Protein AF-A0A9W8JRH1-F1 (afdb_monomer_lite)

Secondary structure (DSSP, 8-state):
-HHHHHHHHHHHHHHHHHHHHHHHHHHHHHHHHHHHHHHHHHHHHHHHHHHHHHHHHHHHHHHHHHHHHHHHHHHHHHHHHHHHHHHHHHHHHHHHHHHHHHHHHHHHHHHHHHHHHHHHHHHHHHHHHHHHHHHHHHHHHHHHHHHHHHHHHHHHHHHHHHHHHHTTS------------------PPPP----------------GGGGSGGGSPPSSHHHHHHHHHHHHHHHHHHHHHHHHHHHHHHHHHHHT-HHHHHHHHHHHHHHHHHHHHHHHHHHHHHHHH--S-----TT--SSEEE-TT--HHHHHHHHHHHHHHHS-TT-SSEEEEEEPPSHHHHHHHHHHHHHHHHHTT-GGGEEE--SSS--EEEEE-HHHHHHHHHHHHHHHHHHHHH--

Radius of gyration: 54.76 Å; chains: 1; bounding box: 163×46×184 Å

Structure (mmCIF, N/CA/C/O backbone):
data_AF-A0A9W8JRH1-F1
#
_entry.id   AF-A0A9W8JRH1-F1
#
loop_
_atom_site.group_PDB
_atom_site.id
_atom_site.type_symbol
_atom_site.label_atom_id
_atom_site.label_alt_id
_atom_site.label_comp_id
_atom_site.label_asym_id
_atom_site.label_entity_id
_atom_site.label_seq_id
_atom_site.pdbx_PDB_ins_code
_atom_site.Cartn_x
_atom_site.Cartn_y
_atom_site.Cartn_z
_atom_site.occupancy
_atom_site.B_iso_or_equiv
_atom_site.auth_seq_id
_atom_site.auth_comp_id
_atom_site.auth_asym_id
_atom_site.auth_atom_id
_atom_site.pdbx_PDB_model_num
ATOM 1 N N . MET A 1 1 ? 84.472 -8.662 -97.231 1.00 65.88 1 MET A N 1
ATOM 2 C CA . MET A 1 1 ? 84.817 -9.132 -95.864 1.00 65.88 1 MET A CA 1
ATOM 3 C C . MET A 1 1 ? 84.794 -8.021 -94.806 1.00 65.88 1 MET A C 1
ATOM 5 O O . MET A 1 1 ? 84.125 -8.207 -93.799 1.00 65.88 1 MET A O 1
ATOM 9 N N . ARG A 1 2 ? 85.432 -6.852 -95.010 1.00 71.38 2 ARG A N 1
ATOM 10 C CA . ARG A 1 2 ? 85.482 -5.768 -93.996 1.00 71.38 2 ARG A CA 1
ATOM 11 C C . ARG A 1 2 ? 84.111 -5.171 -93.608 1.00 71.38 2 ARG A C 1
ATOM 13 O O . ARG A 1 2 ? 83.860 -4.991 -92.424 1.00 71.38 2 ARG A O 1
ATOM 20 N N . GLN A 1 3 ? 83.193 -4.975 -94.560 1.00 73.75 3 GLN A N 1
ATOM 21 C CA . GLN A 1 3 ? 81.836 -4.461 -94.276 1.00 73.75 3 GLN A CA 1
ATOM 22 C C . GLN A 1 3 ? 80.969 -5.427 -93.442 1.00 73.75 3 GLN A C 1
ATOM 24 O O . GLN A 1 3 ? 80.260 -4.992 -92.541 1.00 73.75 3 GLN A O 1
ATOM 29 N N . LYS A 1 4 ? 81.080 -6.747 -93.667 1.00 78.31 4 LYS A N 1
ATOM 30 C CA . LYS A 1 4 ? 80.377 -7.761 -92.853 1.00 78.31 4 LYS A CA 1
ATOM 31 C C . LYS A 1 4 ? 80.907 -7.821 -91.411 1.00 78.31 4 LYS A C 1
ATOM 33 O O . LYS A 1 4 ? 80.133 -8.067 -90.493 1.00 78.31 4 LYS A O 1
ATOM 38 N N . LYS A 1 5 ? 82.206 -7.560 -91.200 1.00 80.38 5 LYS A N 1
ATOM 39 C CA . LYS A 1 5 ? 82.814 -7.492 -89.858 1.00 80.38 5 LYS A CA 1
ATOM 40 C C . LYS A 1 5 ? 82.317 -6.268 -89.073 1.00 80.38 5 LYS A C 1
ATOM 42 O O . LYS A 1 5 ? 81.928 -6.423 -87.924 1.00 80.38 5 LYS A O 1
ATOM 47 N N . ALA A 1 6 ? 82.238 -5.101 -89.718 1.00 81.06 6 ALA A N 1
ATOM 48 C CA . ALA A 1 6 ? 81.724 -3.875 -89.100 1.00 81.06 6 ALA A CA 1
ATOM 49 C C . ALA A 1 6 ? 80.229 -3.966 -88.726 1.00 81.06 6 ALA A C 1
ATOM 51 O O . ALA A 1 6 ? 79.836 -3.515 -87.654 1.00 81.06 6 ALA A O 1
ATOM 52 N N . ALA A 1 7 ? 79.400 -4.600 -89.566 1.00 82.25 7 ALA A N 1
ATOM 53 C CA . ALA A 1 7 ? 77.984 -4.822 -89.258 1.00 82.25 7 ALA A CA 1
ATOM 54 C C . ALA A 1 7 ? 77.788 -5.753 -88.045 1.00 82.25 7 ALA A C 1
ATOM 56 O O . ALA A 1 7 ? 76.999 -5.442 -87.156 1.00 82.25 7 ALA A O 1
ATOM 57 N N . LYS A 1 8 ? 78.562 -6.846 -87.965 1.00 85.44 8 LYS A N 1
ATOM 58 C CA . LYS A 1 8 ? 78.519 -7.785 -86.831 1.00 85.44 8 LYS A CA 1
ATOM 59 C C . LYS A 1 8 ? 78.992 -7.139 -85.520 1.00 85.44 8 LYS A C 1
ATOM 61 O O . LYS A 1 8 ? 78.444 -7.417 -84.460 1.00 85.44 8 LYS A O 1
ATOM 66 N N . GLU A 1 9 ? 79.984 -6.254 -85.586 1.00 85.06 9 GLU A N 1
ATOM 67 C CA . GLU A 1 9 ? 80.482 -5.506 -84.424 1.00 85.06 9 GLU A CA 1
ATOM 68 C C . GLU A 1 9 ? 79.483 -4.435 -83.946 1.00 85.06 9 GLU A C 1
ATOM 70 O O . GLU A 1 9 ? 79.264 -4.282 -82.743 1.00 85.06 9 GLU A O 1
ATOM 75 N N . ALA A 1 10 ? 78.799 -3.752 -84.870 1.00 85.81 10 ALA A N 1
ATOM 76 C CA . ALA A 1 10 ? 77.725 -2.813 -84.542 1.00 85.81 10 ALA A CA 1
ATOM 77 C C . ALA A 1 10 ? 76.499 -3.510 -83.923 1.00 85.81 10 ALA A C 1
ATOM 79 O O . ALA A 1 10 ? 75.890 -2.978 -82.994 1.00 85.81 10 ALA A O 1
ATOM 80 N N . GLU A 1 11 ? 76.151 -4.707 -84.400 1.00 86.56 11 GLU A N 1
ATOM 81 C CA . GLU A 1 11 ? 75.073 -5.520 -83.830 1.00 86.56 11 GLU A CA 1
ATOM 82 C C . GLU A 1 11 ? 75.421 -6.022 -82.422 1.00 86.56 11 GLU A C 1
ATOM 84 O O . GLU A 1 11 ? 74.615 -5.862 -81.506 1.00 86.56 11 GLU A O 1
ATOM 89 N N . ALA A 1 12 ? 76.650 -6.506 -82.207 1.00 88.44 12 ALA A N 1
ATOM 90 C CA . ALA A 1 12 ? 77.132 -6.896 -80.881 1.00 88.44 12 ALA A CA 1
ATOM 91 C C . ALA A 1 12 ? 77.146 -5.711 -79.897 1.00 88.44 12 ALA A C 1
ATOM 93 O O . ALA A 1 12 ? 76.768 -5.857 -78.735 1.00 88.44 12 ALA A O 1
ATOM 94 N N . ARG A 1 13 ? 77.520 -4.507 -80.354 1.00 88.56 13 ARG A N 1
ATOM 95 C CA . ARG A 1 13 ? 77.475 -3.291 -79.525 1.00 88.56 13 ARG A CA 1
ATOM 96 C C . ARG A 1 13 ? 76.040 -2.869 -79.194 1.00 88.56 13 ARG A C 1
ATOM 98 O O . ARG A 1 13 ? 75.780 -2.440 -78.075 1.00 88.56 13 ARG A O 1
ATOM 105 N N . ARG A 1 14 ? 75.093 -3.031 -80.126 1.00 88.12 14 ARG A N 1
ATOM 106 C CA . ARG A 1 14 ? 73.657 -2.807 -79.872 1.00 88.12 14 ARG A CA 1
ATOM 107 C C . ARG A 1 14 ? 73.063 -3.837 -78.914 1.00 88.12 14 ARG A C 1
ATOM 109 O O . ARG A 1 14 ? 72.225 -3.464 -78.100 1.00 88.12 14 ARG A O 1
ATOM 116 N N . GLN A 1 15 ? 73.479 -5.100 -78.996 1.00 88.75 15 GLN A N 1
ATOM 117 C CA . GLN A 1 15 ? 73.072 -6.130 -78.038 1.00 88.75 15 GLN A CA 1
ATOM 118 C C . GLN A 1 15 ? 73.594 -5.810 -76.636 1.00 88.75 15 GLN A C 1
ATOM 120 O O . GLN A 1 15 ? 72.786 -5.757 -75.717 1.00 88.75 15 GLN A O 1
ATOM 125 N N . LYS A 1 16 ? 74.878 -5.451 -76.493 1.00 90.25 16 LYS A N 1
ATOM 126 C CA . LYS A 1 16 ? 75.440 -5.016 -75.203 1.00 90.25 16 LYS A CA 1
ATOM 127 C C . LYS A 1 16 ? 74.709 -3.811 -74.611 1.00 90.25 16 LYS A C 1
ATOM 129 O O . LYS A 1 16 ? 74.334 -3.858 -73.451 1.00 90.25 16 LYS A O 1
ATOM 134 N N . LEU A 1 17 ? 74.423 -2.777 -75.407 1.00 89.31 17 LEU A N 1
ATOM 135 C CA . LEU A 1 17 ? 73.661 -1.612 -74.931 1.00 89.31 17 LEU A CA 1
ATOM 136 C C . LEU A 1 17 ? 72.216 -1.962 -74.541 1.00 89.31 17 LEU A C 1
ATOM 138 O O . LEU A 1 17 ? 71.669 -1.363 -73.622 1.00 89.31 17 LEU A O 1
ATOM 142 N N . ARG A 1 18 ? 71.579 -2.928 -75.218 1.00 88.06 18 ARG A N 1
ATOM 143 C CA . ARG A 1 18 ? 70.241 -3.416 -74.838 1.00 88.06 18 ARG A CA 1
ATOM 144 C C . ARG A 1 18 ? 70.271 -4.237 -73.555 1.00 88.06 18 ARG A C 1
ATOM 146 O O . ARG A 1 18 ? 69.343 -4.121 -72.764 1.00 88.06 18 ARG A O 1
ATOM 153 N N . GLU A 1 19 ? 71.288 -5.069 -73.362 1.00 89.50 19 GLU A N 1
ATOM 154 C CA . GLU A 1 19 ? 71.475 -5.834 -72.126 1.00 89.50 19 GLU A CA 1
ATOM 155 C C . GLU A 1 19 ? 71.805 -4.912 -70.950 1.00 89.50 19 GLU A C 1
ATOM 157 O O . GLU A 1 19 ? 71.199 -5.049 -69.894 1.00 89.50 19 GLU A O 1
ATOM 162 N N . GLU A 1 20 ? 72.659 -3.910 -71.156 1.00 89.94 20 GLU A N 1
ATOM 163 C CA . GLU A 1 20 ? 72.986 -2.889 -70.157 1.00 89.94 20 GLU A CA 1
ATOM 164 C C . GLU A 1 20 ? 71.764 -2.026 -69.805 1.00 89.94 20 GLU A C 1
ATOM 166 O O . GLU A 1 20 ? 71.478 -1.816 -68.629 1.00 89.94 20 GLU A O 1
ATOM 171 N N . ALA A 1 21 ? 70.963 -1.613 -70.796 1.00 88.44 21 ALA A N 1
ATOM 172 C CA . ALA A 1 21 ? 69.707 -0.900 -70.553 1.00 88.44 21 ALA A CA 1
ATOM 173 C C . ALA A 1 21 ? 68.670 -1.763 -69.811 1.00 88.44 21 ALA A C 1
ATOM 175 O O . ALA A 1 21 ? 67.959 -1.256 -68.945 1.00 88.44 21 ALA A O 1
ATOM 176 N N . LYS A 1 22 ? 68.588 -3.068 -70.111 1.00 90.44 22 LYS A N 1
ATOM 177 C CA . LYS A 1 22 ? 67.727 -4.008 -69.374 1.00 90.44 22 LYS A CA 1
ATOM 178 C C . LYS A 1 22 ? 68.208 -4.219 -67.939 1.00 90.44 22 LYS A C 1
ATOM 180 O O . LYS A 1 22 ? 67.380 -4.240 -67.038 1.00 90.44 22 LYS A O 1
ATOM 185 N N . ALA A 1 23 ? 69.517 -4.339 -67.722 1.00 89.44 23 ALA A N 1
ATOM 186 C CA . ALA A 1 23 ? 70.097 -4.467 -66.389 1.00 89.44 23 ALA A CA 1
ATOM 187 C C . ALA A 1 23 ? 69.875 -3.196 -65.552 1.00 89.44 23 ALA A C 1
ATOM 189 O O . ALA A 1 23 ? 69.490 -3.290 -64.390 1.00 89.44 23 ALA A O 1
ATOM 190 N N . ALA A 1 24 ? 70.028 -2.010 -66.153 1.00 89.38 24 ALA A N 1
ATOM 191 C CA . ALA A 1 24 ? 69.735 -0.737 -65.498 1.00 89.38 24 ALA A CA 1
ATOM 192 C C . ALA A 1 24 ? 68.242 -0.587 -65.150 1.00 89.38 24 ALA A C 1
ATOM 194 O O . ALA A 1 24 ? 67.913 -0.136 -64.054 1.00 89.38 24 ALA A O 1
ATOM 195 N N . ALA A 1 25 ? 67.337 -1.007 -66.043 1.00 87.50 25 ALA A N 1
ATOM 196 C CA . ALA A 1 25 ? 65.898 -1.008 -65.774 1.00 87.50 25 ALA A CA 1
ATOM 197 C C . ALA A 1 25 ? 65.520 -1.985 -64.645 1.00 87.50 25 ALA A C 1
ATOM 199 O O . ALA A 1 25 ? 64.767 -1.610 -63.752 1.00 87.50 25 ALA A O 1
ATOM 200 N N . ALA A 1 26 ? 66.094 -3.193 -64.638 1.00 88.12 26 ALA A N 1
ATOM 201 C CA . ALA A 1 26 ? 65.868 -4.180 -63.582 1.00 88.12 26 ALA A CA 1
ATOM 202 C C . ALA A 1 26 ? 66.392 -3.701 -62.215 1.00 88.12 26 ALA A C 1
ATOM 204 O O . ALA A 1 26 ? 65.707 -3.855 -61.208 1.00 88.12 26 ALA A O 1
ATOM 205 N N . ALA A 1 27 ? 67.564 -3.056 -62.172 1.00 87.75 27 ALA A N 1
ATOM 206 C CA . ALA A 1 27 ? 68.108 -2.482 -60.940 1.00 87.75 27 ALA A CA 1
ATOM 207 C C . ALA A 1 27 ? 67.251 -1.318 -60.406 1.00 87.75 27 ALA A C 1
ATOM 209 O O . ALA A 1 27 ? 67.050 -1.199 -59.197 1.00 87.75 27 ALA A O 1
ATOM 210 N N . ALA A 1 28 ? 66.712 -0.474 -61.294 1.00 87.81 28 ALA A N 1
ATOM 211 C CA . ALA A 1 28 ? 65.800 0.602 -60.909 1.00 87.81 28 ALA A CA 1
ATOM 212 C C . ALA A 1 28 ? 64.458 0.064 -60.377 1.00 87.81 28 ALA A C 1
ATOM 214 O O . ALA A 1 28 ? 63.930 0.592 -59.399 1.00 87.81 28 ALA A O 1
ATOM 215 N N . GLU A 1 29 ? 63.924 -1.000 -60.983 1.00 87.94 29 GLU A N 1
ATOM 216 C CA . GLU A 1 29 ? 62.703 -1.661 -60.515 1.00 87.94 29 GLU A CA 1
ATOM 217 C C . GLU A 1 29 ? 62.906 -2.338 -59.155 1.00 87.94 29 GLU A C 1
ATOM 219 O O . GLU A 1 29 ? 62.077 -2.165 -58.262 1.00 87.94 29 GLU A O 1
ATOM 224 N N . GLN A 1 30 ? 64.037 -3.025 -58.956 1.00 87.88 30 GLN A N 1
ATOM 225 C CA . GLN A 1 30 ? 64.376 -3.639 -57.673 1.00 87.88 30 GLN A CA 1
ATOM 226 C C . GLN A 1 30 ? 64.494 -2.590 -56.559 1.00 87.88 30 GLN A C 1
ATOM 228 O O . GLN A 1 30 ? 63.912 -2.768 -55.491 1.00 87.88 30 GLN A O 1
ATOM 233 N N . LYS A 1 31 ? 65.155 -1.456 -56.828 1.00 89.38 31 LYS A N 1
ATOM 234 C CA . LYS A 1 31 ? 65.251 -0.353 -55.863 1.00 89.38 31 LYS A CA 1
ATOM 235 C C . LYS A 1 31 ? 63.874 0.218 -55.498 1.00 89.38 31 LYS A C 1
ATOM 237 O O . LYS A 1 31 ? 63.611 0.480 -54.329 1.00 89.38 31 LYS A O 1
ATOM 242 N N . ARG A 1 32 ? 62.976 0.366 -56.478 1.00 90.12 32 ARG A N 1
ATOM 243 C CA . ARG A 1 32 ? 61.607 0.849 -56.235 1.00 90.12 32 ARG A CA 1
ATOM 244 C C . ARG A 1 32 ? 60.793 -0.132 -55.381 1.00 90.12 32 ARG A C 1
ATOM 246 O O . ARG A 1 32 ? 60.030 0.302 -54.527 1.00 90.12 32 ARG A O 1
ATOM 253 N N . LEU A 1 33 ? 60.960 -1.441 -55.592 1.00 88.69 33 LEU A N 1
ATOM 254 C CA . LEU A 1 33 ? 60.304 -2.473 -54.779 1.00 88.69 33 LEU A CA 1
ATOM 255 C C . LEU A 1 33 ? 60.835 -2.504 -53.337 1.00 88.69 33 LEU A C 1
ATOM 257 O O . LEU A 1 33 ? 60.054 -2.703 -52.408 1.00 88.69 33 LEU A O 1
ATOM 261 N N . GLU A 1 34 ? 62.136 -2.284 -53.134 1.00 89.00 34 GLU A N 1
ATOM 262 C CA . GLU A 1 34 ? 62.734 -2.168 -51.796 1.00 89.00 34 GLU A CA 1
ATOM 263 C C . GLU A 1 34 ? 62.225 -0.924 -51.045 1.00 89.00 34 GLU A C 1
ATOM 265 O O . GLU A 1 34 ? 61.888 -1.021 -49.863 1.00 89.00 34 GLU A O 1
ATOM 270 N N . GLU A 1 35 ? 62.093 0.220 -51.729 1.00 88.12 35 GLU A N 1
ATOM 271 C CA . GLU A 1 35 ? 61.508 1.444 -51.158 1.00 88.12 35 GLU A CA 1
ATOM 272 C C . GLU A 1 35 ? 60.023 1.251 -50.784 1.00 88.12 35 GLU A C 1
ATOM 274 O O . GLU A 1 35 ? 59.628 1.590 -49.667 1.00 88.12 35 GLU A O 1
ATOM 279 N N . GLU A 1 36 ? 59.218 0.615 -51.646 1.00 86.62 36 GLU A N 1
ATOM 280 C CA . GLU A 1 36 ? 57.801 0.321 -51.360 1.00 86.62 36 GLU A CA 1
ATOM 281 C C . GLU A 1 36 ? 57.636 -0.664 -50.183 1.00 86.62 36 GLU A C 1
ATOM 283 O O . GLU A 1 36 ? 56.731 -0.521 -49.356 1.00 86.62 36 GLU A O 1
ATOM 288 N N . ALA A 1 37 ? 58.519 -1.663 -50.066 1.00 87.19 37 ALA A N 1
ATOM 289 C CA . ALA A 1 37 ? 58.510 -2.602 -48.945 1.00 87.19 37 ALA A CA 1
ATOM 290 C C . ALA A 1 37 ? 58.881 -1.921 -47.614 1.00 87.19 37 ALA A C 1
ATOM 292 O O . ALA A 1 37 ? 58.271 -2.211 -46.580 1.00 87.19 37 ALA A O 1
ATOM 293 N N . ALA A 1 38 ? 59.846 -0.996 -47.633 1.00 88.31 38 ALA A N 1
ATOM 294 C CA . ALA A 1 38 ? 60.227 -0.214 -46.460 1.00 88.31 38 ALA A CA 1
ATOM 295 C C . ALA A 1 38 ? 59.104 0.739 -46.012 1.00 88.31 38 ALA A C 1
ATOM 297 O O . ALA A 1 38 ? 58.835 0.848 -44.814 1.00 88.31 38 ALA A O 1
ATOM 298 N N . GLU A 1 39 ? 58.406 1.381 -46.954 1.00 88.81 39 GLU A N 1
ATOM 299 C CA . GLU A 1 39 ? 57.266 2.255 -46.659 1.00 88.81 39 GLU A CA 1
ATOM 300 C C . GLU A 1 39 ? 56.090 1.474 -46.054 1.00 88.81 39 GLU A C 1
ATOM 302 O O . GLU A 1 39 ? 55.563 1.864 -45.010 1.00 88.81 39 GLU A O 1
ATOM 307 N N . LYS A 1 40 ? 55.743 0.308 -46.622 1.00 87.12 40 LYS A N 1
ATOM 308 C CA . LYS A 1 40 ? 54.702 -0.573 -46.057 1.00 87.12 40 LYS A CA 1
ATOM 309 C C . LYS A 1 40 ? 55.022 -1.021 -44.633 1.00 87.12 40 LYS A C 1
ATOM 311 O O . LYS A 1 40 ? 54.116 -1.093 -43.805 1.00 87.12 40 LYS A O 1
ATOM 316 N N . LYS A 1 41 ? 56.295 -1.301 -44.330 1.00 90.25 41 LYS A N 1
ATOM 317 C CA . LYS A 1 41 ? 56.714 -1.678 -42.974 1.00 90.25 41 LYS A CA 1
ATOM 318 C C . LYS A 1 41 ? 56.528 -0.526 -41.980 1.00 90.25 41 LYS A C 1
ATOM 320 O O . LYS A 1 41 ? 55.986 -0.753 -40.904 1.00 90.25 41 LYS A O 1
ATOM 325 N N . ARG A 1 42 ? 56.908 0.701 -42.353 1.00 89.31 42 ARG A N 1
ATOM 326 C CA . ARG A 1 42 ? 56.709 1.887 -41.501 1.00 89.31 42 ARG A CA 1
ATOM 327 C C . ARG A 1 42 ? 55.232 2.168 -41.231 1.00 89.31 42 ARG A C 1
ATOM 329 O O . ARG A 1 42 ? 54.874 2.440 -40.092 1.00 89.31 42 ARG A O 1
ATOM 336 N N . LEU A 1 43 ? 54.381 2.051 -42.252 1.00 88.62 43 LEU A N 1
ATOM 337 C CA . LEU A 1 43 ? 52.940 2.264 -42.094 1.00 88.62 43 LEU A CA 1
ATOM 338 C C . LEU A 1 43 ? 52.309 1.220 -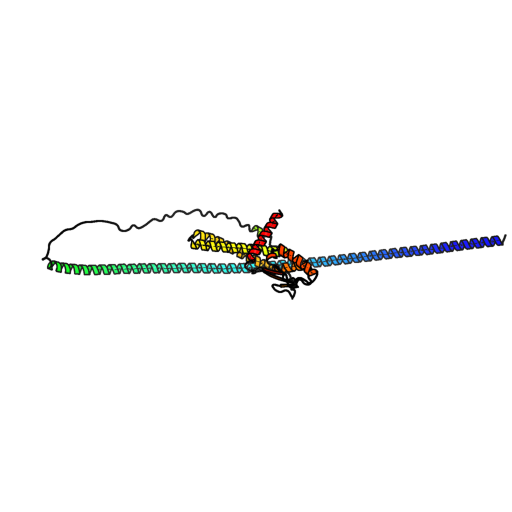41.155 1.00 88.62 43 LEU A C 1
ATOM 340 O O . LEU A 1 43 ? 51.432 1.544 -40.359 1.00 88.62 43 LEU A O 1
ATOM 344 N N . ALA A 1 44 ? 52.768 -0.035 -41.225 1.00 88.94 44 ALA A N 1
ATOM 345 C CA . ALA A 1 44 ? 52.306 -1.096 -40.332 1.00 88.94 44 ALA A CA 1
ATOM 346 C C . ALA A 1 44 ? 52.718 -0.857 -38.867 1.00 88.94 44 ALA A C 1
ATOM 348 O O . ALA A 1 44 ? 51.924 -1.122 -37.965 1.00 88.94 44 ALA A O 1
ATOM 349 N N . GLU A 1 45 ? 53.927 -0.337 -38.626 1.00 89.06 45 GLU A N 1
ATOM 350 C CA . GLU A 1 45 ? 54.399 0.030 -37.283 1.00 89.06 45 GLU A CA 1
ATOM 351 C C . GLU A 1 45 ? 53.595 1.207 -36.698 1.00 89.06 45 GLU A C 1
ATOM 353 O O . GLU A 1 45 ? 53.156 1.123 -35.553 1.00 89.06 45 GLU A O 1
ATOM 358 N N . GLU A 1 46 ? 53.295 2.243 -37.491 1.00 88.06 46 GLU A N 1
ATOM 359 C CA . GLU A 1 46 ? 52.490 3.397 -37.048 1.00 88.06 46 GLU A CA 1
ATOM 360 C C . GLU A 1 46 ? 51.047 3.000 -36.684 1.00 88.06 46 GLU A C 1
ATOM 362 O O . GLU A 1 46 ? 50.500 3.444 -35.672 1.00 88.06 46 GLU A O 1
ATOM 367 N N . VAL A 1 47 ? 50.426 2.105 -37.463 1.00 88.31 47 VAL A N 1
ATOM 368 C CA . VAL A 1 47 ? 49.086 1.575 -37.150 1.00 88.31 47 VAL A CA 1
ATOM 369 C C . VAL A 1 47 ? 49.103 0.742 -35.864 1.00 88.31 47 VAL A C 1
ATOM 371 O O . VAL A 1 47 ? 48.169 0.835 -35.064 1.00 88.31 47 VAL A O 1
ATOM 374 N N . ALA A 1 48 ? 50.153 -0.053 -35.641 1.00 89.62 48 ALA A N 1
ATOM 375 C CA . ALA A 1 48 ? 50.298 -0.834 -34.416 1.00 89.62 48 ALA A CA 1
ATOM 376 C C . ALA A 1 48 ? 50.495 0.062 -33.180 1.00 89.62 48 ALA A C 1
ATOM 378 O O . ALA A 1 48 ? 49.895 -0.201 -32.137 1.00 89.62 48 ALA A O 1
ATOM 379 N N . GLU A 1 49 ? 51.280 1.135 -33.295 1.00 90.44 49 GLU A N 1
ATOM 380 C CA . GLU A 1 49 ? 51.485 2.108 -32.217 1.00 90.44 49 GLU A CA 1
ATOM 381 C C . GLU A 1 49 ? 50.197 2.870 -31.888 1.00 90.44 49 GLU A C 1
ATOM 383 O O . GLU A 1 49 ? 49.806 2.951 -30.722 1.00 90.44 49 GLU A O 1
ATOM 388 N N . LYS A 1 50 ? 49.467 3.335 -32.910 1.00 89.19 50 LYS A N 1
ATOM 389 C CA . LYS A 1 50 ? 48.179 4.010 -32.716 1.00 89.19 50 LYS A CA 1
ATOM 390 C C . LYS A 1 50 ? 47.161 3.114 -32.008 1.00 89.19 50 LYS A C 1
ATOM 392 O O . LYS A 1 50 ? 46.457 3.585 -31.119 1.00 89.19 50 LYS A O 1
ATOM 397 N N . LYS A 1 51 ? 47.116 1.825 -32.359 1.00 89.56 51 LYS A N 1
ATOM 398 C CA . LYS A 1 51 ? 46.229 0.857 -31.702 1.00 89.56 51 LYS A CA 1
ATOM 399 C C . LYS A 1 51 ? 46.592 0.650 -30.226 1.00 89.56 51 LYS A C 1
ATOM 401 O O . LYS A 1 51 ? 45.696 0.577 -29.393 1.00 89.56 51 LYS A O 1
ATOM 406 N N . ARG A 1 52 ? 47.887 0.604 -29.887 1.00 89.62 52 ARG A N 1
ATOM 407 C CA . ARG A 1 52 ? 48.333 0.498 -28.486 1.00 89.62 52 ARG A CA 1
ATOM 408 C C . ARG A 1 52 ? 47.947 1.718 -27.651 1.00 89.62 52 ARG A C 1
ATOM 410 O O . ARG A 1 52 ? 47.503 1.544 -26.524 1.00 89.62 52 ARG A O 1
ATOM 417 N N . LEU A 1 53 ? 48.085 2.925 -28.202 1.00 90.62 53 LEU A N 1
ATOM 418 C CA . LEU A 1 53 ? 47.682 4.156 -27.510 1.00 90.62 53 LEU A CA 1
ATOM 419 C C . LEU A 1 53 ? 46.163 4.231 -27.291 1.00 90.62 53 LEU A C 1
ATOM 421 O O . LEU A 1 53 ? 45.715 4.719 -26.258 1.00 90.62 53 LEU A O 1
ATOM 425 N N . GLU A 1 54 ? 45.366 3.735 -28.241 1.00 90.44 54 GLU A N 1
ATOM 426 C CA . GLU A 1 54 ? 43.906 3.665 -28.099 1.00 90.44 54 GLU A CA 1
ATOM 427 C C . GLU A 1 54 ? 43.478 2.656 -27.019 1.00 90.44 54 GLU A C 1
ATOM 429 O O . GLU A 1 54 ? 42.589 2.955 -26.222 1.00 90.44 54 GLU A O 1
ATOM 434 N N . GLU A 1 55 ? 44.141 1.496 -26.940 1.00 88.69 55 GLU A N 1
ATOM 435 C CA . GLU A 1 55 ? 43.908 0.506 -25.879 1.00 88.69 55 GLU A CA 1
ATOM 436 C C . GLU A 1 55 ? 44.280 1.054 -24.487 1.00 88.69 55 GLU A C 1
ATOM 438 O O . GLU A 1 55 ? 43.500 0.898 -23.549 1.00 88.69 55 GLU A O 1
ATOM 443 N N . GLU A 1 56 ? 45.404 1.767 -24.354 1.00 90.06 56 GLU A N 1
ATOM 444 C CA . GLU A 1 56 ? 45.831 2.378 -23.083 1.00 90.06 56 GLU A CA 1
ATOM 445 C C . GLU A 1 56 ? 44.876 3.495 -22.619 1.00 90.06 56 GLU A C 1
ATOM 447 O O . GLU A 1 56 ? 44.513 3.563 -21.443 1.00 90.06 56 GLU A O 1
ATOM 452 N N . ALA A 1 57 ? 44.393 4.335 -23.542 1.00 89.50 57 ALA A N 1
ATOM 453 C CA . ALA A 1 57 ? 43.401 5.365 -23.229 1.00 89.50 57 ALA A CA 1
ATOM 454 C C . ALA A 1 57 ? 42.051 4.761 -22.794 1.00 89.50 57 ALA A C 1
ATOM 456 O O . ALA A 1 57 ? 41.394 5.280 -21.888 1.00 89.50 57 ALA A O 1
ATOM 457 N N . ALA A 1 58 ? 41.637 3.651 -23.415 1.00 89.75 58 ALA A N 1
ATOM 458 C CA . ALA A 1 58 ? 40.431 2.932 -23.017 1.00 89.75 58 ALA A CA 1
ATOM 459 C C . ALA A 1 58 ? 40.577 2.293 -21.625 1.00 89.75 58 ALA A C 1
ATOM 461 O O . ALA A 1 58 ? 39.625 2.312 -20.843 1.00 89.75 58 ALA A O 1
ATOM 462 N N . GLU A 1 59 ? 41.755 1.759 -21.292 1.00 90.69 59 GLU A N 1
ATOM 463 C CA . GLU A 1 59 ? 42.034 1.192 -19.970 1.00 90.69 59 GLU A CA 1
ATOM 464 C C . GLU A 1 59 ? 42.021 2.265 -18.873 1.00 90.69 59 GLU A C 1
ATOM 466 O O . GLU A 1 59 ? 41.357 2.073 -17.853 1.00 90.69 59 GLU A O 1
ATOM 471 N N . GLN A 1 60 ? 42.647 3.426 -19.105 1.00 90.62 60 GLN A N 1
ATOM 472 C CA . GLN A 1 60 ? 42.603 4.549 -18.158 1.00 90.62 60 GLN A CA 1
ATOM 473 C C . GLN A 1 60 ? 41.172 5.019 -17.883 1.00 90.62 60 GLN A C 1
ATOM 475 O O . GLN A 1 60 ? 40.800 5.205 -16.726 1.00 90.62 60 GLN A O 1
ATOM 480 N N . LYS A 1 61 ? 40.341 5.134 -18.927 1.00 89.81 61 LYS A N 1
ATOM 481 C CA . LYS A 1 61 ? 38.938 5.532 -18.768 1.00 89.81 61 LYS A CA 1
ATOM 482 C C . LYS A 1 61 ? 38.144 4.535 -17.917 1.00 89.81 61 LYS A C 1
ATOM 484 O O . LYS A 1 61 ? 37.346 4.942 -17.079 1.00 89.81 61 LYS A O 1
ATOM 489 N N . ARG A 1 62 ? 38.378 3.229 -18.094 1.00 88.94 62 ARG A N 1
ATOM 490 C CA . ARG A 1 62 ? 37.730 2.192 -17.270 1.00 88.94 62 ARG A CA 1
ATOM 491 C C . ARG A 1 62 ? 38.159 2.256 -15.805 1.00 88.94 62 ARG A C 1
ATOM 493 O O . ARG A 1 62 ? 37.353 1.953 -14.931 1.00 88.94 62 ARG A O 1
ATOM 500 N N . LEU A 1 63 ? 39.412 2.622 -15.542 1.00 91.12 63 LEU A N 1
ATOM 501 C CA . LEU A 1 63 ? 39.944 2.763 -14.187 1.00 91.12 63 LEU A CA 1
ATOM 502 C C . LEU A 1 63 ? 39.319 3.972 -13.469 1.00 91.12 63 LEU A C 1
ATOM 504 O O . LEU A 1 63 ? 38.894 3.843 -12.325 1.00 91.12 63 LEU A O 1
ATOM 508 N N . GLU A 1 64 ? 39.169 5.101 -14.167 1.00 91.50 64 GLU A N 1
ATOM 509 C CA . GLU A 1 64 ? 38.500 6.302 -13.642 1.00 91.50 64 GLU A CA 1
ATOM 510 C C . GLU A 1 64 ? 37.005 6.061 -13.357 1.00 91.50 64 GLU A C 1
ATOM 512 O O . GLU A 1 64 ? 36.501 6.451 -12.304 1.00 91.50 64 GLU A O 1
ATOM 517 N N . GLU A 1 65 ? 36.299 5.356 -14.249 1.00 88.31 65 GLU A N 1
ATOM 518 C CA . GLU A 1 65 ? 34.897 4.966 -14.030 1.00 88.31 65 GLU A CA 1
ATOM 519 C C . GLU A 1 65 ? 34.745 4.044 -12.807 1.00 88.31 65 GLU A C 1
ATOM 521 O O . GLU A 1 65 ? 33.835 4.245 -12.001 1.00 88.31 65 GLU A O 1
ATOM 526 N N . ALA A 1 66 ? 35.662 3.089 -12.614 1.00 89.38 66 ALA A N 1
ATOM 527 C CA . ALA A 1 66 ? 35.644 2.188 -11.461 1.00 89.38 66 ALA A CA 1
ATOM 528 C C . ALA A 1 66 ? 35.921 2.914 -10.129 1.00 89.38 66 ALA A C 1
ATOM 530 O O . ALA A 1 66 ? 35.292 2.608 -9.115 1.00 89.38 66 ALA A O 1
ATOM 531 N N . GLU A 1 67 ? 36.833 3.892 -10.106 1.00 90.94 67 GLU A N 1
ATOM 532 C CA . GLU A 1 67 ? 37.070 4.717 -8.913 1.00 90.94 67 GLU A CA 1
ATOM 533 C C . GLU A 1 67 ? 35.868 5.615 -8.588 1.00 90.94 67 GLU A C 1
ATOM 535 O O . GLU A 1 67 ? 35.494 5.749 -7.418 1.00 90.94 67 GLU A O 1
ATOM 540 N N . ALA A 1 68 ? 35.222 6.188 -9.608 1.00 89.19 68 ALA A N 1
ATOM 541 C CA . ALA A 1 68 ? 34.006 6.977 -9.433 1.00 89.19 68 ALA A CA 1
ATOM 542 C C . ALA A 1 68 ? 32.839 6.126 -8.905 1.00 89.19 68 ALA A C 1
ATOM 544 O O . ALA A 1 68 ? 32.112 6.568 -8.012 1.00 89.19 68 ALA A O 1
ATOM 545 N N . GLU A 1 69 ? 32.677 4.901 -9.409 1.00 88.44 69 GLU A N 1
ATOM 546 C CA . GLU A 1 69 ? 31.671 3.952 -8.926 1.00 88.44 69 GLU A CA 1
ATOM 547 C C . GLU A 1 69 ? 31.931 3.557 -7.469 1.00 88.44 69 GLU A C 1
ATOM 549 O O . GLU A 1 69 ? 31.024 3.638 -6.642 1.00 88.44 69 GLU A O 1
ATOM 554 N N . LYS A 1 70 ? 33.184 3.238 -7.116 1.00 91.00 70 LYS A N 1
ATOM 555 C CA . LYS A 1 70 ? 33.557 2.924 -5.732 1.00 91.00 70 LYS A CA 1
ATOM 556 C C . LYS A 1 70 ? 33.243 4.079 -4.777 1.00 91.00 70 LYS A C 1
ATOM 558 O O . LYS A 1 70 ? 32.696 3.852 -3.702 1.00 91.00 70 LYS A O 1
ATOM 563 N N . LYS A 1 71 ? 33.545 5.319 -5.178 1.00 90.94 71 LYS A N 1
ATOM 564 C CA . LYS A 1 71 ? 33.250 6.509 -4.369 1.00 90.94 71 LYS A CA 1
ATOM 565 C C . LYS A 1 71 ? 31.746 6.712 -4.162 1.00 90.94 71 LYS A C 1
ATOM 567 O O . LYS A 1 71 ? 31.336 7.073 -3.064 1.00 90.94 71 LYS A O 1
ATOM 572 N N . ARG A 1 72 ? 30.927 6.467 -5.191 1.00 88.81 72 ARG A N 1
ATOM 573 C CA . ARG A 1 72 ? 29.461 6.523 -5.068 1.00 88.81 72 ARG A CA 1
ATOM 574 C C . ARG A 1 72 ? 28.924 5.464 -4.110 1.00 88.81 72 ARG A C 1
ATOM 576 O O . ARG A 1 72 ? 28.028 5.771 -3.336 1.00 88.81 72 ARG A O 1
ATOM 583 N N . LEU A 1 73 ? 29.483 4.256 -4.150 1.00 88.75 73 LEU A N 1
ATOM 584 C CA . LEU A 1 73 ? 29.081 3.157 -3.271 1.00 88.75 73 LEU A CA 1
ATOM 585 C C . LEU A 1 73 ? 29.427 3.465 -1.802 1.00 88.75 73 LEU A C 1
ATOM 587 O O . LEU A 1 73 ? 28.586 3.291 -0.928 1.00 88.75 73 LEU A O 1
ATOM 591 N N . GLU A 1 74 ? 30.617 4.015 -1.533 1.00 91.69 74 GLU A N 1
ATOM 592 C CA . GLU A 1 74 ? 31.000 4.476 -0.186 1.00 91.69 74 GLU A CA 1
ATOM 593 C C . GLU A 1 74 ? 30.087 5.611 0.330 1.00 91.69 74 GLU A C 1
ATOM 595 O O . GLU A 1 74 ? 29.732 5.635 1.509 1.00 91.69 74 GLU A O 1
ATOM 600 N N . GLU A 1 75 ? 29.675 6.543 -0.537 1.00 89.44 75 GLU A N 1
ATOM 601 C CA . GLU A 1 75 ? 28.740 7.621 -0.180 1.00 89.44 75 GLU A CA 1
ATOM 602 C C . GLU A 1 75 ? 27.322 7.091 0.097 1.00 89.44 75 GLU A C 1
ATOM 604 O O . GLU A 1 75 ? 26.674 7.526 1.050 1.00 89.44 75 GLU A O 1
ATOM 609 N N . GLU A 1 76 ? 26.861 6.109 -0.679 1.00 86.69 76 GLU A N 1
ATOM 610 C CA . GLU A 1 76 ? 25.571 5.444 -0.477 1.00 86.69 76 GLU A CA 1
ATOM 611 C C . GLU A 1 76 ? 25.540 4.635 0.830 1.00 86.69 76 GLU A C 1
ATOM 613 O O . GLU A 1 76 ? 24.577 4.736 1.594 1.00 86.69 76 GLU A O 1
ATOM 618 N N . GLU A 1 77 ? 26.611 3.901 1.153 1.00 88.75 77 GLU A N 1
ATOM 619 C CA . GLU A 1 77 ? 26.743 3.203 2.438 1.00 88.75 77 GLU A CA 1
ATOM 620 C C . GLU A 1 77 ? 26.754 4.180 3.624 1.00 88.75 77 GLU A C 1
ATOM 622 O O . GLU A 1 77 ? 26.097 3.931 4.642 1.00 88.75 77 GLU A O 1
ATOM 627 N N . ALA A 1 78 ? 27.449 5.316 3.499 1.00 89.81 78 ALA A N 1
ATOM 628 C CA . ALA A 1 78 ? 27.460 6.353 4.528 1.00 89.81 78 ALA A CA 1
ATOM 629 C C . ALA A 1 78 ? 26.066 6.975 4.733 1.00 89.81 78 ALA A C 1
ATOM 631 O O . ALA A 1 78 ? 25.623 7.123 5.876 1.00 89.81 78 ALA A O 1
ATOM 632 N N . ALA A 1 79 ? 25.344 7.270 3.647 1.00 88.62 79 ALA A N 1
ATOM 633 C CA . ALA A 1 79 ? 23.979 7.789 3.704 1.00 88.62 79 ALA A CA 1
ATOM 634 C C . ALA A 1 79 ? 23.001 6.775 4.327 1.00 88.62 79 ALA A C 1
ATOM 636 O O . ALA A 1 79 ? 22.156 7.142 5.148 1.00 88.62 79 ALA A O 1
ATOM 637 N N . ALA A 1 80 ? 23.139 5.486 4.001 1.00 86.06 80 ALA A N 1
ATOM 638 C CA . ALA A 1 80 ? 22.338 4.420 4.599 1.00 86.06 80 ALA A CA 1
ATOM 639 C C . ALA A 1 80 ? 22.601 4.279 6.111 1.00 86.06 80 ALA A C 1
ATOM 641 O O . ALA A 1 80 ? 21.660 4.118 6.894 1.00 86.06 80 ALA A O 1
ATOM 642 N N . ALA A 1 81 ? 23.864 4.386 6.540 1.00 90.06 81 ALA A N 1
ATOM 643 C CA . ALA A 1 81 ? 24.233 4.363 7.953 1.00 90.06 81 ALA A CA 1
ATOM 644 C C . ALA A 1 81 ? 23.683 5.578 8.721 1.00 90.06 81 ALA A C 1
ATOM 646 O O . ALA A 1 81 ? 23.194 5.425 9.844 1.00 90.06 81 ALA A O 1
ATOM 647 N N . GLU A 1 82 ? 23.714 6.773 8.123 1.00 90.50 82 GLU A N 1
ATOM 648 C CA . GLU A 1 82 ? 23.141 7.981 8.725 1.00 90.50 82 GLU A CA 1
ATOM 649 C C . GLU A 1 82 ? 21.617 7.885 8.854 1.00 90.50 82 GLU A C 1
ATOM 651 O O . GLU A 1 82 ? 21.079 8.155 9.932 1.00 90.50 82 GLU A O 1
ATOM 656 N N . LYS A 1 83 ? 20.929 7.418 7.804 1.00 87.75 83 LYS A N 1
ATOM 657 C CA . LYS A 1 83 ? 19.479 7.183 7.831 1.00 87.75 83 LYS A CA 1
ATOM 658 C C . LYS A 1 83 ? 19.094 6.207 8.941 1.00 87.75 83 LYS A C 1
ATOM 660 O O . LYS A 1 83 ? 18.214 6.512 9.740 1.00 87.75 83 LYS A O 1
ATOM 665 N N . LYS A 1 84 ? 19.810 5.083 9.059 1.00 90.69 84 LYS A N 1
ATOM 666 C CA . LYS A 1 84 ? 19.585 4.109 10.135 1.00 90.69 84 LYS A CA 1
ATOM 667 C C . LYS A 1 84 ? 19.752 4.736 11.521 1.00 90.69 84 LYS A C 1
ATOM 669 O O . LYS A 1 84 ? 18.944 4.486 12.408 1.00 90.69 84 LYS A O 1
ATOM 674 N N . ARG A 1 85 ? 20.772 5.578 11.711 1.00 93.38 85 ARG A N 1
ATOM 675 C CA . ARG A 1 85 ? 21.003 6.257 12.992 1.00 93.38 85 ARG A CA 1
ATOM 676 C C . ARG A 1 85 ? 19.868 7.228 13.343 1.00 93.38 85 ARG A C 1
ATOM 678 O O . ARG A 1 85 ? 19.489 7.304 14.507 1.00 93.38 85 ARG A O 1
ATOM 685 N N . LEU A 1 86 ? 19.335 7.957 12.358 1.00 89.81 86 LEU A N 1
ATOM 686 C CA . LEU A 1 86 ? 18.180 8.842 12.553 1.00 89.81 86 LEU A CA 1
ATOM 687 C C . LEU A 1 86 ? 16.900 8.056 12.873 1.00 89.81 86 LEU A C 1
ATOM 689 O O . LEU A 1 86 ? 16.138 8.474 13.743 1.00 89.81 86 LEU A O 1
ATOM 693 N N . ASP A 1 87 ? 16.689 6.908 12.226 1.00 86.69 87 ASP A N 1
ATOM 694 C CA . ASP A 1 87 ? 15.555 6.022 12.513 1.00 86.69 87 ASP A CA 1
ATOM 695 C C . ASP A 1 87 ? 15.638 5.436 13.936 1.00 86.69 87 ASP A C 1
ATOM 697 O O . ASP A 1 87 ? 14.641 5.440 14.665 1.00 86.69 87 ASP A O 1
ATOM 701 N N . ASP A 1 88 ? 16.828 5.001 14.368 1.00 88.44 88 ASP A N 1
ATOM 702 C CA . ASP A 1 88 ? 17.075 4.505 15.729 1.00 88.44 88 ASP A CA 1
ATOM 703 C C . ASP A 1 88 ? 16.862 5.615 16.782 1.00 88.44 88 ASP A C 1
ATOM 705 O O . ASP A 1 88 ? 16.258 5.383 17.834 1.00 88.44 88 ASP A O 1
ATOM 709 N N . GLU A 1 89 ? 17.292 6.850 16.497 1.00 90.94 89 GLU A N 1
ATOM 710 C CA . GLU A 1 89 ? 17.059 8.011 17.366 1.00 90.94 89 GLU A CA 1
ATOM 711 C C . GLU A 1 89 ? 15.563 8.356 17.461 1.00 90.94 89 GLU A C 1
ATOM 713 O O . GLU A 1 89 ? 15.029 8.549 18.559 1.00 90.94 89 GLU A O 1
ATOM 718 N N . ALA A 1 90 ? 14.847 8.360 16.334 1.00 86.50 90 ALA A N 1
ATOM 719 C CA . ALA A 1 90 ? 13.404 8.571 16.314 1.00 86.50 90 ALA A CA 1
ATOM 720 C C . ALA A 1 90 ? 12.668 7.491 17.126 1.00 86.50 90 ALA A C 1
ATOM 722 O O . ALA A 1 90 ? 11.794 7.821 17.935 1.00 86.50 90 ALA A O 1
ATOM 723 N N . ALA A 1 91 ? 13.055 6.219 16.988 1.00 86.81 91 ALA A N 1
ATOM 724 C CA . ALA A 1 91 ? 12.499 5.121 17.774 1.00 86.81 91 ALA A CA 1
ATOM 725 C C . ALA A 1 91 ? 12.727 5.317 19.284 1.00 86.81 91 ALA A C 1
ATOM 727 O O . ALA A 1 91 ? 11.776 5.200 20.062 1.00 86.81 91 ALA A O 1
ATOM 728 N N . ALA A 1 92 ? 13.936 5.715 19.693 1.00 91.00 92 ALA A N 1
ATOM 729 C CA . ALA A 1 92 ? 14.257 5.989 21.094 1.00 91.00 92 ALA A CA 1
ATOM 730 C C . ALA A 1 92 ? 13.420 7.142 21.680 1.00 91.00 92 ALA A C 1
ATOM 732 O O . ALA A 1 92 ? 12.969 7.070 22.826 1.00 91.00 92 ALA A O 1
ATOM 733 N N . THR A 1 93 ? 13.148 8.200 20.904 1.00 88.75 93 THR A N 1
ATOM 734 C CA . THR A 1 93 ? 12.283 9.300 21.377 1.00 88.75 93 THR A CA 1
ATOM 735 C C . THR A 1 93 ? 10.824 8.877 21.557 1.00 88.75 93 THR A C 1
ATOM 737 O O . THR A 1 93 ? 10.166 9.334 22.494 1.00 88.75 93 THR A O 1
ATOM 740 N N . ILE A 1 94 ? 10.314 7.993 20.693 1.00 89.50 94 ILE A N 1
ATOM 741 C CA . ILE A 1 94 ? 8.960 7.435 20.811 1.00 89.50 94 ILE A CA 1
ATOM 742 C C . ILE A 1 94 ? 8.870 6.529 22.039 1.00 89.50 94 ILE A C 1
ATOM 744 O O . ILE A 1 94 ? 7.907 6.626 22.798 1.00 89.50 94 ILE A O 1
ATOM 748 N N . GLU A 1 95 ? 9.870 5.674 22.258 1.00 90.19 95 GLU A N 1
ATOM 749 C CA . GLU A 1 95 ? 9.912 4.795 23.426 1.00 90.19 95 GLU A CA 1
ATOM 750 C C . GLU A 1 95 ? 9.978 5.591 24.731 1.00 90.19 95 GLU A C 1
ATOM 752 O O . GLU A 1 95 ? 9.224 5.301 25.659 1.00 90.19 95 GLU A O 1
ATOM 757 N N . LYS A 1 96 ? 10.790 6.653 24.773 1.00 92.94 96 LYS A N 1
ATOM 758 C CA . LYS A 1 96 ? 10.839 7.558 25.923 1.00 92.94 96 LYS A CA 1
ATOM 759 C C . LYS A 1 96 ? 9.476 8.191 26.216 1.00 92.94 96 LYS A C 1
ATOM 761 O O . LYS A 1 96 ? 9.036 8.151 27.357 1.00 92.94 96 LYS A O 1
ATOM 766 N N . LYS A 1 97 ? 8.781 8.712 25.196 1.00 92.38 97 LYS A N 1
ATOM 767 C CA . LYS A 1 97 ? 7.423 9.260 25.374 1.00 92.38 97 LYS A CA 1
ATOM 768 C C . LYS A 1 97 ? 6.446 8.211 25.903 1.00 92.38 97 LYS A C 1
ATOM 770 O O . LYS A 1 97 ? 5.674 8.511 26.799 1.00 92.38 97 LYS A O 1
ATOM 775 N N . ARG A 1 98 ? 6.518 6.974 25.398 1.00 91.75 98 ARG A N 1
ATOM 776 C CA . ARG A 1 98 ? 5.674 5.870 25.878 1.00 91.75 98 ARG A CA 1
ATOM 777 C C . ARG A 1 98 ? 5.912 5.573 27.360 1.00 91.75 98 ARG A C 1
ATOM 779 O O . ARG A 1 98 ? 4.950 5.325 28.074 1.00 91.75 98 ARG A O 1
ATOM 786 N N . LEU A 1 99 ? 7.169 5.594 27.807 1.00 91.44 99 LEU A N 1
ATOM 787 C CA . LEU A 1 99 ? 7.517 5.405 29.217 1.00 91.44 99 LEU A CA 1
ATOM 788 C C . LEU A 1 99 ? 7.032 6.574 30.086 1.00 91.44 99 LEU A C 1
ATOM 790 O O . LEU A 1 99 ? 6.486 6.334 31.158 1.00 91.44 99 LEU A O 1
ATOM 794 N N . ASP A 1 100 ? 7.178 7.817 29.622 1.00 91.31 100 ASP A N 1
ATOM 795 C CA . ASP A 1 100 ? 6.681 9.001 30.336 1.00 91.31 100 ASP A CA 1
ATOM 796 C C . ASP A 1 100 ? 5.137 8.975 30.467 1.00 91.31 100 ASP A C 1
ATOM 798 O O . ASP A 1 100 ? 4.591 9.246 31.543 1.00 91.31 100 ASP A O 1
ATOM 802 N N . ASP A 1 101 ? 4.428 8.574 29.405 1.00 89.62 101 ASP A N 1
ATOM 803 C CA . ASP A 1 101 ? 2.971 8.385 29.412 1.00 89.62 101 ASP A CA 1
ATOM 804 C C . ASP A 1 101 ? 2.553 7.241 30.358 1.00 89.62 101 ASP A C 1
ATOM 806 O O . ASP A 1 101 ? 1.592 7.377 31.112 1.00 89.62 101 ASP A O 1
ATOM 810 N N . GLU A 1 102 ? 3.291 6.125 30.372 1.00 91.75 102 GLU A N 1
ATOM 811 C CA . GLU A 1 102 ? 3.038 4.976 31.257 1.00 91.75 102 GLU A CA 1
ATOM 812 C C . GLU A 1 102 ? 3.237 5.332 32.739 1.00 91.75 102 GLU A C 1
ATOM 814 O O . GLU A 1 102 ? 2.433 4.946 33.590 1.00 91.75 102 GLU A O 1
ATOM 819 N N . VAL A 1 103 ? 4.264 6.125 33.058 1.00 94.50 103 VAL A N 1
ATOM 820 C CA . VAL A 1 103 ? 4.479 6.653 34.414 1.00 94.50 103 VAL A CA 1
ATOM 821 C C . VAL A 1 103 ? 3.330 7.571 34.830 1.00 94.50 103 VAL A C 1
ATOM 823 O O . VAL A 1 103 ? 2.846 7.470 35.958 1.00 94.50 103 VAL A O 1
ATOM 826 N N . THR A 1 104 ? 2.865 8.433 33.923 1.00 93.19 104 THR A N 1
ATOM 827 C CA . THR A 1 104 ? 1.741 9.343 34.187 1.00 93.19 104 THR A CA 1
ATOM 828 C C . THR A 1 104 ? 0.446 8.568 34.434 1.00 93.19 104 THR A C 1
ATOM 830 O O . THR A 1 104 ? -0.249 8.834 35.412 1.00 93.19 104 THR A O 1
ATOM 833 N N . LEU A 1 105 ? 0.167 7.550 33.615 1.00 91.94 105 LEU A N 1
ATOM 834 C CA . LEU A 1 105 ? -1.003 6.686 33.768 1.00 91.94 105 LEU A CA 1
ATOM 835 C C . LEU A 1 105 ? -0.974 5.920 35.100 1.00 91.94 105 LEU A C 1
ATOM 837 O O . LEU A 1 105 ? -1.979 5.847 35.799 1.00 91.94 105 LEU A O 1
ATOM 841 N N . ASN A 1 106 ? 0.183 5.383 35.495 1.00 90.56 106 ASN A N 1
ATOM 842 C CA . ASN A 1 106 ? 0.327 4.693 36.781 1.00 90.56 106 ASN A CA 1
ATOM 843 C C . ASN A 1 106 ? 0.138 5.635 37.981 1.00 90.56 106 ASN A C 1
ATOM 845 O O . ASN A 1 106 ? -0.394 5.219 39.016 1.00 90.56 106 ASN A O 1
ATOM 849 N N . ALA A 1 107 ? 0.548 6.900 37.856 1.00 93.88 107 ALA A N 1
ATOM 850 C CA . ALA A 1 107 ? 0.277 7.909 38.874 1.00 93.88 107 ALA A CA 1
ATOM 851 C C . ALA A 1 107 ? -1.227 8.218 38.978 1.00 93.88 107 ALA A C 1
ATOM 853 O O . ALA A 1 107 ? -1.746 8.289 40.090 1.00 93.88 107 ALA A O 1
ATOM 854 N N . GLU A 1 108 ? -1.933 8.329 37.850 1.00 93.44 108 GLU A N 1
ATOM 855 C CA . GLU A 1 108 ? -3.388 8.543 37.811 1.00 93.44 108 GLU A CA 1
ATOM 856 C C . GLU A 1 108 ? -4.157 7.351 38.401 1.00 93.44 108 GLU A C 1
ATOM 858 O O . GLU A 1 108 ? -5.034 7.537 39.241 1.00 93.44 108 GLU A O 1
ATOM 863 N N . ILE A 1 109 ? -3.765 6.116 38.066 1.00 90.75 109 ILE A N 1
ATOM 864 C CA . ILE A 1 109 ? -4.340 4.896 38.661 1.00 90.75 109 ILE A CA 1
ATOM 865 C C . ILE A 1 109 ? -4.151 4.892 40.184 1.00 90.75 109 ILE A C 1
ATOM 86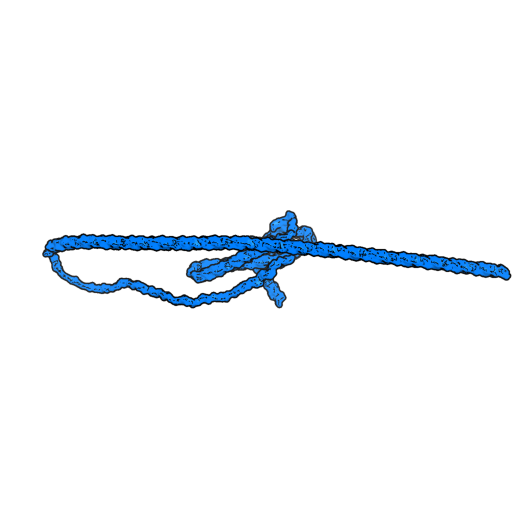7 O O . ILE A 1 109 ? -5.074 4.555 40.923 1.00 90.75 109 ILE A O 1
ATOM 871 N N . SER A 1 110 ? -2.973 5.298 40.667 1.00 94.44 110 SER A N 1
ATOM 872 C CA . SER A 1 110 ? -2.704 5.371 42.109 1.00 94.44 110 SER A CA 1
ATOM 873 C C . SER A 1 110 ? -3.548 6.442 42.809 1.00 94.44 110 SER A C 1
ATOM 875 O O . SER A 1 110 ? -3.953 6.244 43.952 1.00 94.44 110 SER A O 1
ATOM 877 N N . GLN A 1 111 ? -3.826 7.568 42.142 1.00 94.62 111 GLN A N 1
ATOM 878 C CA . GLN A 1 111 ? -4.715 8.610 42.664 1.00 94.62 111 GLN A CA 1
ATOM 879 C C . GLN A 1 111 ? -6.167 8.133 42.726 1.00 94.62 111 GLN A C 1
ATOM 881 O O . GLN A 1 111 ? -6.796 8.278 43.769 1.00 94.62 111 GLN A O 1
ATOM 886 N N . LEU A 1 112 ? -6.669 7.498 41.663 1.00 90.12 112 LEU A N 1
ATOM 887 C CA . LEU A 1 112 ? -8.028 6.951 41.632 1.00 90.12 112 LEU A CA 1
ATOM 888 C C . LEU A 1 112 ? -8.246 5.885 42.711 1.00 90.12 112 LEU A C 1
ATOM 890 O O . LEU A 1 112 ? -9.285 5.889 43.364 1.00 90.12 112 LEU A O 1
ATOM 894 N N . ALA A 1 113 ? -7.256 5.020 42.951 1.00 93.62 113 ALA A N 1
ATOM 895 C CA . ALA A 1 113 ? -7.323 4.041 44.035 1.00 93.62 113 ALA A CA 1
ATOM 896 C C . ALA A 1 113 ? -7.416 4.715 45.420 1.00 93.62 113 ALA A C 1
ATOM 898 O O . ALA A 1 113 ? -8.198 4.289 46.266 1.00 93.62 113 ALA A O 1
ATOM 899 N N . ALA A 1 114 ? -6.665 5.799 45.644 1.00 95.50 114 ALA A N 1
ATOM 900 C CA . ALA A 1 114 ? -6.737 6.558 46.893 1.00 95.50 114 ALA A CA 1
ATOM 901 C C . ALA A 1 114 ? -8.081 7.296 47.060 1.00 95.50 114 ALA A C 1
ATOM 903 O O . ALA A 1 114 ? -8.613 7.357 48.169 1.00 95.50 114 ALA A O 1
ATOM 904 N N . GLU A 1 115 ? -8.643 7.834 45.974 1.00 95.44 115 GLU A N 1
ATOM 905 C CA . GLU A 1 115 ? -9.973 8.456 45.978 1.00 95.44 115 GLU A CA 1
ATOM 906 C C . GLU A 1 115 ? -11.084 7.431 46.245 1.00 95.44 115 GLU A C 1
ATOM 908 O O . GLU A 1 115 ? -12.037 7.727 46.966 1.00 95.44 115 GLU A O 1
ATOM 913 N N . GLU A 1 116 ? -10.972 6.215 45.706 1.00 94.69 116 GLU A N 1
ATOM 914 C CA . GLU A 1 116 ? -11.927 5.132 45.960 1.00 94.69 116 GLU A CA 1
ATOM 915 C C . GLU A 1 116 ? -11.910 4.696 47.432 1.00 94.69 116 GLU A C 1
ATOM 917 O O . GLU A 1 116 ? -12.974 4.602 48.050 1.00 94.69 116 GLU A O 1
ATOM 922 N N . ASP A 1 117 ? -10.724 4.543 48.029 1.00 94.62 117 ASP A N 1
ATOM 923 C CA . ASP A 1 117 ? -10.570 4.269 49.463 1.00 94.62 117 ASP A CA 1
ATOM 924 C C . ASP A 1 117 ? -11.200 5.375 50.333 1.00 94.62 117 ASP A C 1
ATOM 926 O O . ASP A 1 117 ? -11.846 5.095 51.350 1.00 94.62 117 ASP A O 1
ATOM 930 N N . GLU A 1 118 ? -11.059 6.645 49.937 1.00 96.75 118 GLU A N 1
ATOM 931 C CA . GLU A 1 118 ? -11.700 7.765 50.631 1.00 96.75 118 GLU A CA 1
ATOM 932 C C . GLU A 1 118 ? -13.229 7.725 50.488 1.00 96.75 118 GLU A C 1
ATOM 934 O O . GLU A 1 118 ? -13.943 7.907 51.480 1.00 96.75 118 GLU A O 1
ATOM 939 N N . ARG A 1 119 ? -13.753 7.413 49.294 1.00 94.56 119 ARG A N 1
ATOM 940 C CA . ARG A 1 119 ? -15.201 7.250 49.077 1.00 94.56 119 ARG A CA 1
ATOM 941 C C . ARG A 1 119 ? -15.775 6.120 49.926 1.00 94.56 119 ARG A C 1
ATOM 943 O O . ARG A 1 119 ? -16.805 6.331 50.563 1.00 94.56 119 ARG A O 1
ATOM 950 N N . LEU A 1 120 ? -15.102 4.971 49.994 1.00 95.00 120 LEU A N 1
ATOM 951 C CA . LEU A 1 120 ? -15.523 3.841 50.831 1.00 95.00 120 LEU A CA 1
ATOM 952 C C . LEU A 1 120 ? -15.544 4.210 52.318 1.00 95.00 120 LEU A C 1
ATOM 954 O O . LEU A 1 120 ? -16.447 3.809 53.053 1.00 95.00 120 LEU A O 1
ATOM 958 N N . LYS A 1 121 ? -14.582 5.018 52.774 1.00 97.12 121 LYS A N 1
ATOM 959 C CA . LYS A 1 121 ? -14.556 5.511 54.155 1.00 97.12 121 LYS A CA 1
ATOM 960 C C . LYS A 1 121 ? -15.725 6.453 54.456 1.00 97.12 121 LYS A C 1
ATOM 962 O O . LYS A 1 121 ? -16.325 6.335 55.524 1.00 97.12 121 LYS A O 1
ATOM 967 N N . ILE A 1 122 ? -16.049 7.360 53.533 1.00 94.56 122 ILE A N 1
ATOM 968 C CA . ILE A 1 122 ? -17.200 8.268 53.660 1.00 94.56 122 ILE A CA 1
ATOM 969 C C . ILE A 1 122 ? -18.509 7.470 53.672 1.00 94.56 122 ILE A C 1
ATOM 971 O O . ILE A 1 122 ? -19.366 7.725 54.513 1.00 94.56 122 ILE A O 1
ATOM 975 N N . GLU A 1 123 ? -18.654 6.482 52.788 1.00 94.25 123 GLU A N 1
ATOM 976 C CA . GLU A 1 123 ? -19.839 5.619 52.728 1.00 94.25 123 GLU A CA 1
ATOM 977 C C . GLU A 1 123 ? -20.020 4.812 54.022 1.00 94.25 123 GLU A C 1
ATOM 979 O O . GLU A 1 123 ? -21.114 4.773 54.581 1.00 94.25 123 GLU A O 1
ATOM 984 N N . ALA A 1 124 ? -18.942 4.246 54.571 1.00 95.94 124 ALA A N 1
ATOM 985 C CA . ALA A 1 124 ? -18.988 3.550 55.856 1.00 95.94 124 ALA A CA 1
ATOM 986 C C . ALA A 1 124 ? -19.379 4.482 57.022 1.00 95.94 124 ALA A C 1
ATOM 988 O O . ALA A 1 124 ? -20.079 4.068 57.950 1.00 95.94 124 ALA A O 1
ATOM 989 N N . GLU A 1 125 ? -18.945 5.746 56.998 1.00 96.75 125 GLU A N 1
ATOM 990 C CA . GLU A 1 125 ? -19.342 6.744 57.997 1.00 96.75 125 GLU A CA 1
ATOM 991 C C . GLU A 1 125 ? -20.818 7.145 57.854 1.00 96.75 125 GLU A C 1
ATOM 993 O O . GLU A 1 125 ? -21.511 7.265 58.866 1.00 96.75 125 GLU A O 1
ATOM 998 N N . GLN A 1 126 ? -21.319 7.272 56.621 1.00 94.81 126 GLN A N 1
ATOM 999 C CA . GLN A 1 126 ? -22.738 7.506 56.337 1.00 94.81 126 GLN A CA 1
ATOM 1000 C C . GLN A 1 126 ? -23.609 6.348 56.827 1.00 94.81 126 GLN A C 1
ATOM 1002 O O . GLN A 1 126 ? -24.552 6.588 57.574 1.00 94.81 126 GLN A O 1
ATOM 1007 N N . GLN A 1 127 ? -23.246 5.100 56.517 1.00 94.94 127 GLN A N 1
ATOM 1008 C CA . GLN A 1 127 ? -23.967 3.916 57.002 1.00 94.94 127 GLN A CA 1
ATOM 1009 C C . GLN A 1 127 ? -24.014 3.868 58.533 1.00 94.94 127 GLN A C 1
ATOM 1011 O O . GLN A 1 127 ? -25.051 3.580 59.128 1.00 94.94 127 GLN A O 1
ATOM 1016 N N . LYS A 1 128 ? -22.907 4.216 59.198 1.00 97.06 128 LYS A N 1
ATOM 1017 C CA . LYS A 1 128 ? -22.859 4.291 60.662 1.00 97.06 128 LYS A CA 1
ATOM 1018 C C . LYS A 1 128 ? -23.737 5.414 61.224 1.00 97.06 128 LYS A C 1
ATOM 1020 O O . LYS A 1 128 ? -24.295 5.263 62.311 1.00 97.06 128 LYS A O 1
ATOM 1025 N N . ALA A 1 129 ? -23.838 6.546 60.527 1.00 96.12 129 ALA A N 1
ATOM 1026 C CA . ALA A 1 129 ? -24.726 7.639 60.909 1.00 96.12 129 ALA A CA 1
ATOM 1027 C C . ALA A 1 129 ? -26.204 7.243 60.745 1.00 96.12 129 ALA A C 1
ATOM 1029 O O . ALA A 1 129 ? -26.990 7.475 61.662 1.00 96.12 129 ALA A O 1
ATOM 1030 N N . GLU A 1 130 ? -26.556 6.580 59.642 1.00 95.69 130 GLU A N 1
ATOM 1031 C CA . GLU A 1 130 ? -27.900 6.046 59.392 1.00 95.69 130 GLU A CA 1
ATOM 1032 C C . GLU A 1 130 ? -28.297 4.993 60.436 1.00 95.69 130 GLU A C 1
ATOM 1034 O O . GLU A 1 130 ? -29.394 5.055 60.987 1.00 95.69 130 GLU A O 1
ATOM 1039 N N . GLU A 1 131 ? -27.390 4.079 60.799 1.00 96.56 131 GLU A N 1
ATOM 1040 C CA . GLU A 1 131 ? -27.624 3.094 61.864 1.00 96.56 131 GLU A CA 1
ATOM 1041 C C . GLU A 1 131 ? -27.871 3.773 63.226 1.00 96.56 131 GLU A C 1
ATOM 1043 O O . GLU A 1 131 ? -28.753 3.370 63.989 1.00 96.56 131 GLU A O 1
ATOM 1048 N N . GLN A 1 132 ? -27.124 4.838 63.543 1.00 96.06 132 GLN A N 1
ATOM 1049 C CA . GLN A 1 132 ? -27.350 5.618 64.764 1.00 96.06 132 GLN A CA 1
ATOM 1050 C C . GLN A 1 132 ? -28.690 6.358 64.755 1.00 96.06 132 GLN A C 1
ATOM 1052 O O . GLN A 1 132 ? -29.310 6.493 65.811 1.00 96.06 132 GLN A O 1
ATOM 1057 N N . GLU A 1 133 ? -29.125 6.855 63.600 1.00 97.00 133 GLU A N 1
ATOM 1058 C CA . GLU A 1 133 ? -30.414 7.526 63.452 1.00 97.00 133 GLU A CA 1
ATOM 1059 C C . GLU A 1 133 ? -31.577 6.541 63.576 1.00 97.00 133 GLU A C 1
ATOM 1061 O O . GLU A 1 133 ? -32.505 6.808 64.339 1.00 97.00 133 GLU A O 1
ATOM 1066 N N . LEU A 1 134 ? -31.479 5.366 62.948 1.00 96.06 134 LEU A N 1
ATOM 1067 C CA . LEU A 1 134 ? -32.452 4.285 63.108 1.00 96.06 134 LEU A CA 1
ATOM 1068 C C . LEU A 1 134 ? -32.600 3.892 64.583 1.00 96.06 134 LEU A C 1
ATOM 1070 O O . LEU A 1 134 ? -33.709 3.801 65.101 1.00 96.06 134 LEU A O 1
ATOM 1074 N N . LYS A 1 135 ? -31.480 3.757 65.301 1.00 96.88 135 LYS A N 1
ATOM 1075 C CA . LYS A 1 135 ? -31.500 3.451 66.735 1.00 96.88 135 LYS A CA 1
ATOM 1076 C C . LYS A 1 135 ? -32.177 4.542 67.572 1.00 96.88 135 LYS A C 1
ATOM 1078 O O . LYS A 1 135 ? -32.872 4.227 68.534 1.00 96.88 135 LYS A O 1
ATOM 1083 N N . ARG A 1 136 ? -31.999 5.822 67.219 1.00 96.81 136 ARG A N 1
ATOM 1084 C CA . ARG A 1 136 ? -32.721 6.928 67.874 1.00 96.81 136 ARG A CA 1
ATOM 1085 C C . ARG A 1 136 ? -34.220 6.853 67.610 1.00 96.81 136 ARG A C 1
ATOM 1087 O O . ARG A 1 136 ? -34.982 7.057 68.547 1.00 96.81 136 ARG A O 1
ATOM 1094 N N . GLN A 1 137 ? -34.628 6.539 66.381 1.00 95.31 137 GLN A N 1
ATOM 1095 C CA . GLN A 1 137 ? -36.040 6.361 66.036 1.00 95.31 137 GLN A CA 1
ATOM 1096 C C . GLN A 1 137 ? -36.662 5.198 66.822 1.00 95.31 137 GLN A C 1
ATOM 1098 O O . GLN A 1 137 ? -37.725 5.373 67.407 1.00 95.31 137 GLN A O 1
ATOM 1103 N N . GLU A 1 138 ? -35.976 4.055 66.933 1.00 96.44 138 GLU A N 1
ATOM 1104 C CA . GLU A 1 138 ? -36.438 2.923 67.752 1.00 96.44 138 GLU A CA 1
ATOM 1105 C C . GLU A 1 138 ? -36.587 3.286 69.242 1.00 96.44 138 GLU A C 1
ATOM 1107 O O . GLU A 1 138 ? -37.544 2.869 69.899 1.00 96.44 138 GLU A O 1
ATOM 1112 N N . ASP A 1 139 ? -35.644 4.053 69.801 1.00 95.94 139 ASP A N 1
ATOM 1113 C CA . ASP A 1 139 ? -35.711 4.511 71.193 1.00 95.94 139 ASP A CA 1
ATOM 1114 C C . ASP A 1 139 ? -36.847 5.538 71.401 1.00 95.94 139 ASP A C 1
ATOM 1116 O O . ASP A 1 139 ? -37.542 5.495 72.421 1.00 95.94 139 ASP A O 1
ATOM 1120 N N . GLU A 1 140 ? -37.086 6.427 70.431 1.00 95.88 140 GLU A N 1
ATOM 1121 C CA . GLU A 1 140 ? -38.220 7.360 70.430 1.00 95.88 140 GLU A CA 1
ATOM 1122 C C . GLU A 1 140 ? -39.565 6.630 70.325 1.00 95.88 140 GLU A C 1
ATOM 1124 O O . GLU A 1 140 ? -40.485 6.949 71.081 1.00 95.88 140 GLU A O 1
ATOM 1129 N N . GLU A 1 141 ? -39.684 5.624 69.454 1.00 95.56 141 GLU A N 1
ATOM 1130 C CA . GLU A 1 141 ? -40.878 4.780 69.335 1.00 95.56 141 GLU A CA 1
ATOM 1131 C C . GLU A 1 141 ? -41.157 4.015 70.629 1.00 95.56 141 GLU A C 1
ATOM 1133 O O . GLU A 1 141 ? -42.294 4.005 71.102 1.00 95.56 141 GLU A O 1
ATOM 1138 N N . LYS A 1 142 ? -40.129 3.435 71.265 1.00 94.94 142 LYS A N 1
ATOM 1139 C CA . LYS A 1 142 ? -40.278 2.800 72.585 1.00 94.94 142 LYS A CA 1
ATOM 1140 C C . LYS A 1 142 ? -40.785 3.782 73.631 1.00 94.94 142 LYS A C 1
ATOM 1142 O O . LYS A 1 142 ? -41.660 3.425 74.418 1.00 94.94 142 LYS A O 1
ATOM 1147 N N . HIS A 1 143 ? -40.268 5.009 73.640 1.00 94.12 143 HIS A N 1
ATOM 1148 C CA . HIS A 1 143 ? -40.723 6.014 74.593 1.00 94.12 143 HIS A CA 1
ATOM 1149 C C . HIS A 1 143 ? -42.170 6.461 74.325 1.00 94.12 143 HIS A C 1
ATOM 1151 O O . HIS A 1 143 ? -42.945 6.641 75.266 1.00 94.12 143 HIS A O 1
ATOM 1157 N N . GLN A 1 144 ? -42.562 6.596 73.054 1.00 93.12 144 GLN A N 1
ATOM 1158 C CA . GLN A 1 144 ? -43.949 6.873 72.668 1.00 93.12 144 GLN A CA 1
ATOM 1159 C C . GLN A 1 144 ? -44.886 5.727 73.056 1.00 93.12 144 GLN A C 1
ATOM 1161 O O . GLN A 1 144 ? -45.969 5.985 73.581 1.00 93.12 144 GLN A O 1
ATOM 1166 N N . GLN A 1 145 ? -44.465 4.476 72.856 1.00 92.50 145 GLN A N 1
ATOM 1167 C CA . GLN A 1 145 ? -45.219 3.294 73.264 1.00 92.50 145 GLN A CA 1
ATOM 1168 C C . GLN A 1 145 ? -45.405 3.254 74.786 1.00 92.50 145 GLN A C 1
ATOM 1170 O O . GLN A 1 145 ? -46.519 3.055 75.257 1.00 92.50 145 GLN A O 1
ATOM 1175 N N . GLU A 1 146 ? -44.353 3.525 75.563 1.00 93.81 146 GLU A N 1
ATOM 1176 C CA . GLU A 1 146 ? -44.435 3.589 77.027 1.00 93.81 146 GLU A CA 1
ATOM 1177 C C . GLU A 1 146 ? -45.382 4.708 77.501 1.00 93.81 146 GLU A C 1
ATOM 1179 O O . GLU A 1 146 ? -46.195 4.498 78.403 1.00 93.81 146 GLU A O 1
ATOM 1184 N N . GLN A 1 147 ? -45.347 5.889 76.866 1.00 92.19 147 GLN A N 1
ATOM 1185 C CA . GLN A 1 147 ? -46.329 6.947 77.135 1.00 92.19 147 GLN A CA 1
ATOM 1186 C C . GLN A 1 147 ? -47.757 6.518 76.779 1.00 92.19 147 GLN A C 1
ATOM 1188 O O . GLN A 1 147 ? -48.684 6.793 77.543 1.00 92.19 147 GLN A O 1
ATOM 1193 N N . ALA A 1 148 ? -47.948 5.852 75.638 1.00 91.75 148 ALA A N 1
ATOM 1194 C CA . ALA A 1 148 ? -49.252 5.356 75.216 1.00 91.75 148 ALA A CA 1
ATOM 1195 C C . ALA A 1 148 ? -49.800 4.309 76.197 1.00 91.75 148 ALA A C 1
ATOM 1197 O O . ALA A 1 148 ? -50.975 4.380 76.556 1.00 91.75 148 ALA A O 1
ATOM 1198 N N . ASP A 1 149 ? -48.955 3.402 76.690 1.00 91.62 149 ASP A N 1
ATOM 1199 C CA . ASP A 1 149 ? -49.320 2.387 77.680 1.00 91.62 149 ASP A CA 1
ATOM 1200 C C . ASP A 1 149 ? -49.713 3.018 79.027 1.00 91.62 149 ASP A C 1
ATOM 1202 O O . ASP A 1 149 ? -50.684 2.584 79.650 1.00 91.62 149 ASP A O 1
ATOM 1206 N N . LEU A 1 150 ? -49.031 4.087 79.461 1.00 90.38 150 LEU A N 1
ATOM 1207 C CA . LEU A 1 150 ? -49.415 4.853 80.656 1.00 90.38 150 LEU A CA 1
ATOM 1208 C C . LEU A 1 150 ? -50.787 5.524 80.492 1.00 90.38 150 LEU A C 1
ATOM 1210 O O . LEU A 1 150 ? -51.636 5.424 81.380 1.00 90.38 150 LEU A O 1
ATOM 1214 N N . VAL A 1 151 ? -51.037 6.161 79.343 1.00 92.38 151 VAL A N 1
ATOM 1215 C CA . VAL A 1 151 ? -52.344 6.769 79.034 1.00 92.38 151 VAL A CA 1
ATOM 1216 C C . VAL A 1 151 ? -53.437 5.701 78.944 1.00 92.38 151 VAL A C 1
ATOM 1218 O O . VAL A 1 151 ? -54.546 5.907 79.440 1.00 92.38 151 VAL A O 1
ATOM 1221 N N . ALA A 1 152 ? -53.140 4.548 78.342 1.00 88.31 152 ALA A N 1
ATOM 1222 C CA . ALA A 1 152 ? -54.063 3.425 78.248 1.00 88.31 152 ALA A CA 1
ATOM 1223 C C . ALA A 1 152 ? -54.375 2.826 79.627 1.00 88.31 152 ALA A C 1
ATOM 1225 O O . ALA A 1 152 ? -55.528 2.485 79.889 1.00 88.31 152 ALA A O 1
ATOM 1226 N N . ALA A 1 153 ? -53.393 2.741 80.528 1.00 85.62 153 ALA A N 1
ATOM 1227 C CA . ALA A 1 153 ? -53.602 2.307 81.906 1.00 85.62 153 ALA A CA 1
ATOM 1228 C C . ALA A 1 153 ? -54.518 3.275 82.673 1.00 85.62 153 ALA A C 1
ATOM 1230 O O . ALA A 1 153 ? -55.473 2.828 83.312 1.00 85.62 153 ALA A O 1
ATOM 1231 N N . ASP A 1 154 ? -54.306 4.589 82.551 1.00 83.81 154 ASP A N 1
ATOM 1232 C CA . ASP A 1 154 ? -55.195 5.603 83.136 1.00 83.81 154 ASP A CA 1
ATOM 1233 C C . ASP A 1 154 ? -56.615 5.522 82.550 1.00 83.81 154 ASP A C 1
ATOM 1235 O O . ASP A 1 154 ? -57.609 5.567 83.285 1.00 83.81 154 ASP A O 1
ATOM 1239 N N . ALA A 1 155 ? -56.731 5.329 81.233 1.00 83.31 155 ALA A N 1
ATOM 1240 C CA . ALA A 1 155 ? -58.011 5.124 80.564 1.00 83.31 155 ALA A CA 1
ATOM 1241 C C . ALA A 1 155 ? -58.701 3.830 81.022 1.00 83.31 155 ALA A C 1
ATOM 1243 O O . ALA A 1 155 ? -59.912 3.830 81.225 1.00 83.31 155 ALA A O 1
ATOM 1244 N N . ALA A 1 156 ? -57.958 2.742 81.242 1.00 80.94 156 ALA A N 1
ATOM 1245 C CA . ALA A 1 156 ? -58.486 1.483 81.761 1.00 80.94 156 ALA A CA 1
ATOM 1246 C C . ALA A 1 156 ? -58.955 1.614 83.217 1.00 80.94 156 ALA A C 1
ATOM 1248 O O . ALA A 1 156 ? -59.993 1.062 83.577 1.00 80.94 156 ALA A O 1
ATOM 1249 N N . VAL A 1 157 ? -58.255 2.390 84.051 1.00 81.31 157 VAL A N 1
ATOM 1250 C CA . VAL A 1 157 ? -58.708 2.727 85.411 1.00 81.31 157 VAL A CA 1
ATOM 1251 C C . VAL A 1 157 ? -59.998 3.551 85.361 1.00 81.31 157 VAL A C 1
ATOM 1253 O O . VAL A 1 157 ? -60.936 3.261 86.109 1.00 81.31 157 VAL A O 1
ATOM 1256 N N . ALA A 1 158 ? -60.094 4.528 84.454 1.00 75.69 158 ALA A N 1
ATOM 1257 C CA . ALA A 1 158 ? -61.312 5.308 84.234 1.00 75.69 158 ALA A CA 1
ATOM 1258 C C . ALA A 1 158 ? -62.473 4.446 83.700 1.00 75.69 158 ALA A C 1
ATOM 1260 O O . ALA A 1 158 ? -63.605 4.570 84.174 1.00 75.69 158 ALA A O 1
ATOM 1261 N N . ALA A 1 159 ? -62.190 3.528 82.773 1.00 76.06 159 ALA A N 1
ATOM 1262 C CA . ALA A 1 159 ? -63.152 2.577 82.231 1.00 76.06 159 ALA A CA 1
ATOM 1263 C C . ALA A 1 159 ? -63.623 1.582 83.299 1.00 76.06 159 ALA A C 1
ATOM 1265 O O . ALA A 1 159 ? -64.817 1.356 83.409 1.00 76.06 159 ALA A O 1
ATOM 1266 N N . ALA A 1 160 ? -62.742 1.060 84.158 1.00 71.50 160 ALA A N 1
ATOM 1267 C CA . ALA A 1 160 ? -63.118 0.204 85.287 1.00 71.50 160 ALA A CA 1
ATOM 1268 C C . ALA A 1 160 ? -63.965 0.951 86.340 1.00 71.50 160 ALA A C 1
ATOM 1270 O O . ALA A 1 160 ? -64.806 0.355 87.016 1.00 71.50 160 ALA A O 1
ATOM 1271 N N . LEU A 1 161 ? -63.778 2.268 86.474 1.00 66.56 161 LEU A N 1
ATOM 1272 C CA . LEU A 1 161 ? -64.655 3.149 87.253 1.00 66.56 161 LEU A CA 1
ATOM 1273 C C . LEU A 1 161 ? -66.036 3.318 86.598 1.00 66.56 161 LEU A C 1
ATOM 1275 O O . LEU A 1 161 ? -67.039 3.329 87.310 1.00 66.56 161 LEU A O 1
ATOM 1279 N N . GLN A 1 162 ? -66.099 3.407 85.265 1.00 60.34 162 GLN A N 1
ATOM 1280 C CA . GLN A 1 162 ? -67.354 3.392 84.504 1.00 60.34 162 GLN A CA 1
ATOM 1281 C C . GLN A 1 162 ? -68.040 2.019 84.510 1.00 60.34 162 GLN A C 1
ATOM 1283 O O . GLN A 1 162 ? -69.263 1.962 84.580 1.00 60.34 162 GLN A O 1
ATOM 1288 N N . ASP A 1 163 ? -67.284 0.926 84.504 1.00 54.53 163 ASP A N 1
ATOM 1289 C CA . ASP A 1 163 ? -67.798 -0.445 84.506 1.00 54.53 163 ASP A CA 1
ATOM 1290 C C . ASP A 1 163 ? -68.387 -0.811 85.880 1.00 54.53 163 ASP A C 1
ATOM 1292 O O . ASP A 1 163 ? -69.483 -1.358 85.969 1.00 54.53 163 ASP A O 1
ATOM 1296 N N . LYS A 1 164 ? -67.787 -0.322 86.980 1.00 55.50 164 LYS A N 1
ATOM 1297 C CA . LYS A 1 164 ? -68.427 -0.324 88.316 1.00 55.50 164 LYS A CA 1
ATOM 1298 C C . LYS A 1 164 ? -69.721 0.504 88.391 1.00 55.50 164 LYS A C 1
ATOM 1300 O O . LYS A 1 164 ? -70.492 0.336 89.332 1.00 55.50 164 LYS A O 1
ATOM 1305 N N . LEU A 1 165 ? -69.958 1.394 87.427 1.00 50.94 165 LEU A N 1
ATOM 1306 C CA . LEU A 1 165 ? -71.199 2.158 87.251 1.00 50.94 165 LEU A CA 1
ATOM 1307 C C . LEU A 1 165 ? -72.183 1.469 86.283 1.00 50.94 165 LEU A C 1
ATOM 1309 O O . LEU A 1 165 ? -73.368 1.799 86.296 1.00 50.94 165 LEU A O 1
ATOM 1313 N N . ALA A 1 166 ? -71.715 0.512 85.476 1.00 43.97 166 ALA A N 1
ATOM 1314 C CA . ALA A 1 166 ? -72.486 -0.197 84.455 1.00 43.97 166 ALA A CA 1
ATOM 1315 C C . ALA A 1 166 ? -72.878 -1.637 84.849 1.00 43.97 166 ALA A C 1
ATOM 1317 O O . ALA A 1 166 ? -73.653 -2.266 84.124 1.00 43.97 166 ALA A O 1
ATOM 1318 N N . ASP A 1 167 ? -72.447 -2.130 86.019 1.00 38.38 167 ASP A N 1
ATOM 1319 C CA . ASP A 1 167 ? -72.789 -3.449 86.582 1.00 38.38 167 ASP A CA 1
ATOM 1320 C C . ASP A 1 167 ? -74.243 -3.522 87.121 1.00 38.38 167 ASP A C 1
ATOM 1322 O O . ASP A 1 167 ? -74.535 -3.834 88.276 1.00 38.38 167 ASP A O 1
ATOM 1326 N N . ALA A 1 168 ? -75.185 -3.169 86.242 1.00 39.78 168 ALA A N 1
ATOM 1327 C CA . ALA A 1 168 ? -76.626 -3.364 86.356 1.00 39.78 168 ALA A CA 1
ATOM 1328 C C . ALA A 1 168 ? -77.247 -3.812 85.016 1.00 39.78 168 ALA A C 1
ATOM 1330 O O . ALA A 1 168 ? -78.432 -3.573 84.781 1.00 39.78 168 ALA A O 1
ATOM 1331 N N . ALA A 1 169 ? -76.493 -4.461 84.116 1.00 41.25 169 ALA A N 1
ATOM 1332 C CA . ALA A 1 169 ? -77.089 -5.103 82.941 1.00 41.25 169 ALA A CA 1
ATOM 1333 C C . ALA A 1 169 ? -76.211 -6.185 82.270 1.00 41.25 169 ALA A C 1
ATOM 1335 O O . ALA A 1 169 ? -75.371 -5.880 81.435 1.00 41.25 169 ALA A O 1
ATOM 1336 N N . ARG A 1 170 ? -76.633 -7.446 82.483 1.00 32.84 170 ARG A N 1
ATOM 1337 C CA . ARG A 1 170 ? -76.714 -8.563 81.502 1.00 32.84 170 ARG A CA 1
ATOM 1338 C C . ARG A 1 170 ? -75.531 -9.543 81.320 1.00 32.84 170 ARG A C 1
ATOM 1340 O O . ARG A 1 170 ? -74.608 -9.320 80.557 1.00 32.84 170 ARG A O 1
ATOM 1347 N N . LEU A 1 171 ? -75.717 -10.727 81.919 1.00 33.50 171 LEU A N 1
ATOM 1348 C CA . LEU A 1 171 ? -75.888 -12.075 81.313 1.00 33.50 171 LEU A CA 1
ATOM 1349 C C . LEU A 1 171 ? -75.268 -12.405 79.916 1.00 33.50 171 LEU A C 1
ATOM 1351 O O . LEU A 1 171 ? -75.849 -12.058 78.893 1.00 33.50 171 LEU A O 1
ATOM 1355 N N . ASN A 1 172 ? -74.161 -13.177 79.933 1.00 34.81 172 ASN A N 1
ATOM 1356 C CA . ASN A 1 172 ? -73.777 -14.451 79.237 1.00 34.81 172 ASN A CA 1
ATOM 1357 C C . ASN A 1 172 ? -74.676 -15.109 78.137 1.00 34.81 172 ASN A C 1
ATOM 1359 O O . ASN A 1 172 ? -75.889 -14.907 78.176 1.00 34.81 172 ASN A O 1
ATOM 1363 N N . PRO A 1 173 ? -74.206 -16.162 77.389 1.00 59.62 173 PRO A N 1
ATOM 1364 C CA . PRO A 1 173 ? -72.860 -16.505 76.834 1.00 59.62 173 PRO A CA 1
ATOM 1365 C C . PRO A 1 173 ? -72.882 -17.165 75.404 1.00 59.62 173 PRO A C 1
ATOM 1367 O O . PRO A 1 173 ? -73.961 -17.476 74.904 1.00 59.62 173 PRO A O 1
ATOM 1370 N N . SER A 1 174 ? -71.712 -17.487 74.794 1.00 32.31 174 SER A N 1
ATOM 1371 C CA . SER A 1 174 ? -71.339 -18.769 74.086 1.00 32.31 174 SER A CA 1
ATOM 1372 C C . SER A 1 174 ? -70.308 -18.600 72.935 1.00 32.31 174 SER A C 1
ATOM 1374 O O . SER A 1 174 ? -70.514 -17.776 72.053 1.00 32.31 174 SER A O 1
ATOM 1376 N N . GLY A 1 175 ? -69.218 -19.398 72.940 1.00 31.00 175 GLY A N 1
ATOM 1377 C CA . GLY A 1 175 ? -68.156 -19.486 71.892 1.00 31.00 175 GLY A CA 1
ATOM 1378 C C . GLY A 1 175 ? -68.470 -20.488 70.756 1.00 31.00 175 GLY A C 1
ATOM 1379 O O . GLY A 1 175 ? -69.658 -20.672 70.495 1.00 31.00 175 GLY A O 1
ATOM 1380 N N . PRO A 1 176 ? -67.508 -21.241 70.144 1.00 54.94 176 PRO A N 1
ATOM 1381 C CA . PRO A 1 176 ? -66.023 -21.194 70.156 1.00 54.94 176 PRO A CA 1
ATOM 1382 C C . PRO A 1 176 ? -65.359 -21.431 68.746 1.00 54.94 176 PRO A C 1
ATOM 1384 O O . PRO A 1 176 ? -66.049 -21.389 67.733 1.00 54.94 176 PRO A O 1
ATOM 1387 N N . THR A 1 177 ? -64.050 -21.787 68.715 1.00 33.91 177 THR A N 1
ATOM 1388 C CA . THR A 1 177 ? -63.215 -22.440 67.643 1.00 33.91 177 THR A CA 1
ATOM 1389 C C . THR A 1 177 ? -62.636 -21.566 66.510 1.00 33.91 177 THR A C 1
ATOM 1391 O O . THR A 1 177 ? -63.336 -20.684 66.043 1.00 33.91 177 THR A O 1
ATOM 1394 N N . ASN A 1 178 ? -61.440 -21.762 65.921 1.00 33.88 178 ASN A N 1
ATOM 1395 C CA . ASN A 1 178 ? -60.141 -22.452 66.159 1.00 33.88 178 ASN A CA 1
ATOM 1396 C C . ASN A 1 178 ? -59.226 -22.106 64.925 1.00 33.88 178 ASN A C 1
ATOM 1398 O O . ASN A 1 178 ? -59.742 -21.464 64.011 1.00 33.88 178 ASN A O 1
ATOM 1402 N N . VAL A 1 179 ? -57.987 -22.642 64.832 1.00 38.16 179 VAL A N 1
ATOM 1403 C CA . VAL A 1 179 ? -57.068 -22.730 63.638 1.00 38.16 179 VAL A CA 1
ATOM 1404 C C . VAL A 1 179 ? -56.048 -21.564 63.522 1.00 38.16 179 VAL A C 1
ATOM 1406 O O . VAL A 1 179 ? -56.453 -20.419 63.356 1.00 38.16 179 VAL A O 1
ATOM 1409 N N . ASP A 1 180 ? -54.758 -21.755 63.872 1.00 33.38 180 ASP A N 1
ATOM 1410 C CA . ASP A 1 180 ? -53.611 -22.251 63.042 1.00 33.38 180 ASP A CA 1
ATOM 1411 C C . ASP A 1 180 ? -53.351 -21.351 61.803 1.00 33.38 180 ASP A C 1
ATOM 1413 O O . ASP A 1 180 ? -54.301 -20.900 61.181 1.00 33.38 180 ASP A O 1
ATOM 1417 N N . GLN A 1 181 ? -52.157 -21.012 61.303 1.00 37.09 181 GLN A N 1
ATOM 1418 C CA . GLN A 1 181 ? -50.757 -21.402 61.490 1.00 37.09 181 GLN A CA 1
ATOM 1419 C C . GLN A 1 181 ? -49.900 -20.393 60.674 1.00 37.09 181 GLN A C 1
ATOM 1421 O O . GLN A 1 181 ? -50.386 -19.828 59.698 1.00 37.09 181 GLN A O 1
ATOM 1426 N N . GLU A 1 182 ? -48.621 -20.271 61.035 1.00 33.69 182 GLU A N 1
ATOM 1427 C CA . GLU A 1 182 ? -47.454 -19.960 60.178 1.00 33.69 182 GLU A CA 1
ATOM 1428 C C . GLU A 1 182 ? -47.209 -18.555 59.581 1.00 33.69 182 GLU A C 1
ATOM 1430 O O . GLU A 1 182 ? -47.850 -18.065 58.655 1.00 33.69 182 GLU A O 1
ATOM 1435 N N . ALA A 1 183 ? -46.132 -17.969 60.114 1.00 44.78 183 ALA A N 1
ATOM 1436 C CA . ALA A 1 183 ? -45.292 -16.918 59.556 1.00 44.78 183 ALA A CA 1
ATOM 1437 C C . ALA A 1 183 ? -44.179 -17.544 58.655 1.00 44.78 183 ALA A C 1
ATOM 1439 O O . ALA A 1 183 ? -44.099 -18.768 58.559 1.00 44.78 183 ALA A O 1
ATOM 1440 N N . PRO A 1 184 ? -43.339 -16.731 57.983 1.00 46.88 184 PRO A N 1
ATOM 1441 C CA . PRO A 1 184 ? -42.652 -17.079 56.736 1.00 46.88 184 PRO A CA 1
ATOM 1442 C C . PRO A 1 184 ? -41.292 -17.773 56.920 1.00 46.88 184 PRO A C 1
ATOM 1444 O O . PRO A 1 184 ? -40.540 -17.443 57.836 1.00 46.88 184 PRO A O 1
ATOM 1447 N N . ASP A 1 185 ? -40.943 -18.655 55.979 1.00 38.94 185 ASP A N 1
ATOM 1448 C CA . ASP A 1 185 ? -39.596 -19.216 55.810 1.00 38.94 185 ASP A CA 1
ATOM 1449 C C . ASP A 1 185 ? -38.611 -18.178 55.235 1.00 38.94 185 ASP A C 1
ATOM 1451 O O . ASP A 1 185 ? -38.894 -17.559 54.201 1.00 38.94 185 ASP A O 1
ATOM 1455 N N . PRO A 1 186 ? -37.414 -18.036 55.829 1.00 60.41 186 PRO A N 1
ATOM 1456 C CA . PRO A 1 186 ? -36.254 -17.426 55.202 1.00 60.41 186 PRO A CA 1
ATOM 1457 C C . PRO A 1 186 ? -35.158 -18.475 54.902 1.00 60.41 186 PRO A C 1
ATOM 1459 O O . PRO A 1 186 ? -35.062 -19.507 55.557 1.00 60.41 186 PRO A O 1
ATOM 1462 N N . PHE A 1 187 ? -34.267 -18.138 53.965 1.00 42.19 187 PHE A N 1
ATOM 1463 C CA . PHE A 1 187 ? -33.003 -18.820 53.625 1.00 42.19 187 PHE A CA 1
ATOM 1464 C C . PHE A 1 187 ? -33.061 -20.084 52.747 1.00 42.19 187 PHE A C 1
ATOM 1466 O O . PHE A 1 187 ? -33.255 -21.205 53.203 1.00 42.19 187 PHE A O 1
ATOM 1473 N N . SER A 1 188 ? -32.695 -19.900 51.473 1.00 42.97 188 SER A N 1
ATOM 1474 C CA . SER A 1 188 ? -31.993 -20.926 50.690 1.00 42.97 188 SER A CA 1
ATOM 1475 C C . SER A 1 188 ? -30.473 -20.714 50.815 1.00 42.97 188 SER A C 1
ATOM 1477 O O . SER A 1 188 ? -30.016 -19.586 50.615 1.00 42.97 188 SER A O 1
ATOM 1479 N N . PRO A 1 189 ? -29.678 -21.755 51.126 1.00 48.88 189 PRO A N 1
ATOM 1480 C CA . PRO A 1 189 ? -28.217 -21.703 51.087 1.00 48.88 189 PRO A CA 1
ATOM 1481 C C . PRO A 1 189 ? -27.713 -21.729 49.638 1.00 48.88 189 PRO A C 1
ATOM 1483 O O . PRO A 1 189 ? -28.089 -22.608 48.865 1.00 48.88 189 PRO A O 1
ATOM 1486 N N . ILE A 1 190 ? -26.849 -20.780 49.278 1.00 44.78 190 ILE A N 1
ATOM 1487 C CA . ILE A 1 190 ? -26.091 -20.808 48.022 1.00 44.78 190 ILE A CA 1
ATOM 1488 C C . ILE A 1 190 ? -24.806 -21.606 48.267 1.00 44.78 190 ILE A C 1
ATOM 1490 O O . ILE A 1 190 ? -23.988 -21.243 49.112 1.00 44.78 190 ILE A O 1
ATOM 1494 N N . ASP A 1 191 ? -24.670 -22.699 47.520 1.00 43.34 191 ASP A N 1
ATOM 1495 C CA . ASP A 1 191 ? -23.481 -23.545 47.393 1.00 43.34 191 ASP A CA 1
ATOM 1496 C C . ASP A 1 191 ? -22.264 -22.749 46.876 1.00 43.34 191 ASP A C 1
ATOM 1498 O O . ASP A 1 191 ? -22.369 -22.090 45.837 1.00 43.34 191 ASP A O 1
ATOM 1502 N N . PRO A 1 192 ? -21.081 -22.851 47.512 1.00 60.53 192 PRO A N 1
ATOM 1503 C CA . PRO A 1 192 ? -19.830 -22.362 46.957 1.00 60.53 192 PRO A CA 1
ATOM 1504 C C . PRO A 1 192 ? -18.918 -23.542 46.594 1.00 60.53 192 PRO A C 1
ATOM 1506 O O . PRO A 1 192 ? -18.046 -23.916 47.371 1.00 60.53 192 PRO A O 1
ATOM 1509 N N . HIS A 1 193 ? -19.080 -24.131 45.406 1.00 42.47 193 HIS A N 1
ATOM 1510 C CA . HIS A 1 193 ? -18.044 -24.993 44.826 1.00 42.47 193 HIS A CA 1
ATOM 1511 C C . HIS A 1 193 ? -18.208 -25.174 43.313 1.00 42.47 193 HIS A C 1
ATOM 1513 O O . HIS A 1 193 ? -19.060 -25.930 42.865 1.00 42.47 193 HIS A O 1
ATOM 1519 N N . ALA A 1 194 ? -17.331 -24.521 42.546 1.00 38.34 194 ALA A N 1
ATOM 1520 C CA . ALA A 1 194 ? -16.619 -25.113 41.406 1.00 38.34 194 ALA A CA 1
ATOM 1521 C C . ALA A 1 194 ? -15.656 -24.066 40.826 1.00 38.34 194 ALA A C 1
ATOM 1523 O O . ALA A 1 194 ? -15.969 -23.333 39.891 1.00 38.34 194 ALA A O 1
ATOM 1524 N N . ALA A 1 195 ? -14.477 -23.989 41.439 1.00 48.53 195 ALA A N 1
ATOM 1525 C CA . ALA A 1 195 ? -13.270 -23.602 40.730 1.00 48.53 195 ALA A CA 1
ATOM 1526 C C . ALA A 1 195 ? -12.834 -24.762 39.812 1.00 48.53 195 ALA A C 1
ATOM 1528 O O . ALA A 1 195 ? -13.244 -25.902 40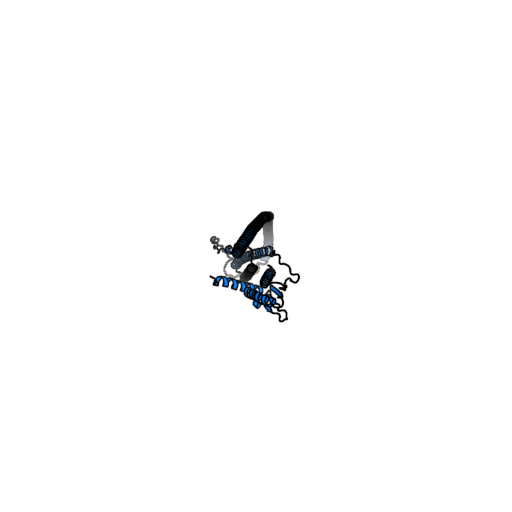.022 1.00 48.53 195 ALA A O 1
ATOM 1529 N N . ASP A 1 196 ? -11.962 -24.435 38.860 1.00 44.22 196 ASP A N 1
ATOM 1530 C CA . ASP A 1 196 ? -11.248 -25.317 37.928 1.00 44.22 196 ASP A CA 1
ATOM 1531 C C . ASP A 1 196 ? -12.001 -25.799 36.683 1.00 44.22 196 ASP A C 1
ATOM 1533 O O . ASP A 1 196 ? -12.666 -26.829 36.666 1.00 44.22 196 ASP A O 1
ATOM 1537 N N . ALA A 1 197 ? -11.779 -25.078 35.578 1.00 45.03 197 ALA A N 1
ATOM 1538 C CA . ALA A 1 197 ? -10.968 -25.577 34.458 1.00 45.03 197 ALA A CA 1
ATOM 1539 C C . ALA A 1 197 ? -11.055 -24.592 33.279 1.00 45.03 197 ALA A C 1
ATOM 1541 O O . ALA A 1 197 ? -11.724 -24.847 32.280 1.00 45.03 197 ALA A O 1
ATOM 1542 N N . ASN A 1 198 ? -10.355 -23.457 33.373 1.00 42.47 198 ASN A N 1
ATOM 1543 C CA . ASN A 1 198 ? -10.142 -22.591 32.212 1.00 42.47 198 ASN A CA 1
ATOM 1544 C C . ASN A 1 198 ? -8.959 -23.147 31.403 1.00 42.47 198 ASN A C 1
ATOM 1546 O O . ASN A 1 198 ? -7.836 -22.649 31.458 1.00 42.47 198 ASN A O 1
ATOM 1550 N N . VAL A 1 199 ? -9.213 -24.252 30.701 1.00 43.44 199 VAL A N 1
ATOM 1551 C CA . VAL A 1 199 ? -8.336 -24.744 29.638 1.00 43.44 199 VAL A CA 1
ATOM 1552 C C . VAL A 1 199 ? -8.514 -23.785 28.470 1.00 43.44 199 VAL A C 1
ATOM 1554 O O . VAL A 1 199 ? -9.493 -23.860 27.734 1.00 43.44 199 VAL A O 1
ATOM 1557 N N . ILE A 1 200 ? -7.584 -22.839 28.349 1.00 47.41 200 ILE A N 1
ATOM 1558 C CA . ILE A 1 200 ? -7.446 -21.983 27.173 1.00 47.41 200 ILE A CA 1
ATOM 1559 C C . ILE A 1 200 ? -7.127 -22.925 26.005 1.00 47.41 200 ILE A C 1
ATOM 1561 O O . ILE A 1 200 ? -6.080 -23.574 26.040 1.00 47.41 200 ILE A O 1
ATOM 1565 N N . PRO A 1 201 ? -8.001 -23.053 24.992 1.00 49.00 201 PRO A N 1
ATOM 1566 C CA . PRO A 1 201 ? -7.659 -23.805 23.799 1.00 49.00 201 PRO A CA 1
ATOM 1567 C C . PRO A 1 201 ? -6.486 -23.084 23.136 1.00 49.00 201 PRO A C 1
ATOM 1569 O O . PRO A 1 201 ? -6.606 -21.899 22.813 1.00 49.00 201 PRO A O 1
ATOM 1572 N N . GLU A 1 202 ? -5.361 -23.776 22.949 1.00 44.12 202 GLU A N 1
ATOM 1573 C CA . GLU A 1 202 ? -4.319 -23.349 22.017 1.00 44.12 202 GLU A CA 1
ATOM 1574 C C . GLU A 1 202 ? -4.984 -23.178 20.647 1.00 44.12 202 GLU A C 1
ATOM 1576 O O . GLU A 1 202 ? -5.381 -24.134 19.980 1.00 44.12 202 GLU A O 1
ATOM 1581 N N . GLN A 1 203 ? -5.235 -21.919 20.302 1.00 45.75 203 GLN A N 1
ATOM 1582 C CA . GLN A 1 203 ? -5.809 -21.507 19.033 1.00 45.75 203 GLN A CA 1
ATOM 1583 C C . GLN A 1 203 ? -4.689 -21.428 17.995 1.00 45.75 203 GLN A C 1
ATOM 1585 O O . GLN A 1 203 ? -3.552 -21.111 18.354 1.00 45.75 203 GLN A O 1
ATOM 1590 N N . PRO A 1 204 ? -5.012 -21.700 16.720 1.00 43.41 204 PRO A N 1
ATOM 1591 C CA . PRO A 1 204 ? -4.038 -21.727 15.643 1.00 43.41 204 PRO A CA 1
ATOM 1592 C C . PRO A 1 204 ? -3.332 -20.377 15.577 1.00 43.41 204 PRO A C 1
ATOM 1594 O O . PRO A 1 204 ? -3.977 -19.329 15.482 1.00 43.41 204 PRO A O 1
ATOM 1597 N N . GLU A 1 205 ? -2.004 -20.409 15.653 1.00 42.97 205 GLU A N 1
ATOM 1598 C CA . GLU A 1 205 ? -1.179 -19.274 15.279 1.00 42.97 205 GLU A CA 1
ATOM 1599 C C . GLU A 1 205 ? -1.602 -18.881 13.862 1.00 42.97 205 GLU A C 1
ATOM 1601 O O . GLU A 1 205 ? -1.391 -19.624 12.907 1.00 42.97 205 GLU A O 1
ATOM 1606 N N . TYR A 1 206 ? -2.284 -17.741 13.729 1.00 49.88 206 TYR A N 1
ATOM 1607 C CA . TYR A 1 206 ? -2.432 -17.099 12.434 1.00 49.88 206 TYR A CA 1
ATOM 1608 C C . TYR A 1 206 ? -1.012 -16.835 11.966 1.00 49.88 206 TYR A C 1
ATOM 1610 O O . TYR A 1 206 ? -0.342 -15.966 12.519 1.00 49.88 206 TYR A O 1
ATOM 1618 N N . GLU A 1 207 ? -0.553 -17.656 11.028 1.00 45.53 207 GLU A N 1
ATOM 1619 C CA . GLU A 1 207 ? 0.786 -17.646 10.471 1.00 45.53 207 GLU A CA 1
ATOM 1620 C C . GLU A 1 207 ? 1.125 -16.223 10.000 1.00 45.53 207 GLU A C 1
ATOM 1622 O O . GLU A 1 207 ? 0.883 -15.829 8.861 1.00 45.53 207 GLU A O 1
ATOM 1627 N N . GLU A 1 208 ? 1.752 -15.430 10.875 1.00 47.16 208 GLU A N 1
ATOM 1628 C CA . GLU A 1 208 ? 2.380 -14.147 10.534 1.00 47.16 208 GLU A CA 1
ATOM 1629 C C . GLU A 1 208 ? 3.559 -14.354 9.545 1.00 47.16 208 GLU A C 1
ATOM 1631 O O . GLU A 1 208 ? 4.207 -13.396 9.121 1.00 47.16 208 GLU A O 1
ATOM 1636 N N . SER A 1 209 ? 3.809 -15.603 9.130 1.00 46.72 209 SER A N 1
ATOM 1637 C CA . SER A 1 209 ? 4.929 -16.064 8.312 1.00 46.72 209 SER A CA 1
ATOM 1638 C C . SER A 1 209 ? 4.891 -15.584 6.854 1.00 46.72 209 SER A C 1
ATOM 1640 O O . SER A 1 209 ? 5.944 -15.355 6.268 1.00 46.72 209 SER A O 1
ATOM 1642 N N . VAL A 1 210 ? 3.721 -15.292 6.272 1.00 48.66 210 VAL A N 1
ATOM 1643 C CA . VAL A 1 210 ? 3.646 -14.860 4.854 1.00 48.66 210 VAL A CA 1
ATOM 1644 C C . VAL A 1 210 ? 3.916 -13.352 4.670 1.00 48.66 210 VAL A C 1
ATOM 1646 O O . VAL A 1 210 ? 4.065 -12.849 3.559 1.00 48.66 210 VAL A O 1
ATOM 1649 N N . LEU A 1 211 ? 4.020 -12.573 5.754 1.00 49.97 211 LEU A N 1
ATOM 1650 C CA . LEU A 1 211 ? 4.126 -11.108 5.668 1.00 49.97 211 LEU A CA 1
ATOM 1651 C C . LEU A 1 211 ? 5.560 -10.558 5.636 1.00 49.97 211 LEU A C 1
ATOM 1653 O O . LEU A 1 211 ? 5.715 -9.344 5.425 1.00 49.97 211 LEU A O 1
ATOM 1657 N N . SER A 1 212 ? 6.567 -11.414 5.844 1.00 52.28 212 SER A N 1
ATOM 1658 C CA . SER A 1 212 ? 7.981 -11.022 5.950 1.00 52.28 212 SER A CA 1
ATOM 1659 C C . SER A 1 212 ? 8.651 -10.814 4.583 1.00 52.28 212 SER A C 1
ATOM 1661 O O . SER A 1 212 ? 9.370 -9.835 4.393 1.00 52.28 212 SER A O 1
ATOM 1663 N N . GLU A 1 213 ? 8.334 -11.634 3.575 1.00 54.09 213 GLU A N 1
ATOM 1664 C CA . GLU A 1 213 ? 8.981 -11.552 2.250 1.00 54.09 213 GLU A CA 1
ATOM 1665 C C . GLU A 1 213 ? 8.497 -10.377 1.379 1.00 54.09 213 GLU A C 1
ATOM 1667 O O . GLU A 1 213 ? 9.131 -10.011 0.394 1.00 54.09 213 GLU A O 1
ATOM 1672 N N . MET A 1 214 ? 7.411 -9.695 1.756 1.00 55.97 214 MET A N 1
ATOM 1673 C CA . MET A 1 214 ? 6.909 -8.539 1.000 1.00 55.97 214 MET A CA 1
ATOM 1674 C C . MET A 1 214 ? 7.605 -7.205 1.343 1.00 55.97 214 MET A C 1
ATOM 1676 O O . MET A 1 214 ? 7.033 -6.143 1.060 1.00 55.97 214 MET A O 1
ATOM 1680 N N . SER A 1 215 ? 8.763 -7.220 2.011 1.00 58.34 215 SER A N 1
ATOM 1681 C CA . SER A 1 215 ? 9.472 -5.998 2.428 1.00 58.34 215 SER A CA 1
ATOM 1682 C C . SER A 1 215 ? 10.156 -5.269 1.267 1.00 58.34 215 SER A C 1
ATOM 1684 O O . SER A 1 215 ? 10.227 -4.042 1.286 1.00 58.34 215 SER A O 1
ATOM 1686 N N . GLU A 1 216 ? 10.622 -5.984 0.243 1.00 69.69 216 GLU A N 1
ATOM 1687 C CA . GLU A 1 216 ? 11.256 -5.350 -0.916 1.00 69.69 216 GLU A CA 1
ATOM 1688 C C . GLU A 1 216 ? 10.201 -4.843 -1.902 1.00 69.69 216 GLU A C 1
ATOM 1690 O O . GLU A 1 216 ? 9.289 -5.579 -2.309 1.00 69.69 216 GLU A O 1
ATOM 1695 N N . ALA A 1 217 ? 10.309 -3.561 -2.266 1.00 69.50 217 ALA A N 1
ATOM 1696 C CA . ALA A 1 217 ? 9.478 -2.954 -3.292 1.00 69.50 217 ALA A CA 1
ATOM 1697 C C . ALA A 1 217 ? 9.804 -3.615 -4.644 1.00 69.50 217 ALA A C 1
ATOM 1699 O O . ALA A 1 217 ? 10.956 -3.568 -5.078 1.00 69.50 217 ALA A O 1
ATOM 1700 N N . PRO A 1 218 ? 8.826 -4.241 -5.323 1.00 82.88 218 PRO A N 1
ATOM 1701 C CA . PRO A 1 218 ? 9.056 -4.815 -6.639 1.00 82.88 218 PRO A CA 1
ATOM 1702 C C . PRO A 1 218 ? 9.631 -3.777 -7.600 1.00 82.88 218 PRO A C 1
ATOM 1704 O O . PRO A 1 218 ? 9.105 -2.666 -7.720 1.00 82.88 218 PRO A O 1
ATOM 1707 N N . GLY A 1 219 ? 10.674 -4.159 -8.338 1.00 84.94 219 GLY A N 1
ATOM 1708 C CA . GLY A 1 219 ? 11.259 -3.283 -9.355 1.00 84.94 219 GLY A CA 1
ATOM 1709 C C . GLY A 1 219 ? 10.289 -2.968 -10.502 1.00 84.94 219 GLY A C 1
ATOM 1710 O O . GLY A 1 219 ? 10.390 -1.917 -11.134 1.00 84.94 219 GLY A O 1
ATOM 1711 N N . LYS A 1 220 ? 9.314 -3.850 -10.770 1.00 92.81 220 LYS A N 1
ATOM 1712 C CA . LYS A 1 220 ? 8.304 -3.664 -11.820 1.00 92.81 220 LYS A CA 1
ATOM 1713 C C . LYS A 1 220 ? 7.042 -3.017 -11.255 1.00 92.81 220 LYS A C 1
ATOM 1715 O O . LYS A 1 220 ? 6.476 -3.501 -10.283 1.00 92.81 220 LYS A O 1
ATOM 1720 N N . VAL A 1 221 ? 6.558 -1.973 -11.933 1.00 92.75 221 VAL A N 1
ATOM 1721 C CA . VAL A 1 221 ? 5.310 -1.261 -11.587 1.00 92.75 221 VAL A CA 1
ATOM 1722 C C . VAL A 1 221 ? 4.112 -2.208 -11.524 1.00 92.75 221 VAL A C 1
ATOM 1724 O O . VAL A 1 221 ? 3.282 -2.087 -10.633 1.00 92.75 221 VAL A O 1
ATOM 1727 N N . GLN A 1 222 ? 4.037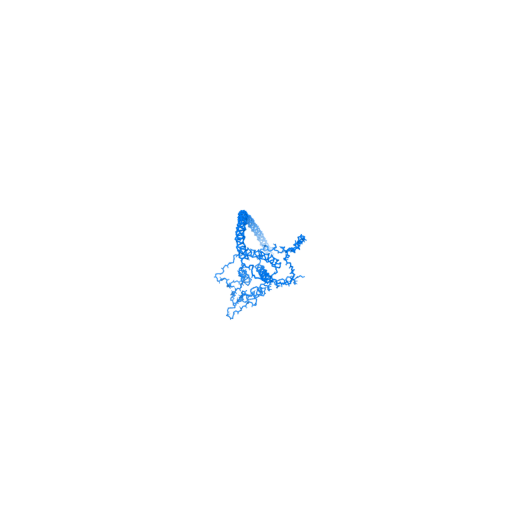 -3.169 -12.448 1.00 94.50 222 GLN A N 1
ATOM 1728 C CA . GLN A 1 222 ? 2.962 -4.157 -12.479 1.00 94.50 222 GLN A CA 1
ATOM 1729 C C . GLN A 1 222 ? 2.881 -4.944 -11.166 1.00 94.50 222 GLN A C 1
ATOM 1731 O O . GLN A 1 222 ? 1.852 -4.904 -10.509 1.00 94.50 222 GLN A O 1
ATOM 1736 N N . ASP A 1 223 ? 3.985 -5.557 -10.745 1.00 93.56 223 ASP A N 1
ATOM 1737 C CA . ASP A 1 223 ? 4.050 -6.347 -9.515 1.00 93.56 223 ASP A CA 1
ATOM 1738 C C . ASP A 1 223 ? 3.723 -5.496 -8.269 1.00 93.56 223 ASP A C 1
ATOM 1740 O O . ASP A 1 223 ? 3.161 -5.993 -7.292 1.00 93.56 223 ASP A O 1
ATOM 1744 N N . ARG A 1 224 ? 4.063 -4.195 -8.278 1.00 92.31 224 ARG A N 1
ATOM 1745 C CA . ARG A 1 224 ? 3.657 -3.274 -7.202 1.00 92.31 224 ARG A CA 1
ATOM 1746 C C . ARG A 1 224 ? 2.154 -3.042 -7.194 1.00 92.31 224 ARG A C 1
ATOM 1748 O O . ARG A 1 224 ? 1.536 -3.164 -6.140 1.00 92.31 224 ARG A O 1
ATOM 1755 N N . LEU A 1 225 ? 1.579 -2.749 -8.357 1.00 95.00 225 LEU A N 1
ATOM 1756 C CA . LEU A 1 225 ? 0.145 -2.546 -8.524 1.00 95.00 225 LEU A CA 1
ATOM 1757 C C . LEU A 1 225 ? -0.642 -3.804 -8.125 1.00 95.00 225 LEU A C 1
ATOM 1759 O O . LEU A 1 225 ? -1.594 -3.692 -7.353 1.00 95.00 225 LEU A O 1
ATOM 1763 N N . ASP A 1 226 ? -0.196 -4.992 -8.543 1.00 95.56 226 ASP A N 1
ATOM 1764 C CA . ASP A 1 226 ? -0.770 -6.281 -8.137 1.00 95.56 226 ASP A CA 1
ATOM 1765 C C . ASP A 1 226 ? -0.798 -6.403 -6.605 1.00 95.56 226 ASP A C 1
ATOM 1767 O O . ASP A 1 226 ? -1.843 -6.677 -6.008 1.00 95.56 226 ASP A O 1
ATOM 1771 N N . ARG A 1 227 ? 0.335 -6.121 -5.941 1.00 93.06 227 ARG A N 1
ATOM 1772 C CA . ARG A 1 227 ? 0.438 -6.156 -4.473 1.00 93.06 227 ARG A CA 1
ATOM 1773 C C . ARG A 1 227 ? -0.471 -5.134 -3.793 1.00 93.06 227 ARG A C 1
ATOM 1775 O O . ARG A 1 227 ? -1.061 -5.465 -2.768 1.00 93.06 227 ARG A O 1
ATOM 1782 N N . VAL A 1 228 ? -0.599 -3.917 -4.328 1.00 94.56 228 VAL A N 1
ATOM 1783 C CA . VAL A 1 228 ? -1.497 -2.884 -3.777 1.00 94.56 228 VAL A CA 1
ATOM 1784 C C . VAL A 1 228 ? -2.954 -3.342 -3.854 1.00 94.56 228 VAL A C 1
ATOM 1786 O O . VAL A 1 228 ? -3.675 -3.248 -2.860 1.00 94.56 228 VAL A O 1
ATOM 1789 N N . ILE A 1 229 ? -3.380 -3.893 -4.993 1.00 96.44 229 ILE A N 1
ATOM 1790 C CA . ILE A 1 229 ? -4.753 -4.381 -5.181 1.00 96.44 229 ILE A CA 1
ATOM 1791 C C . ILE A 1 229 ? -5.038 -5.564 -4.245 1.00 96.44 229 ILE A C 1
ATOM 1793 O O . ILE A 1 229 ? -6.060 -5.561 -3.556 1.00 96.44 229 ILE A O 1
ATOM 1797 N N . LEU A 1 230 ? -4.124 -6.537 -4.144 1.00 95.62 230 LEU A N 1
ATOM 1798 C CA . LEU A 1 230 ? -4.259 -7.670 -3.218 1.00 95.62 230 LEU A CA 1
ATOM 1799 C C . LEU A 1 230 ? -4.327 -7.218 -1.755 1.00 95.62 230 LEU A C 1
ATOM 1801 O O . LEU A 1 230 ? -5.175 -7.692 -0.995 1.00 95.62 230 LEU A O 1
ATOM 1805 N N . TRP A 1 231 ? -3.476 -6.267 -1.366 1.00 94.88 231 TRP A N 1
ATOM 1806 C CA . TRP A 1 231 ? -3.467 -5.716 -0.013 1.00 94.88 231 TRP A CA 1
ATOM 1807 C C . TRP A 1 231 ? -4.790 -5.022 0.323 1.00 94.88 231 TRP A C 1
ATOM 1809 O O . TRP A 1 231 ? -5.374 -5.272 1.379 1.00 94.88 231 TRP A O 1
ATOM 1819 N N . LYS A 1 232 ? -5.315 -4.206 -0.600 1.00 96.19 232 LYS A N 1
ATOM 1820 C CA . LYS A 1 232 ? -6.629 -3.571 -0.450 1.00 96.19 232 LYS A CA 1
ATOM 1821 C C . LYS A 1 232 ? -7.763 -4.585 -0.373 1.00 96.19 232 LYS A C 1
ATOM 1823 O O . LYS A 1 232 ? -8.651 -4.433 0.464 1.00 96.19 232 LYS A O 1
ATOM 1828 N N . ALA A 1 233 ? -7.727 -5.637 -1.186 1.00 96.38 233 ALA A N 1
ATOM 1829 C CA . ALA A 1 233 ? -8.710 -6.714 -1.116 1.00 96.38 233 ALA A CA 1
ATOM 1830 C C . ALA A 1 233 ? -8.709 -7.404 0.258 1.00 96.38 233 ALA A C 1
ATOM 1832 O O . ALA A 1 233 ? -9.769 -7.708 0.801 1.00 96.38 233 ALA A O 1
ATOM 1833 N N . GLN A 1 234 ? -7.533 -7.613 0.856 1.00 96.31 234 GLN A N 1
ATOM 1834 C CA . GLN A 1 234 ? -7.412 -8.169 2.204 1.00 96.31 234 GLN A CA 1
ATOM 1835 C C . GLN A 1 234 ? -7.939 -7.214 3.287 1.00 96.31 234 GLN A C 1
ATOM 1837 O O . GLN A 1 234 ? -8.636 -7.656 4.199 1.00 96.31 234 GLN A O 1
ATOM 1842 N N . ILE A 1 235 ? -7.682 -5.907 3.170 1.00 96.12 235 ILE A N 1
ATOM 1843 C CA . ILE A 1 235 ? -8.271 -4.895 4.063 1.00 96.12 235 ILE A CA 1
ATOM 1844 C C . ILE A 1 235 ? -9.804 -4.950 4.008 1.00 96.12 235 ILE A C 1
ATOM 1846 O O . ILE A 1 235 ? -10.447 -5.017 5.055 1.00 96.12 235 ILE A O 1
ATOM 1850 N N . VAL A 1 236 ? -10.388 -4.994 2.806 1.00 96.44 236 VAL A N 1
ATOM 1851 C CA . VAL A 1 236 ? -11.845 -5.080 2.607 1.00 96.44 236 VAL A CA 1
ATOM 1852 C C . VAL A 1 236 ? -12.438 -6.352 3.222 1.00 96.44 236 VAL A C 1
ATOM 1854 O O . VAL A 1 236 ? -13.510 -6.303 3.828 1.00 96.44 236 VAL A O 1
ATOM 1857 N N . GLU A 1 237 ? -11.755 -7.495 3.112 1.00 96.19 237 GLU A N 1
ATOM 1858 C CA . GLU A 1 237 ? -12.198 -8.743 3.745 1.00 96.19 237 GLU A CA 1
ATOM 1859 C C . GLU A 1 237 ? -12.267 -8.608 5.273 1.00 96.19 237 GLU A C 1
ATOM 1861 O O . GLU A 1 237 ? -13.283 -8.950 5.882 1.00 96.19 237 GLU A O 1
ATOM 1866 N N . ILE A 1 238 ? -11.230 -8.039 5.889 1.00 96.19 238 ILE A N 1
ATOM 1867 C CA . ILE A 1 238 ? -11.178 -7.825 7.340 1.00 96.19 238 ILE A CA 1
ATOM 1868 C C . ILE A 1 238 ? -12.241 -6.811 7.785 1.00 96.19 238 ILE A C 1
ATOM 1870 O O . ILE A 1 238 ? -12.897 -7.006 8.809 1.00 96.19 238 ILE A O 1
ATOM 1874 N N . GLU A 1 239 ? -12.478 -5.749 7.014 1.00 96.19 239 GLU A N 1
ATOM 1875 C CA . GLU A 1 239 ? -13.571 -4.807 7.279 1.00 96.19 239 GLU A CA 1
ATOM 1876 C C . GLU A 1 239 ? -14.947 -5.492 7.237 1.00 96.19 239 GLU A C 1
ATOM 1878 O O . GLU A 1 239 ? -15.809 -5.216 8.080 1.00 96.19 239 GLU A O 1
ATOM 1883 N N . ASN A 1 240 ? -15.157 -6.414 6.294 1.00 96.31 240 ASN A N 1
ATOM 1884 C CA . ASN A 1 240 ? -16.379 -7.212 6.216 1.00 96.31 240 ASN A CA 1
ATOM 1885 C C . ASN A 1 240 ? -16.514 -8.167 7.416 1.00 96.31 240 ASN A C 1
ATOM 1887 O O . ASN A 1 240 ? -17.600 -8.247 7.995 1.00 96.31 240 ASN A O 1
ATOM 1891 N N . GLN A 1 241 ? -15.429 -8.821 7.846 1.00 96.50 241 GLN A N 1
ATOM 1892 C CA . GLN A 1 241 ? -15.407 -9.648 9.062 1.00 96.50 241 GLN A CA 1
ATOM 1893 C C . GLN A 1 241 ? -15.766 -8.826 10.308 1.00 96.50 241 GLN A C 1
ATOM 1895 O O . GLN A 1 241 ? -16.638 -9.222 11.079 1.00 96.50 241 GLN A O 1
ATOM 1900 N N . ILE A 1 242 ? -15.184 -7.632 10.467 1.00 96.81 242 ILE A N 1
ATOM 1901 C CA . ILE A 1 242 ? -15.521 -6.687 11.546 1.00 96.81 242 ILE A CA 1
ATOM 1902 C C . ILE A 1 242 ? -17.008 -6.326 11.510 1.00 96.81 242 ILE A C 1
ATOM 1904 O O . ILE A 1 242 ? -17.661 -6.291 12.554 1.00 96.81 242 ILE A O 1
ATOM 1908 N N . ARG A 1 243 ? -17.570 -6.069 10.321 1.00 97.19 243 ARG A N 1
ATOM 1909 C CA . ARG A 1 243 ? -19.002 -5.769 10.165 1.00 97.19 243 ARG A CA 1
ATOM 1910 C C . ARG A 1 243 ? -19.874 -6.946 10.610 1.00 97.19 243 ARG A C 1
ATOM 1912 O O . ARG A 1 243 ? -20.856 -6.728 11.317 1.00 97.19 243 ARG A O 1
ATOM 1919 N N . MET A 1 244 ? -19.509 -8.173 10.236 1.00 97.06 244 MET A N 1
ATOM 1920 C CA . MET A 1 244 ? -20.214 -9.387 10.659 1.00 97.06 244 MET A CA 1
ATOM 1921 C C . MET A 1 244 ? -20.130 -9.604 12.172 1.00 97.06 244 MET A C 1
ATOM 1923 O O . MET A 1 244 ? -21.158 -9.838 12.802 1.00 97.06 244 MET A O 1
ATOM 1927 N N . LEU A 1 245 ? -18.944 -9.457 12.768 1.00 96.94 245 LEU A N 1
ATOM 1928 C CA . LEU A 1 245 ? -18.746 -9.575 14.215 1.00 96.94 245 LEU A CA 1
ATOM 1929 C C . LEU A 1 245 ? -19.561 -8.526 14.980 1.00 96.94 245 LEU A C 1
ATOM 1931 O O . LEU A 1 245 ? -20.225 -8.858 15.956 1.00 96.94 245 LEU A O 1
ATOM 1935 N N . LYS A 1 246 ? -19.607 -7.276 14.500 1.00 97.06 246 LYS A N 1
ATOM 1936 C CA . LYS A 1 246 ? -20.468 -6.229 15.080 1.00 97.06 246 LYS A CA 1
ATOM 1937 C C . LYS A 1 246 ? -21.946 -6.616 15.048 1.00 97.06 246 LYS A C 1
ATOM 1939 O O . LYS A 1 246 ? -22.636 -6.461 16.056 1.00 97.06 246 LYS A O 1
ATOM 1944 N N . ALA A 1 247 ? -22.423 -7.151 13.922 1.00 97.75 247 ALA A N 1
ATOM 1945 C CA . ALA A 1 247 ? -23.797 -7.633 13.800 1.00 97.75 247 ALA A CA 1
ATOM 1946 C C . ALA A 1 247 ? -24.084 -8.808 14.754 1.00 97.75 247 ALA A C 1
ATOM 1948 O O . ALA A 1 247 ? -25.133 -8.827 15.394 1.00 97.75 247 ALA A O 1
ATOM 1949 N N . GLN A 1 248 ? -23.140 -9.742 14.908 1.00 97.31 248 GLN A N 1
ATOM 1950 C CA . GLN A 1 248 ? -23.246 -10.858 15.854 1.00 97.31 248 GLN A CA 1
ATOM 1951 C C . GLN A 1 248 ? -23.287 -10.376 17.307 1.00 97.31 248 GLN A C 1
ATOM 1953 O O . GLN A 1 248 ? -24.161 -10.806 18.053 1.00 97.31 248 GLN A O 1
ATOM 1958 N N . VAL A 1 249 ? -22.419 -9.434 17.693 1.00 97.19 249 VAL A N 1
ATOM 1959 C CA . VAL A 1 249 ? -22.442 -8.813 19.028 1.00 97.19 249 VAL A CA 1
ATOM 1960 C C . VAL A 1 249 ? -23.788 -8.130 19.277 1.00 97.19 249 VAL A C 1
ATOM 1962 O O . VAL A 1 249 ? -24.403 -8.356 20.313 1.00 97.19 249 VAL A O 1
ATOM 1965 N N . THR A 1 250 ? -24.299 -7.351 18.318 1.00 97.06 250 THR A N 1
ATOM 1966 C CA . THR A 1 250 ? -25.617 -6.699 18.451 1.00 97.06 250 THR A CA 1
ATOM 1967 C C . THR A 1 250 ? -26.748 -7.721 18.590 1.00 97.06 250 THR A C 1
ATOM 1969 O O . THR A 1 250 ? -27.631 -7.549 19.428 1.00 97.06 250 THR A O 1
ATOM 1972 N N . SER A 1 251 ? -26.711 -8.810 17.816 1.00 96.81 251 SER A N 1
ATOM 1973 C CA . SER A 1 251 ? -27.691 -9.894 17.919 1.00 96.81 251 SER A CA 1
ATOM 1974 C C . SER A 1 251 ? -27.617 -10.626 19.263 1.00 96.81 251 SER A C 1
ATOM 1976 O O . SER A 1 251 ? -28.657 -10.964 19.820 1.00 96.81 251 SER A O 1
ATOM 1978 N N . ALA A 1 252 ? -26.415 -10.864 19.795 1.00 96.75 252 ALA A N 1
ATOM 1979 C CA . ALA A 1 252 ? -26.216 -11.515 21.088 1.00 96.75 252 ALA A CA 1
ATOM 1980 C C . ALA A 1 252 ? -26.699 -10.630 22.249 1.00 96.75 252 ALA A C 1
ATOM 1982 O O . ALA A 1 252 ? -27.372 -11.123 23.153 1.00 96.75 252 ALA A O 1
ATOM 1983 N N . ILE A 1 253 ? -26.462 -9.312 22.171 1.00 95.62 253 ILE A N 1
ATOM 1984 C CA . ILE A 1 253 ? -27.021 -8.327 23.112 1.00 95.62 253 ILE A CA 1
ATOM 1985 C C . ILE A 1 253 ? -28.552 -8.378 23.085 1.00 95.62 253 ILE A C 1
ATOM 1987 O O . ILE A 1 253 ? -29.180 -8.447 24.138 1.00 95.62 253 ILE A O 1
ATOM 1991 N N . ALA A 1 254 ? -29.159 -8.390 21.894 1.00 96.81 254 ALA A N 1
ATOM 1992 C CA . ALA A 1 254 ? -30.612 -8.485 21.754 1.00 96.81 254 ALA A CA 1
ATOM 1993 C C . ALA A 1 254 ? -31.182 -9.809 22.302 1.00 96.81 254 ALA A C 1
ATOM 1995 O O . ALA A 1 254 ? -32.323 -9.838 22.758 1.00 96.81 254 ALA A O 1
ATOM 1996 N N . GLY A 1 255 ? -30.394 -10.889 22.272 1.00 97.50 255 GLY A N 1
ATOM 1997 C CA . GLY A 1 255 ? -30.749 -12.197 22.825 1.00 97.50 255 GLY A CA 1
ATOM 1998 C C . GLY A 1 255 ? -30.448 -12.383 24.317 1.00 97.50 255 GLY A C 1
ATOM 1999 O O . GLY A 1 255 ? -30.847 -13.401 24.874 1.00 97.50 255 GLY A O 1
ATOM 2000 N N . GLY A 1 256 ? -29.757 -11.440 24.969 1.00 96.19 256 GLY A N 1
ATOM 2001 C CA . GLY A 1 256 ? -29.355 -11.553 26.377 1.00 96.19 256 GLY A CA 1
ATOM 2002 C C . GLY A 1 256 ? -28.241 -12.573 26.655 1.00 96.19 256 GLY A C 1
ATOM 2003 O O . GLY A 1 256 ? -28.015 -12.923 27.812 1.00 96.19 256 GLY A O 1
ATOM 2004 N N . ASP A 1 257 ? -27.535 -13.054 25.628 1.00 97.06 257 ASP A N 1
ATOM 2005 C CA . ASP A 1 257 ? -26.442 -14.021 25.780 1.00 97.06 257 ASP A CA 1
ATOM 2006 C C . ASP A 1 257 ? -25.125 -13.303 26.110 1.00 97.06 257 ASP A C 1
ATOM 2008 O O . ASP A 1 257 ? -24.333 -12.947 25.234 1.00 97.06 257 ASP A O 1
ATOM 2012 N N . VAL A 1 258 ? -24.895 -13.068 27.403 1.00 95.00 258 VAL A N 1
ATOM 2013 C CA . VAL A 1 258 ? -23.707 -12.360 27.910 1.00 95.00 258 VAL A CA 1
ATOM 2014 C C . VAL A 1 258 ? -22.403 -13.089 27.550 1.00 95.00 258 VAL A C 1
ATOM 2016 O O . VAL A 1 258 ? -21.389 -12.435 27.296 1.00 95.00 258 VAL A O 1
ATOM 2019 N N . GLY A 1 259 ? -22.425 -14.426 27.479 1.00 92.88 259 GLY A N 1
ATOM 2020 C CA . GLY A 1 259 ? -21.258 -15.234 27.119 1.00 92.88 259 GLY A CA 1
ATOM 2021 C C . GLY A 1 259 ? -20.844 -15.011 25.666 1.00 92.88 259 GLY A C 1
ATOM 2022 O O . GLY A 1 259 ? -19.693 -14.656 25.399 1.00 92.88 259 GLY A O 1
ATOM 2023 N N . ALA A 1 260 ? -21.800 -15.115 24.737 1.00 95.19 260 ALA A N 1
ATOM 2024 C CA . ALA A 1 260 ? -21.557 -14.853 23.319 1.00 95.19 260 ALA A CA 1
ATOM 2025 C C . ALA A 1 260 ? -21.132 -13.399 23.056 1.00 95.19 260 ALA A C 1
ATOM 2027 O O . ALA A 1 260 ? -20.281 -13.146 22.200 1.00 95.19 260 ALA A O 1
ATOM 2028 N N . VAL A 1 261 ? -21.677 -12.433 23.810 1.00 95.00 261 VAL A N 1
ATOM 2029 C CA . VAL A 1 261 ? -21.248 -11.027 23.731 1.00 95.00 261 VAL A CA 1
ATOM 2030 C C . VAL A 1 261 ? -19.775 -10.879 24.109 1.00 95.00 261 VAL A C 1
ATOM 2032 O O . VAL A 1 261 ? -19.029 -10.227 23.375 1.00 95.00 261 VAL A O 1
ATOM 2035 N N . ALA A 1 262 ? -19.338 -11.482 25.218 1.00 93.62 262 ALA A N 1
ATOM 2036 C CA . ALA A 1 262 ? -17.951 -11.395 25.667 1.00 93.62 262 ALA A CA 1
ATOM 2037 C C . ALA A 1 262 ? -16.983 -12.026 24.652 1.00 93.62 262 ALA A C 1
ATOM 2039 O O . ALA A 1 262 ? -16.002 -11.389 24.262 1.00 93.62 262 ALA A O 1
ATOM 2040 N N . GLU A 1 263 ? -17.289 -13.231 24.164 1.00 95.31 263 GLU A N 1
ATOM 2041 C CA . GLU A 1 263 ? -16.463 -13.937 23.178 1.00 95.31 263 GLU A CA 1
ATOM 2042 C C . GLU A 1 263 ? -16.325 -13.135 21.874 1.00 95.31 263 GLU A C 1
ATOM 2044 O O . GLU A 1 263 ? -15.212 -12.842 21.421 1.00 95.31 263 GLU A O 1
ATOM 2049 N N . LYS A 1 264 ? -17.454 -12.701 21.299 1.00 96.31 264 LYS A N 1
ATOM 2050 C CA . LYS A 1 264 ? -17.465 -11.973 20.023 1.00 96.31 264 LYS A CA 1
ATOM 2051 C C . LYS A 1 264 ? -16.883 -10.570 20.132 1.00 96.31 264 LYS A C 1
ATOM 2053 O O . LYS A 1 264 ? -16.299 -10.084 19.166 1.00 96.31 264 LYS A O 1
ATOM 2058 N N . SER A 1 265 ? -16.973 -9.933 21.299 1.00 93.75 265 SER A N 1
ATOM 2059 C CA . SER A 1 265 ? -16.318 -8.648 21.561 1.00 93.75 265 SER A CA 1
ATOM 2060 C C . SER A 1 265 ? -14.790 -8.773 21.559 1.00 93.75 265 SER A C 1
ATOM 2062 O O . SER A 1 265 ? -14.102 -7.958 20.943 1.00 93.75 265 SER A O 1
ATOM 2064 N N . VAL A 1 266 ? -14.241 -9.831 22.167 1.00 94.00 266 VAL A N 1
ATOM 2065 C CA . VAL A 1 266 ? -12.792 -10.092 22.145 1.00 94.00 266 VAL A CA 1
ATOM 2066 C C . VAL A 1 266 ? -12.310 -10.379 20.719 1.00 94.00 266 VAL A C 1
ATOM 2068 O O . VAL A 1 266 ? -11.293 -9.829 20.289 1.00 94.00 266 VAL A O 1
ATOM 2071 N N . GLU A 1 267 ? -13.042 -11.199 19.961 1.00 94.38 267 GLU A N 1
ATOM 2072 C CA . GLU A 1 267 ? -12.741 -11.486 18.551 1.00 94.38 267 GLU A CA 1
ATOM 2073 C C . GLU A 1 267 ? -12.791 -10.214 17.684 1.00 94.38 267 GLU A C 1
ATOM 2075 O O . GLU A 1 267 ? -11.886 -9.954 16.883 1.00 94.38 267 GLU A O 1
ATOM 2080 N N . LEU A 1 268 ? -13.795 -9.361 17.910 1.00 95.75 268 LEU A N 1
ATOM 2081 C CA . LEU A 1 268 ? -13.927 -8.062 17.257 1.00 95.75 268 LEU A CA 1
ATOM 2082 C C . LEU A 1 268 ? -12.721 -7.158 17.540 1.00 95.75 268 LEU A C 1
ATOM 2084 O O . LEU A 1 268 ? -12.121 -6.635 16.601 1.00 95.75 268 LEU A O 1
ATOM 2088 N N . GLN A 1 269 ? -12.317 -7.013 18.806 1.00 95.44 269 GLN A N 1
ATOM 2089 C CA . GLN A 1 269 ? -11.161 -6.193 19.189 1.00 95.44 269 GLN A CA 1
ATOM 2090 C C . GLN A 1 269 ? -9.855 -6.691 18.557 1.00 95.44 269 GLN A C 1
ATOM 2092 O O . GLN A 1 269 ? -9.027 -5.889 18.109 1.00 95.44 269 GLN A O 1
ATOM 2097 N N . ARG A 1 270 ? -9.660 -8.015 18.488 1.00 93.25 270 ARG A N 1
ATOM 2098 C CA . ARG A 1 270 ? -8.499 -8.621 17.816 1.00 93.25 270 ARG A CA 1
ATOM 2099 C C . ARG A 1 270 ? -8.491 -8.281 16.328 1.00 93.25 270 ARG A C 1
ATOM 2101 O O . ARG A 1 270 ? -7.477 -7.800 15.823 1.00 93.25 270 ARG A O 1
ATOM 2108 N N . THR A 1 271 ? -9.625 -8.453 15.656 1.00 91.75 271 THR A N 1
ATOM 2109 C CA . THR A 1 271 ? -9.770 -8.184 14.218 1.00 91.75 271 THR A CA 1
ATOM 2110 C C . THR A 1 271 ? -9.575 -6.695 13.899 1.00 91.75 271 THR A C 1
ATOM 2112 O O . THR A 1 271 ? -8.844 -6.343 12.973 1.00 91.75 271 THR A O 1
ATOM 2115 N N . GLU A 1 272 ? -10.115 -5.792 14.725 1.00 95.56 272 GLU A N 1
ATOM 2116 C CA . GLU A 1 272 ? -9.887 -4.344 14.603 1.00 95.56 272 GLU A CA 1
ATOM 2117 C C . GLU A 1 272 ? -8.406 -3.966 14.780 1.00 95.56 272 GLU A C 1
ATOM 2119 O O . GLU A 1 272 ? -7.891 -3.096 14.071 1.00 95.56 272 GLU A O 1
ATOM 2124 N N . LYS A 1 273 ? -7.680 -4.636 15.686 1.00 94.81 273 LYS A N 1
ATOM 2125 C CA . LYS A 1 273 ? -6.233 -4.433 15.857 1.00 94.81 273 LYS A CA 1
ATOM 2126 C C . LYS A 1 273 ? -5.447 -4.865 14.615 1.00 94.81 273 LYS A C 1
ATOM 2128 O O . LYS A 1 273 ? -4.508 -4.163 14.232 1.00 94.81 273 LYS A O 1
ATOM 2133 N N . VAL A 1 274 ? -5.821 -5.980 13.981 1.00 94.12 274 VAL A N 1
ATOM 2134 C CA . VAL A 1 274 ? -5.208 -6.444 12.721 1.00 94.12 274 VAL A CA 1
ATOM 2135 C C . VAL A 1 274 ? -5.451 -5.431 11.602 1.00 94.12 274 VAL A C 1
ATOM 2137 O O . VAL A 1 274 ? -4.487 -5.013 10.958 1.00 94.12 274 VAL A O 1
ATOM 2140 N N . LEU A 1 275 ? -6.688 -4.948 11.438 1.00 95.69 275 LEU A N 1
ATOM 2141 C CA . LEU A 1 275 ? -7.019 -3.919 10.448 1.00 95.69 275 LEU A CA 1
ATOM 2142 C C . LEU A 1 275 ? -6.146 -2.666 10.617 1.00 95.69 275 LEU A C 1
ATOM 2144 O O . LEU A 1 275 ? -5.535 -2.204 9.655 1.00 95.69 275 LEU A O 1
ATOM 2148 N N . ARG A 1 276 ? -6.006 -2.154 11.850 1.00 95.50 276 ARG A N 1
ATOM 2149 C CA . ARG A 1 276 ? -5.153 -0.983 12.135 1.00 95.50 276 ARG A CA 1
ATOM 2150 C C . ARG A 1 276 ? -3.689 -1.225 11.772 1.00 95.50 276 ARG A C 1
ATOM 2152 O O . ARG A 1 276 ? -3.039 -0.337 11.219 1.00 95.50 276 ARG A O 1
ATOM 2159 N N . LYS A 1 277 ? -3.148 -2.413 12.076 1.00 94.94 277 LYS A N 1
ATOM 2160 C CA . LYS A 1 277 ? -1.779 -2.786 11.678 1.00 94.94 277 LYS A CA 1
ATOM 2161 C C . LYS A 1 277 ? -1.639 -2.798 10.152 1.00 94.94 277 LYS A C 1
ATOM 2163 O O . LYS A 1 277 ? -0.652 -2.273 9.637 1.00 94.94 277 LYS A O 1
ATOM 2168 N N . MET A 1 278 ? -2.617 -3.357 9.441 1.00 94.44 278 MET A N 1
ATOM 2169 C CA . MET A 1 278 ? -2.599 -3.433 7.981 1.00 94.44 278 MET A CA 1
ATOM 2170 C C . MET A 1 278 ? -2.697 -2.066 7.309 1.00 94.44 278 MET A C 1
ATOM 2172 O O . MET A 1 278 ? -1.893 -1.782 6.424 1.00 94.44 278 MET A O 1
ATOM 2176 N N . GLN A 1 279 ? -3.600 -1.201 7.773 1.00 94.62 279 GLN A N 1
ATOM 2177 C CA . GLN A 1 279 ? -3.731 0.178 7.294 1.00 94.62 279 GLN A CA 1
ATOM 2178 C C . GLN A 1 279 ? -2.453 0.984 7.558 1.00 94.62 279 GLN A C 1
ATOM 2180 O O . GLN A 1 279 ? -1.975 1.706 6.691 1.00 94.62 279 GLN A O 1
ATOM 2185 N N . LYS A 1 280 ? -1.821 0.806 8.727 1.00 94.44 280 LYS A N 1
ATOM 2186 C CA . LYS A 1 280 ? -0.529 1.443 9.024 1.00 94.44 280 LYS A CA 1
ATOM 2187 C C . LYS A 1 280 ? 0.586 0.946 8.099 1.00 94.44 280 LYS A C 1
ATOM 2189 O O . LYS A 1 280 ? 1.447 1.732 7.713 1.00 94.44 280 LYS A O 1
ATOM 2194 N N . LYS A 1 281 ? 0.601 -0.346 7.753 1.00 91.75 281 LYS A N 1
ATOM 2195 C CA . LYS A 1 281 ? 1.567 -0.911 6.795 1.00 91.75 281 LYS A CA 1
ATOM 2196 C C . LYS A 1 281 ? 1.300 -0.401 5.376 1.00 91.75 281 LYS A C 1
ATOM 2198 O O . LYS A 1 281 ? 2.258 -0.065 4.693 1.00 91.75 281 LYS A O 1
ATOM 2203 N N . GLU A 1 282 ? 0.038 -0.299 4.965 1.00 93.00 282 GLU A N 1
ATOM 2204 C CA . GLU A 1 282 ? -0.369 0.298 3.686 1.00 93.00 282 GLU A CA 1
ATOM 2205 C C . GLU A 1 282 ? 0.101 1.751 3.583 1.00 93.00 282 GLU A C 1
ATOM 2207 O O . GLU A 1 282 ? 0.791 2.097 2.632 1.00 93.00 282 GLU A O 1
ATOM 2212 N N . GLN A 1 283 ? -0.176 2.565 4.607 1.00 92.81 283 GLN A N 1
ATOM 2213 C CA . GLN A 1 283 ? 0.248 3.963 4.656 1.00 92.81 283 GLN A CA 1
ATOM 2214 C C . GLN A 1 283 ? 1.771 4.091 4.571 1.00 92.81 283 GLN A C 1
ATOM 2216 O O . GLN A 1 283 ? 2.277 4.859 3.771 1.00 92.81 283 GLN A O 1
ATOM 2221 N N . ARG A 1 284 ? 2.521 3.275 5.321 1.00 90.44 284 ARG A N 1
ATOM 2222 C CA . ARG A 1 284 ? 3.991 3.273 5.240 1.00 90.44 284 ARG A CA 1
ATOM 2223 C C . ARG A 1 284 ? 4.506 2.877 3.859 1.00 90.44 284 ARG A C 1
ATOM 2225 O O . ARG A 1 284 ? 5.481 3.448 3.394 1.00 90.44 284 ARG A O 1
ATOM 2232 N N . ARG A 1 285 ? 3.889 1.881 3.212 1.00 87.06 285 ARG A N 1
ATOM 2233 C CA . ARG A 1 285 ? 4.251 1.490 1.840 1.00 87.06 285 ARG A CA 1
ATOM 2234 C C . ARG A 1 285 ? 3.968 2.619 0.859 1.00 87.06 285 ARG A C 1
ATOM 2236 O O . ARG A 1 285 ? 4.764 2.819 -0.044 1.00 87.06 285 ARG A O 1
ATOM 2243 N N . TRP A 1 286 ? 2.863 3.330 1.050 1.00 87.50 286 TRP A N 1
ATOM 2244 C CA . TRP A 1 286 ? 2.512 4.498 0.258 1.00 87.50 286 TRP A CA 1
ATOM 2245 C C . TRP A 1 286 ? 3.542 5.616 0.423 1.00 87.50 286 TRP A C 1
ATOM 2247 O O . TRP A 1 286 ? 4.136 6.053 -0.557 1.00 87.50 286 TRP A O 1
ATOM 2257 N N . ASP A 1 287 ? 3.817 5.998 1.670 1.00 86.44 287 ASP A N 1
ATOM 2258 C CA . ASP A 1 287 ? 4.760 7.064 2.009 1.00 86.44 287 ASP A CA 1
ATOM 2259 C C . ASP A 1 287 ? 6.183 6.741 1.512 1.00 86.44 287 ASP A C 1
ATOM 2261 O O . ASP A 1 287 ? 6.892 7.635 1.068 1.00 86.44 287 ASP A O 1
ATOM 2265 N N . ASN A 1 288 ? 6.584 5.462 1.524 1.00 84.19 288 ASN A N 1
ATOM 2266 C CA . ASN A 1 288 ? 7.903 5.016 1.057 1.00 84.19 288 ASN A CA 1
ATOM 2267 C C . ASN A 1 288 ? 7.976 4.712 -0.455 1.00 84.19 288 ASN A C 1
ATOM 2269 O O . ASN A 1 288 ? 9.070 4.598 -0.999 1.00 84.19 288 ASN A O 1
ATOM 2273 N N . GLY A 1 289 ? 6.844 4.439 -1.111 1.00 71.56 289 GLY A N 1
ATOM 2274 C CA . GLY A 1 289 ? 6.786 3.792 -2.431 1.00 71.56 289 GLY A CA 1
ATOM 2275 C C . GLY A 1 289 ? 6.400 4.712 -3.586 1.00 71.56 289 GLY A C 1
ATOM 2276 O O . GLY A 1 289 ? 6.602 4.348 -4.742 1.00 71.56 289 GLY A O 1
ATOM 2277 N N . VAL A 1 290 ? 5.888 5.908 -3.290 1.00 61.62 290 VAL A N 1
ATOM 2278 C CA . VAL A 1 290 ? 5.482 6.910 -4.293 1.00 61.62 290 VAL A CA 1
ATOM 2279 C C . VAL A 1 290 ? 6.572 7.987 -4.482 1.00 61.62 290 VAL A C 1
ATOM 2281 O O . VAL A 1 290 ? 6.305 9.078 -4.963 1.00 61.62 290 VAL A O 1
ATOM 2284 N N . GLU A 1 291 ? 7.831 7.690 -4.137 1.00 51.91 291 GLU A N 1
ATOM 2285 C CA . GLU A 1 291 ? 8.989 8.575 -4.393 1.00 51.91 291 GLU A CA 1
ATOM 2286 C C . GLU A 1 291 ? 9.645 8.358 -5.770 1.00 51.91 291 GLU A C 1
ATOM 2288 O O . GLU A 1 291 ? 10.689 8.935 -6.071 1.00 51.91 291 GLU A O 1
ATOM 2293 N N . GLY A 1 292 ? 9.049 7.547 -6.650 1.00 58.38 292 GLY A N 1
ATOM 2294 C CA . GLY A 1 292 ? 9.468 7.549 -8.049 1.00 58.38 292 GLY A CA 1
ATOM 2295 C C . GLY A 1 292 ? 9.184 8.924 -8.650 1.00 58.38 292 GLY A C 1
ATOM 2296 O O . GLY A 1 292 ? 8.039 9.362 -8.593 1.00 58.38 292 GLY A O 1
ATOM 2297 N N . GLU A 1 293 ? 10.194 9.589 -9.226 1.00 55.41 293 GLU A N 1
ATOM 2298 C CA . GLU A 1 293 ? 10.025 10.790 -10.057 1.00 55.41 293 GLU A CA 1
ATOM 2299 C C . GLU A 1 293 ? 9.077 10.464 -11.222 1.00 55.41 293 GLU A C 1
ATOM 2301 O O . GLU A 1 293 ? 9.490 10.125 -12.335 1.00 55.41 293 GLU A O 1
ATOM 2306 N N . VAL A 1 294 ? 7.771 10.519 -10.974 1.00 65.25 294 VAL A N 1
ATOM 2307 C CA . VAL A 1 294 ? 6.776 10.536 -12.031 1.00 65.25 294 VAL A CA 1
ATOM 2308 C C . VAL A 1 294 ? 6.988 11.879 -12.695 1.00 65.25 294 VAL A C 1
ATOM 2310 O O . VAL A 1 294 ? 6.623 12.910 -12.139 1.00 65.25 294 VAL A O 1
ATOM 2313 N N . ALA A 1 295 ? 7.645 11.875 -13.854 1.00 68.94 295 ALA A N 1
ATOM 2314 C CA . ALA A 1 295 ? 7.790 13.069 -14.664 1.00 68.94 295 ALA A CA 1
ATOM 2315 C C . ALA A 1 295 ? 6.387 13.639 -14.906 1.00 68.94 295 ALA A C 1
ATOM 2317 O O . ALA A 1 295 ? 5.602 13.078 -15.676 1.00 68.94 295 ALA A O 1
ATOM 2318 N N . GLU A 1 296 ? 6.050 14.704 -14.180 1.00 77.56 296 GLU A N 1
ATOM 2319 C CA . GLU A 1 296 ? 4.733 15.312 -14.240 1.00 77.56 296 GLU A CA 1
ATOM 2320 C C . GLU A 1 296 ? 4.544 15.864 -15.651 1.00 77.56 296 GLU A C 1
ATOM 2322 O O . GLU A 1 296 ? 5.183 16.836 -16.061 1.00 77.56 296 GLU A O 1
ATOM 2327 N N . ASN A 1 297 ? 3.680 15.219 -16.433 1.00 84.06 297 ASN A N 1
ATOM 2328 C CA . ASN A 1 297 ? 3.210 15.821 -17.664 1.00 84.06 297 ASN A CA 1
ATOM 2329 C C . ASN A 1 297 ? 2.253 16.953 -17.258 1.00 84.06 297 ASN A C 1
ATOM 2331 O O . ASN A 1 297 ? 1.262 16.668 -16.587 1.00 84.06 297 ASN A O 1
ATOM 2335 N N . PRO A 1 298 ? 2.480 18.213 -17.671 1.00 87.31 298 PRO A N 1
ATOM 2336 C CA . PRO A 1 298 ? 1.634 19.346 -17.280 1.00 87.31 298 PRO A CA 1
ATOM 2337 C C . PRO A 1 298 ? 0.153 19.202 -17.666 1.00 87.31 298 PRO A C 1
ATOM 2339 O O . PRO A 1 298 ? -0.683 19.985 -17.221 1.00 87.31 298 PRO A O 1
ATOM 2342 N N . LEU A 1 299 ? -0.163 18.254 -18.554 1.00 88.12 299 LEU A N 1
ATOM 2343 C CA . LEU A 1 299 ? -1.520 17.945 -19.000 1.00 88.12 299 LEU A CA 1
ATOM 2344 C C . LEU A 1 299 ? -2.213 16.858 -18.168 1.00 88.12 299 LEU A C 1
ATOM 2346 O O . LEU A 1 299 ? -3.415 16.651 -18.346 1.00 88.12 299 LEU A O 1
ATOM 2350 N N . ASP A 1 300 ? -1.485 16.150 -17.307 1.00 91.81 300 ASP A N 1
ATOM 2351 C CA . ASP A 1 300 ? -2.065 15.122 -16.453 1.00 91.81 300 ASP A CA 1
ATOM 2352 C C . ASP A 1 300 ? -2.765 15.787 -15.259 1.00 91.81 300 ASP A C 1
ATOM 2354 O O . ASP A 1 300 ? -2.227 16.679 -14.604 1.00 91.81 300 ASP A O 1
ATOM 2358 N N . THR A 1 301 ? -3.993 15.357 -14.976 1.00 93.31 301 THR A N 1
ATOM 2359 C CA . THR A 1 301 ? -4.736 15.765 -13.777 1.00 93.31 301 THR A CA 1
ATOM 2360 C C . THR A 1 301 ? -4.753 14.620 -12.766 1.00 93.31 301 THR A C 1
ATOM 2362 O O . THR A 1 301 ? -4.204 13.540 -13.001 1.00 93.31 301 THR A O 1
ATOM 2365 N N . ALA A 1 302 ? -5.418 14.827 -11.626 1.00 92.50 302 ALA A N 1
ATOM 2366 C CA . ALA A 1 302 ? -5.610 13.773 -10.633 1.00 92.50 302 ALA A CA 1
ATOM 2367 C C . ALA A 1 302 ? -6.238 12.502 -11.242 1.00 92.50 302 ALA A C 1
ATOM 2369 O O . ALA A 1 302 ? -5.763 11.408 -10.968 1.00 92.50 302 ALA A O 1
ATOM 2370 N N . ASP A 1 303 ? -7.242 12.643 -12.114 1.00 95.56 303 ASP A N 1
ATOM 2371 C CA . ASP A 1 303 ? -8.021 11.540 -12.694 1.00 95.56 303 ASP A CA 1
ATOM 2372 C C . ASP A 1 303 ? -7.864 11.389 -14.216 1.00 95.56 303 ASP A C 1
ATOM 2374 O O . ASP A 1 303 ? -8.595 10.610 -14.828 1.00 95.56 303 ASP A O 1
ATOM 2378 N N . THR A 1 304 ? -6.949 12.125 -14.854 1.00 95.19 304 THR A N 1
ATOM 2379 C CA . THR A 1 304 ? -6.756 12.097 -16.312 1.00 95.19 304 THR A CA 1
ATOM 2380 C C . THR A 1 304 ? -5.283 11.977 -16.672 1.00 95.19 304 THR A C 1
ATOM 2382 O O . THR A 1 304 ? -4.454 12.690 -16.114 1.00 95.19 304 THR A O 1
ATOM 2385 N N . ILE A 1 305 ? -4.966 11.111 -17.639 1.00 95.94 305 ILE A N 1
ATOM 2386 C CA . ILE A 1 305 ? -3.616 10.974 -18.201 1.00 95.94 305 ILE A CA 1
ATOM 2387 C C . ILE A 1 305 ? -3.614 11.057 -19.722 1.00 95.94 305 ILE A C 1
ATOM 2389 O O . ILE A 1 305 ? -4.506 10.528 -20.400 1.00 95.94 305 ILE A O 1
ATOM 2393 N N . THR A 1 306 ? -2.574 11.688 -20.263 1.00 95.38 306 THR A N 1
ATOM 2394 C CA . THR A 1 306 ? -2.340 11.792 -21.705 1.00 95.38 306 THR A CA 1
ATOM 2395 C C . THR A 1 306 ? -1.130 10.959 -22.111 1.00 95.38 306 THR A C 1
ATOM 2397 O O . THR A 1 306 ? -0.032 11.135 -21.597 1.00 95.38 306 THR A O 1
ATOM 2400 N N . LEU A 1 307 ? -1.320 10.056 -23.077 1.00 95.69 307 LEU A N 1
ATOM 2401 C CA . LEU A 1 307 ? -0.281 9.127 -23.543 1.00 95.69 307 LEU A CA 1
ATOM 2402 C C . LEU A 1 307 ? 0.424 9.612 -24.821 1.00 95.69 307 LEU A C 1
ATOM 2404 O O . LEU A 1 307 ? 0.942 8.796 -25.584 1.00 95.69 307 LEU A O 1
ATOM 2408 N N . ASP A 1 308 ? 0.366 10.909 -25.119 1.00 94.25 308 ASP A N 1
ATOM 2409 C CA . ASP A 1 308 ? 0.946 11.467 -26.342 1.00 94.25 308 ASP A CA 1
ATOM 2410 C C . ASP A 1 308 ? 2.477 11.507 -26.251 1.00 94.25 308 ASP A C 1
ATOM 2412 O O . ASP A 1 308 ? 3.038 11.836 -25.210 1.00 94.25 308 ASP A O 1
ATOM 2416 N N . GLY A 1 309 ? 3.156 11.124 -27.332 1.00 94.62 309 GLY A N 1
ATOM 2417 C CA . GLY A 1 309 ? 4.622 11.045 -27.375 1.00 94.62 309 GLY A CA 1
ATOM 2418 C C . GLY A 1 309 ? 5.258 9.849 -26.648 1.00 94.62 309 GLY A C 1
ATOM 2419 O O . GLY A 1 309 ? 6.465 9.659 -26.773 1.00 94.62 309 GLY A O 1
ATOM 2420 N N . LEU A 1 310 ? 4.482 9.015 -25.946 1.00 96.06 310 LEU A N 1
ATOM 2421 C CA . LEU A 1 310 ? 4.990 7.804 -25.291 1.00 96.06 310 LEU A CA 1
ATOM 2422 C C . LEU A 1 310 ? 5.016 6.606 -26.247 1.00 96.06 310 LEU A C 1
ATOM 2424 O O . LEU A 1 310 ? 4.133 6.445 -27.091 1.00 96.06 310 LEU A O 1
ATOM 2428 N N . GLY A 1 311 ? 6.015 5.731 -26.094 1.00 96.25 311 GLY A N 1
ATOM 2429 C CA . GLY A 1 311 ? 6.003 4.413 -26.728 1.00 96.25 311 GLY A CA 1
ATOM 2430 C C . GLY A 1 311 ? 4.939 3.500 -26.098 1.00 96.25 311 GLY A C 1
ATOM 2431 O O . GLY A 1 311 ? 4.513 3.737 -24.971 1.00 96.25 311 GLY A O 1
ATOM 2432 N N . PRO A 1 312 ? 4.517 2.404 -26.759 1.00 95.62 312 PRO A N 1
ATOM 2433 C CA . PRO A 1 312 ? 3.466 1.529 -26.230 1.00 95.62 312 PRO A CA 1
ATOM 2434 C C . PRO A 1 312 ? 3.824 0.862 -24.890 1.00 95.62 312 PRO A C 1
ATOM 2436 O O . PRO A 1 312 ? 2.931 0.621 -24.081 1.00 95.62 312 PRO A O 1
ATOM 2439 N N . GLY A 1 313 ? 5.108 0.573 -24.648 1.00 95.69 313 GLY A N 1
ATOM 2440 C CA . GLY A 1 313 ? 5.586 0.045 -23.365 1.00 95.69 313 GLY A CA 1
ATOM 2441 C C . GLY A 1 313 ? 5.518 1.091 -22.252 1.00 95.69 313 GLY A C 1
ATOM 2442 O O . GLY A 1 313 ? 4.947 0.826 -21.196 1.00 95.69 313 GLY A O 1
ATOM 2443 N N . ASP A 1 314 ? 6.011 2.300 -22.522 1.00 95.69 314 ASP A N 1
ATOM 2444 C CA . ASP A 1 314 ? 5.983 3.416 -21.568 1.00 95.69 314 ASP A CA 1
ATOM 2445 C C . ASP A 1 314 ? 4.554 3.874 -21.279 1.00 95.69 314 ASP A C 1
ATOM 2447 O O . ASP A 1 314 ? 4.218 4.180 -20.143 1.00 95.69 314 ASP A O 1
ATOM 2451 N N . ALA A 1 315 ? 3.676 3.840 -22.283 1.00 95.75 315 ALA A N 1
ATOM 2452 C CA . ALA A 1 315 ? 2.256 4.111 -22.123 1.00 95.75 315 ALA A CA 1
ATOM 2453 C C . ALA A 1 315 ? 1.590 3.102 -21.173 1.00 95.75 315 ALA A C 1
ATOM 2455 O O . ALA A 1 315 ? 0.826 3.506 -20.297 1.00 95.75 315 ALA A O 1
ATOM 2456 N N . LYS A 1 316 ? 1.901 1.800 -21.300 1.00 96.19 316 LYS A N 1
ATOM 2457 C CA . LYS A 1 316 ? 1.430 0.767 -20.359 1.00 96.19 316 LYS A CA 1
ATOM 2458 C C . LYS A 1 316 ? 1.940 1.048 -18.946 1.00 96.19 316 LYS A C 1
ATOM 2460 O O . LYS A 1 316 ? 1.142 1.071 -18.013 1.00 96.19 316 LYS A O 1
ATOM 2465 N N . LYS A 1 317 ? 3.244 1.302 -18.810 1.00 95.88 317 LYS A N 1
ATOM 2466 C CA . LYS A 1 317 ? 3.879 1.613 -17.525 1.00 95.88 317 LYS A CA 1
ATOM 2467 C C . LYS A 1 317 ? 3.236 2.840 -16.868 1.00 95.88 317 LYS A C 1
ATOM 2469 O O . LYS A 1 317 ? 2.813 2.751 -15.724 1.00 95.88 317 LYS A O 1
ATOM 2474 N N . ARG A 1 318 ? 3.055 3.932 -17.616 1.00 95.62 318 ARG A N 1
ATOM 2475 C CA . ARG A 1 318 ? 2.447 5.183 -17.136 1.00 95.62 318 ARG A CA 1
ATOM 2476 C C . ARG A 1 318 ? 1.017 4.985 -16.635 1.00 95.62 318 ARG A C 1
ATOM 2478 O O . ARG A 1 318 ? 0.627 5.582 -15.637 1.00 95.62 318 ARG A O 1
ATOM 2485 N N . VAL A 1 319 ? 0.231 4.146 -17.313 1.00 96.31 319 VAL A N 1
ATOM 2486 C CA . VAL A 1 319 ? -1.137 3.810 -16.885 1.00 96.31 319 VAL A CA 1
ATOM 2487 C C . VAL A 1 319 ? -1.116 3.006 -15.589 1.00 96.31 319 VAL A C 1
ATOM 2489 O O . VAL A 1 319 ? -1.909 3.294 -14.701 1.00 96.31 319 VAL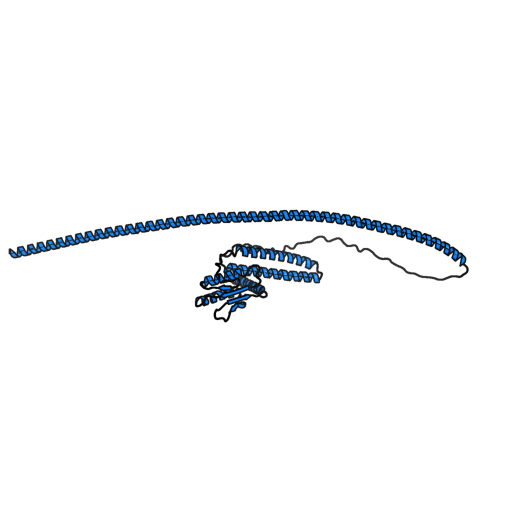 A O 1
ATOM 2492 N N . GLN A 1 320 ? -0.206 2.038 -15.456 1.00 96.12 320 GLN A N 1
ATOM 2493 C CA . GLN A 1 320 ? -0.042 1.265 -14.221 1.00 96.12 320 GLN A CA 1
ATOM 2494 C C . GLN A 1 320 ? 0.401 2.156 -13.052 1.00 96.12 320 GLN A C 1
ATOM 2496 O O . GLN A 1 320 ? -0.192 2.072 -11.985 1.00 96.12 320 GLN A O 1
ATOM 2501 N N . GLU A 1 321 ? 1.360 3.062 -13.268 1.00 94.62 321 GLU A N 1
ATOM 2502 C CA . GLU A 1 321 ? 1.792 4.045 -12.260 1.00 94.62 321 GLU A CA 1
ATOM 2503 C C . GLU A 1 321 ? 0.626 4.943 -11.831 1.00 94.62 321 GLU A C 1
ATOM 2505 O O . GLU A 1 321 ? 0.442 5.200 -10.646 1.00 94.62 321 GLU A O 1
ATOM 2510 N N . LYS A 1 322 ? -0.216 5.383 -12.777 1.00 95.88 322 LYS A N 1
ATOM 2511 C CA . LYS A 1 322 ? -1.390 6.195 -12.437 1.00 95.88 322 LYS A CA 1
ATOM 2512 C C . LYS A 1 322 ? -2.468 5.401 -11.698 1.00 95.88 322 LYS A C 1
ATOM 2514 O O . LYS A 1 322 ? -3.130 5.947 -10.822 1.00 95.88 322 LYS A O 1
ATOM 2519 N N . LEU A 1 323 ? -2.674 4.132 -12.046 1.00 96.62 323 LEU A N 1
ATOM 2520 C CA . LEU A 1 323 ? -3.580 3.252 -11.305 1.00 96.62 323 LEU A CA 1
ATOM 2521 C C . LEU A 1 323 ? -3.079 3.029 -9.874 1.00 96.62 323 LEU A C 1
ATOM 2523 O O . LEU A 1 323 ? -3.882 3.097 -8.950 1.00 96.62 323 LEU A O 1
ATOM 2527 N N . GLU A 1 324 ? -1.771 2.832 -9.691 1.00 95.12 324 GLU A N 1
ATOM 2528 C CA . GLU A 1 324 ? -1.121 2.761 -8.377 1.00 95.12 324 GLU A CA 1
ATOM 2529 C C . GLU A 1 324 ? -1.377 4.059 -7.587 1.00 95.12 324 GLU A C 1
ATOM 2531 O O . GLU A 1 324 ? -1.894 3.993 -6.476 1.00 95.12 324 GLU A O 1
ATOM 2536 N N . GLU A 1 325 ? -1.158 5.232 -8.198 1.00 93.88 325 GLU A N 1
ATOM 2537 C CA . GLU A 1 325 ? -1.409 6.559 -7.603 1.00 93.88 325 GLU A CA 1
ATOM 2538 C C . GLU A 1 325 ? -2.885 6.785 -7.196 1.00 93.88 325 GLU A C 1
ATOM 2540 O O . GLU A 1 325 ? -3.196 7.413 -6.181 1.00 93.88 325 GLU A O 1
ATOM 2545 N N . LEU A 1 326 ? -3.828 6.271 -7.984 1.00 95.94 326 LEU A N 1
ATOM 2546 C CA . LEU A 1 326 ? -5.255 6.405 -7.694 1.00 95.94 326 LEU A CA 1
ATOM 2547 C C . LEU A 1 326 ? -5.747 5.428 -6.620 1.00 95.94 326 LEU A C 1
ATOM 2549 O O . LEU A 1 326 ? -6.781 5.676 -5.998 1.00 95.94 326 LEU A O 1
ATOM 2553 N N . LEU A 1 327 ? -5.012 4.345 -6.368 1.00 96.19 327 LEU A N 1
ATOM 2554 C CA . LEU A 1 327 ? -5.294 3.368 -5.316 1.00 96.19 327 LEU A CA 1
ATOM 2555 C C . LEU A 1 327 ? -4.638 3.766 -3.987 1.00 96.19 327 LEU A C 1
ATOM 2557 O O . LEU A 1 327 ? -4.079 2.929 -3.277 1.00 96.19 327 LEU A O 1
ATOM 2561 N N . SER A 1 328 ? -4.760 5.042 -3.616 1.00 94.44 328 SER A N 1
ATOM 2562 C CA . SER A 1 328 ? -4.275 5.553 -2.334 1.00 94.44 328 SER A CA 1
ATOM 2563 C C . SER A 1 328 ? -4.923 4.825 -1.144 1.00 94.44 328 SER A C 1
ATOM 2565 O O . SER A 1 328 ? -6.019 4.266 -1.278 1.00 94.44 328 SER A O 1
ATOM 2567 N N . PRO A 1 329 ? -4.318 4.831 0.060 1.00 94.56 329 PRO A N 1
ATOM 2568 C CA . PRO A 1 329 ? -4.871 4.149 1.236 1.00 94.56 329 PRO A CA 1
ATOM 2569 C C . PRO A 1 329 ? -6.323 4.542 1.550 1.00 94.56 329 PRO A C 1
ATOM 2571 O O . PRO A 1 329 ? -7.120 3.719 1.990 1.00 94.56 329 PRO A O 1
ATOM 2574 N N . THR A 1 330 ? -6.703 5.784 1.245 1.00 94.50 330 THR A N 1
ATOM 2575 C CA . THR A 1 330 ? -8.049 6.322 1.481 1.00 94.50 330 THR A CA 1
ATOM 2576 C C . THR A 1 330 ? -9.016 6.129 0.310 1.00 94.50 330 THR A C 1
ATOM 2578 O O . THR A 1 330 ? -10.200 6.451 0.445 1.00 94.50 330 THR A O 1
ATOM 2581 N N . ALA A 1 331 ? -8.550 5.602 -0.827 1.00 96.69 331 ALA A N 1
ATOM 2582 C CA . ALA A 1 331 ? -9.367 5.390 -2.012 1.00 96.69 331 ALA A CA 1
ATOM 2583 C C . ALA A 1 331 ? -10.469 4.353 -1.753 1.00 96.69 331 ALA A C 1
ATOM 2585 O O . ALA A 1 331 ? -10.211 3.223 -1.337 1.00 96.69 331 ALA A O 1
ATOM 2586 N N . LYS A 1 332 ? -11.710 4.757 -2.037 1.00 97.31 332 LYS A N 1
ATOM 2587 C CA . LYS A 1 332 ? -12.908 3.902 -1.995 1.00 97.31 332 LYS A CA 1
ATOM 2588 C C . LYS A 1 332 ? -13.583 3.765 -3.355 1.00 97.31 332 LYS A C 1
ATOM 2590 O O . LYS A 1 332 ? -14.625 3.144 -3.446 1.00 97.31 332 LYS A O 1
ATOM 2595 N N . SER A 1 333 ? -13.025 4.388 -4.383 1.00 97.38 333 SER A N 1
ATOM 2596 C CA . SER A 1 333 ? -13.519 4.403 -5.758 1.00 97.38 333 SER A CA 1
ATOM 2597 C C . SER A 1 333 ? -12.334 4.622 -6.683 1.00 97.38 333 SER A C 1
ATOM 2599 O O . SER A 1 333 ? -11.356 5.248 -6.271 1.00 97.38 333 SER A O 1
ATOM 2601 N N . LEU A 1 334 ? -12.443 4.194 -7.936 1.00 97.62 334 LEU A N 1
ATOM 2602 C CA . LEU A 1 334 ? -11.392 4.373 -8.932 1.00 97.62 334 LEU A CA 1
ATOM 2603 C C . LEU A 1 334 ? -11.963 5.069 -10.162 1.00 97.62 334 LEU A C 1
ATOM 2605 O O . LEU A 1 334 ? -12.851 4.539 -10.821 1.00 97.62 334 LEU A O 1
ATOM 2609 N N . LYS A 1 335 ? -11.423 6.239 -10.499 1.00 97.44 335 LYS A N 1
ATOM 2610 C CA . LYS A 1 335 ? -11.813 6.982 -11.696 1.00 97.44 335 LYS A CA 1
ATOM 2611 C C . LYS A 1 335 ? -10.569 7.413 -12.456 1.00 97.44 335 LYS A C 1
ATOM 2613 O O . LYS A 1 335 ? -9.759 8.164 -11.927 1.00 97.44 335 LYS A O 1
ATOM 2618 N N . LEU A 1 336 ? -10.436 6.946 -13.695 1.00 97.12 336 LEU A N 1
ATOM 2619 C CA . LEU A 1 336 ? -9.301 7.263 -14.557 1.00 97.12 336 LEU A CA 1
ATOM 2620 C C . LEU A 1 336 ? -9.768 7.498 -15.993 1.00 97.12 336 LEU A C 1
ATOM 2622 O O . LEU A 1 336 ? -10.420 6.650 -16.600 1.00 97.12 336 LEU A O 1
ATOM 2626 N N . THR A 1 337 ? -9.393 8.637 -16.557 1.00 96.06 337 THR A N 1
ATOM 2627 C CA . THR A 1 337 ? -9.624 8.998 -17.954 1.00 96.06 337 THR A CA 1
ATOM 2628 C C . THR A 1 337 ? -8.306 8.933 -18.710 1.00 96.06 337 THR A C 1
ATOM 2630 O O . THR A 1 337 ? -7.356 9.643 -18.395 1.00 96.06 337 THR A O 1
ATOM 2633 N N . ILE A 1 338 ? -8.239 8.084 -19.731 1.00 95.81 338 ILE A N 1
ATOM 2634 C CA . ILE A 1 338 ? -7.018 7.856 -20.503 1.00 95.81 338 ILE A CA 1
ATOM 2635 C C . ILE A 1 338 ? -7.214 8.405 -21.910 1.00 95.81 338 ILE A C 1
ATOM 2637 O O . ILE A 1 338 ? -8.094 7.951 -22.651 1.00 95.81 338 ILE A O 1
ATOM 2641 N N . THR A 1 339 ? -6.356 9.349 -22.293 1.00 95.25 339 THR A N 1
ATOM 2642 C CA . THR A 1 339 ? -6.311 9.908 -23.646 1.00 95.25 339 THR A CA 1
ATOM 2643 C C . THR A 1 339 ? -5.162 9.258 -24.422 1.00 95.25 339 THR A C 1
ATOM 2645 O O . THR A 1 339 ? -4.001 9.623 -24.210 1.00 95.25 339 THR A O 1
ATOM 2648 N N . PRO A 1 340 ? -5.430 8.277 -25.308 1.00 94.50 340 PRO A N 1
ATOM 2649 C CA . PRO A 1 340 ? -4.376 7.664 -26.106 1.00 94.50 340 PRO A CA 1
ATOM 2650 C C . PRO A 1 340 ? -3.821 8.648 -27.145 1.00 94.50 340 PRO A C 1
ATOM 2652 O O . PRO A 1 340 ? -4.506 9.581 -27.573 1.00 94.50 340 PRO A O 1
ATOM 2655 N N . ALA A 1 341 ? -2.594 8.391 -27.604 1.00 93.81 341 ALA A N 1
ATOM 2656 C CA . ALA A 1 341 ? -1.989 9.120 -28.713 1.00 93.81 341 ALA A CA 1
ATOM 2657 C C . ALA A 1 341 ? -2.853 9.027 -29.984 1.00 93.81 341 ALA A C 1
ATOM 2659 O O . ALA A 1 341 ? -3.658 8.108 -30.164 1.00 93.81 341 ALA A O 1
ATOM 2660 N N . LYS A 1 342 ? -2.673 9.962 -30.916 1.00 92.44 342 LYS A N 1
ATOM 2661 C CA . LYS A 1 342 ? -3.388 9.935 -32.201 1.00 92.44 342 LYS A CA 1
ATOM 2662 C C . LYS A 1 342 ? -2.694 8.996 -33.203 1.00 92.44 342 LYS A C 1
ATOM 2664 O O . LYS A 1 342 ? -1.520 8.660 -33.083 1.00 92.44 342 LYS A O 1
ATOM 2669 N N . GLY A 1 343 ? -3.418 8.562 -34.236 1.00 92.75 343 GLY A N 1
ATOM 2670 C CA . GLY A 1 343 ? -2.831 7.836 -35.371 1.00 92.75 343 GLY A CA 1
ATOM 2671 C C . GLY A 1 343 ? -2.474 6.366 -35.098 1.00 92.75 343 GLY A C 1
ATOM 2672 O O . GLY A 1 343 ? -3.285 5.602 -34.571 1.00 92.75 343 GLY A O 1
ATOM 2673 N N . LYS A 1 344 ? -1.292 5.928 -35.562 1.00 93.00 344 LYS A N 1
ATOM 2674 C CA . LYS A 1 344 ? -0.854 4.520 -35.476 1.00 93.00 344 LYS A CA 1
ATOM 2675 C C . LYS A 1 344 ? -0.496 4.114 -34.049 1.00 93.00 344 LYS A C 1
ATOM 2677 O O . LYS A 1 344 ? -0.824 2.996 -33.655 1.00 93.00 344 LYS A O 1
ATOM 2682 N N . ASP A 1 345 ? 0.134 5.002 -33.290 1.00 92.25 345 ASP A N 1
ATOM 2683 C CA . ASP A 1 345 ? 0.560 4.699 -31.923 1.00 92.25 345 ASP A CA 1
ATOM 2684 C C . ASP A 1 345 ? -0.633 4.633 -30.973 1.00 92.25 345 ASP A C 1
ATOM 2686 O O . ASP A 1 345 ? -0.714 3.702 -30.179 1.00 92.25 345 ASP A O 1
ATOM 2690 N N . GLY A 1 346 ? -1.670 5.447 -31.204 1.00 92.12 346 GLY A N 1
ATOM 2691 C CA . GLY A 1 346 ? -2.967 5.300 -30.538 1.00 92.12 346 GLY A CA 1
ATOM 2692 C C . GLY A 1 346 ? -3.549 3.890 -30.602 1.00 92.12 346 GLY A C 1
ATOM 2693 O O . GLY A 1 346 ? -3.987 3.355 -29.590 1.00 92.12 346 GLY A O 1
ATOM 2694 N N . LYS A 1 347 ? -3.490 3.235 -31.773 1.00 91.94 347 LYS A N 1
ATOM 2695 C CA . LYS A 1 347 ? -3.964 1.846 -31.921 1.00 91.94 347 LYS A CA 1
ATOM 2696 C C . LYS A 1 347 ? -3.139 0.860 -31.092 1.00 91.94 347 LYS A C 1
ATOM 2698 O O . LYS A 1 347 ? -3.702 -0.086 -30.546 1.00 91.94 347 LYS A O 1
ATOM 2703 N N . LYS A 1 348 ? -1.821 1.066 -31.004 1.00 94.50 348 LYS A N 1
ATOM 2704 C CA . LYS A 1 348 ? -0.938 0.235 -30.172 1.00 94.50 348 LYS A CA 1
ATOM 2705 C C . LYS A 1 348 ? -1.218 0.465 -28.687 1.00 94.50 348 LYS A C 1
ATOM 2707 O O . LYS A 1 348 ? -1.277 -0.508 -27.944 1.00 94.50 348 LYS A O 1
ATOM 2712 N N . HIS A 1 349 ? -1.453 1.716 -28.284 1.00 94.81 349 HIS A N 1
ATOM 2713 C CA . HIS A 1 349 ? -1.808 2.064 -26.908 1.00 94.81 349 HIS A CA 1
ATOM 2714 C C . HIS A 1 349 ? -3.123 1.392 -26.526 1.00 94.81 349 HIS A C 1
ATOM 2716 O O . HIS A 1 349 ? -3.165 0.706 -25.518 1.00 94.81 349 HIS A O 1
ATOM 2722 N N . THR A 1 350 ? -4.164 1.473 -27.364 1.00 92.75 350 THR A N 1
ATOM 2723 C CA . THR A 1 350 ? -5.445 0.796 -27.097 1.00 92.75 350 THR A CA 1
ATOM 2724 C C . THR A 1 350 ? -5.281 -0.711 -26.888 1.00 92.75 350 THR A C 1
ATOM 2726 O O . THR A 1 350 ? -5.923 -1.267 -26.001 1.00 92.75 350 THR A O 1
ATOM 2729 N N . LYS A 1 351 ? -4.408 -1.377 -27.658 1.00 93.12 351 LYS A N 1
ATOM 2730 C CA . LYS A 1 351 ? -4.122 -2.803 -27.450 1.00 93.12 351 LYS A CA 1
ATOM 2731 C C . LYS A 1 351 ? -3.480 -3.046 -26.079 1.00 93.12 351 LYS A C 1
ATOM 2733 O O . LYS A 1 351 ? -4.017 -3.826 -25.307 1.00 93.12 351 LYS A O 1
ATOM 2738 N N . GLY A 1 352 ? -2.401 -2.330 -25.756 1.00 94.38 352 GLY A N 1
ATOM 2739 C CA . GLY A 1 352 ? -1.729 -2.471 -24.459 1.00 94.38 352 GLY A CA 1
ATOM 2740 C C . GLY A 1 352 ? -2.625 -2.114 -23.267 1.00 94.38 352 GLY A C 1
ATOM 2741 O O . GLY A 1 352 ? -2.552 -2.764 -22.232 1.00 94.38 352 GLY A O 1
ATOM 2742 N N . LEU A 1 353 ? -3.517 -1.131 -23.424 1.00 94.81 353 LEU A N 1
ATOM 2743 C CA . LEU A 1 353 ? -4.537 -0.784 -22.430 1.00 94.81 353 LEU A CA 1
ATOM 2744 C C . LEU A 1 353 ? -5.543 -1.916 -22.224 1.00 94.81 353 LEU A C 1
ATOM 2746 O O . LEU A 1 353 ? -5.904 -2.201 -21.090 1.00 94.81 353 LEU A O 1
ATOM 2750 N N . THR A 1 354 ? -5.967 -2.579 -23.302 1.00 94.81 354 THR A N 1
ATOM 2751 C CA . THR A 1 354 ? -6.875 -3.732 -23.204 1.00 94.81 354 THR A CA 1
ATOM 2752 C C . THR A 1 354 ? -6.232 -4.850 -22.387 1.00 94.81 354 THR A C 1
ATOM 2754 O O . THR A 1 354 ? -6.894 -5.408 -21.519 1.00 94.81 354 THR A O 1
ATOM 2757 N N . ASP A 1 355 ? -4.937 -5.115 -22.593 1.00 95.19 355 ASP A N 1
ATOM 2758 C CA . ASP A 1 355 ? -4.199 -6.118 -21.816 1.00 95.19 355 ASP A CA 1
ATOM 2759 C C . ASP A 1 355 ? -4.182 -5.763 -20.315 1.00 95.19 355 ASP A C 1
ATOM 2761 O O . ASP A 1 355 ? -4.437 -6.624 -19.479 1.00 95.19 355 ASP A O 1
ATOM 2765 N N . ILE A 1 356 ? -3.963 -4.486 -19.961 1.00 96.31 356 ILE A N 1
ATOM 2766 C CA . ILE A 1 356 ? -4.052 -3.999 -18.569 1.00 96.31 356 ILE A CA 1
ATOM 2767 C C . ILE A 1 356 ? -5.469 -4.194 -18.016 1.00 96.31 356 ILE A C 1
ATOM 2769 O O . ILE A 1 356 ? -5.631 -4.652 -16.888 1.00 96.31 356 ILE A O 1
ATOM 2773 N N . PHE A 1 357 ? -6.504 -3.850 -18.788 1.00 95.88 357 PHE A N 1
ATOM 2774 C CA . PHE A 1 357 ? -7.886 -3.934 -18.315 1.00 95.88 357 PHE A CA 1
ATOM 2775 C C . PHE A 1 357 ? -8.347 -5.372 -18.100 1.00 95.88 357 PHE A C 1
ATOM 2777 O O . PHE A 1 357 ? -9.109 -5.620 -17.173 1.00 95.88 357 PHE A O 1
ATOM 2784 N N . VAL A 1 358 ? -7.892 -6.311 -18.931 1.00 96.00 358 VAL A N 1
ATOM 2785 C CA . VAL A 1 358 ? -8.135 -7.743 -18.722 1.00 96.00 358 VAL A CA 1
ATOM 2786 C C . VAL A 1 358 ? -7.423 -8.205 -17.456 1.00 96.00 358 VAL A C 1
ATOM 2788 O O . VAL A 1 358 ? -8.060 -8.775 -16.578 1.00 96.00 358 VAL A O 1
ATOM 2791 N N . MET A 1 359 ? -6.128 -7.905 -17.350 1.00 95.81 359 MET A N 1
ATOM 2792 C CA . MET A 1 359 ? -5.272 -8.354 -16.252 1.00 95.81 359 MET A CA 1
ATOM 2793 C C . MET A 1 359 ? -5.794 -7.904 -14.883 1.00 95.81 359 MET A C 1
ATOM 2795 O O . MET A 1 359 ? -5.830 -8.694 -13.953 1.00 95.81 359 MET A O 1
ATOM 2799 N N . PHE A 1 360 ? -6.279 -6.664 -14.776 1.00 97.06 360 PHE A N 1
ATOM 2800 C CA . PHE A 1 360 ? -6.809 -6.104 -13.528 1.00 97.06 360 PHE A CA 1
ATOM 2801 C C . PHE A 1 360 ? -8.333 -6.196 -13.376 1.00 97.06 360 PHE A C 1
ATOM 2803 O O . PHE A 1 360 ? -8.899 -5.531 -12.509 1.00 97.06 360 PHE A O 1
ATOM 2810 N N . LEU A 1 361 ? -9.019 -6.979 -14.217 1.00 97.06 361 LEU A N 1
ATOM 2811 C CA . LEU A 1 361 ? -10.486 -7.102 -14.223 1.00 97.06 361 LEU A CA 1
ATOM 2812 C C . LEU A 1 361 ? -11.223 -5.746 -14.288 1.00 97.06 361 LEU A C 1
ATOM 2814 O O . LEU A 1 361 ? -12.259 -5.541 -13.660 1.00 97.06 361 LEU A O 1
ATOM 2818 N N . LEU A 1 362 ? -10.680 -4.796 -15.049 1.00 96.75 362 LEU A N 1
ATOM 2819 C CA . LEU A 1 362 ? -11.237 -3.451 -15.219 1.00 96.75 362 LEU A CA 1
ATOM 2820 C C . LEU A 1 362 ? -12.194 -3.351 -16.414 1.00 96.75 362 LEU A C 1
ATOM 2822 O O . LEU A 1 362 ? -12.851 -2.324 -16.564 1.00 96.75 362 LEU A O 1
ATOM 2826 N N . LEU A 1 363 ? -12.275 -4.378 -17.272 1.00 94.69 363 LEU A N 1
ATOM 2827 C CA . LEU A 1 363 ? -13.075 -4.338 -18.505 1.00 94.69 363 LEU A CA 1
ATOM 2828 C C . LEU A 1 363 ? -14.544 -3.971 -18.260 1.00 94.69 363 LEU A C 1
ATOM 2830 O O . LEU A 1 363 ? -15.066 -3.110 -18.969 1.00 94.69 363 LEU A O 1
ATOM 2834 N N . ASP A 1 364 ? -15.171 -4.542 -17.232 1.00 94.69 364 ASP A N 1
ATOM 2835 C CA . ASP A 1 364 ? -16.582 -4.292 -16.900 1.00 94.69 364 ASP A CA 1
ATOM 2836 C C . ASP A 1 364 ? -16.843 -2.844 -16.450 1.00 94.69 364 ASP A C 1
ATOM 2838 O O . ASP A 1 364 ? -17.954 -2.329 -16.576 1.00 94.69 364 ASP A O 1
ATOM 2842 N N . TYR A 1 365 ? -15.793 -2.154 -16.000 1.00 94.50 365 TYR A N 1
ATOM 2843 C CA . TYR A 1 365 ? -15.827 -0.764 -15.542 1.00 94.50 365 TYR A CA 1
ATOM 2844 C C . TYR A 1 365 ? -15.307 0.221 -16.592 1.00 94.50 365 TYR A C 1
ATOM 2846 O O . TYR A 1 365 ? -15.192 1.423 -16.326 1.00 94.50 365 TYR A O 1
ATOM 2854 N N . THR A 1 366 ? -14.981 -0.265 -17.794 1.00 92.88 366 THR A N 1
ATOM 2855 C CA . THR A 1 366 ? -14.489 0.578 -18.882 1.00 92.88 366 THR A CA 1
ATOM 2856 C C . THR A 1 366 ? -15.625 1.046 -19.781 1.00 92.88 366 THR A C 1
ATOM 2858 O O . THR A 1 366 ? -16.405 0.271 -20.329 1.00 92.88 366 THR A O 1
ATOM 2861 N N . LYS A 1 367 ? -15.702 2.360 -19.985 1.00 90.25 367 LYS A N 1
ATOM 2862 C CA . LYS A 1 367 ? -16.581 2.988 -20.972 1.00 90.25 367 LYS A CA 1
ATOM 2863 C C . LYS A 1 367 ? -15.714 3.521 -22.101 1.00 90.25 367 LYS A C 1
ATOM 2865 O O . LYS A 1 367 ? -14.825 4.347 -21.884 1.00 90.25 367 LYS A O 1
ATOM 2870 N N . THR A 1 368 ? -15.976 3.049 -23.316 1.00 80.75 368 THR A N 1
ATOM 2871 C CA . THR A 1 368 ? -15.386 3.638 -24.520 1.00 80.75 368 THR A CA 1
ATOM 2872 C C . THR A 1 368 ? -16.257 4.814 -24.945 1.00 80.75 368 THR A C 1
ATOM 2874 O O . THR A 1 368 ? -17.435 4.637 -25.255 1.00 80.75 368 THR A O 1
ATOM 2877 N N . SER A 1 369 ? -15.712 6.035 -24.905 1.00 73.75 369 SER A N 1
ATOM 2878 C CA . SER A 1 369 ? -16.439 7.187 -25.452 1.00 73.75 369 SER A CA 1
A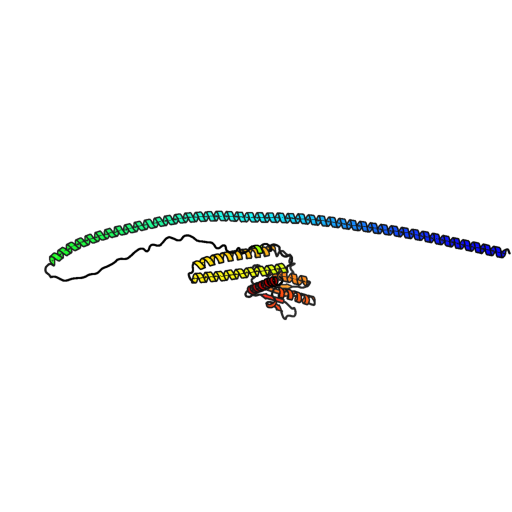TOM 2879 C C . SER A 1 369 ? -16.554 7.036 -26.971 1.00 73.75 369 SER A C 1
ATOM 2881 O O . SER A 1 369 ? -15.589 6.658 -27.640 1.00 73.75 369 SER A O 1
ATOM 2883 N N . THR A 1 370 ? -17.733 7.336 -27.516 1.00 61.88 370 THR A N 1
ATOM 2884 C CA . THR A 1 370 ? -18.005 7.345 -28.962 1.00 61.88 370 THR A CA 1
ATOM 2885 C C . THR A 1 370 ? -17.372 8.531 -29.688 1.00 61.88 370 THR A C 1
ATOM 2887 O O . THR A 1 370 ? -17.409 8.578 -30.918 1.00 61.88 370 THR A O 1
ATOM 2890 N N . ASP A 1 371 ? -16.798 9.488 -28.956 1.00 59.69 371 ASP A N 1
ATOM 2891 C CA . ASP A 1 371 ? -16.121 10.634 -29.552 1.00 59.69 371 ASP A CA 1
ATOM 2892 C C . ASP A 1 371 ? -14.897 10.198 -30.373 1.00 59.69 371 ASP A C 1
ATOM 2894 O O . ASP A 1 371 ? -14.231 9.201 -30.089 1.00 59.69 371 ASP A O 1
ATOM 2898 N N . ALA A 1 372 ? -14.581 10.965 -31.422 1.00 52.34 372 ALA A N 1
ATOM 2899 C CA . ALA A 1 372 ? -13.537 10.647 -32.406 1.00 52.34 372 ALA A CA 1
ATOM 2900 C C . ALA A 1 372 ? -12.128 10.437 -31.804 1.00 52.34 372 ALA A C 1
ATOM 2902 O O . ALA A 1 372 ? -11.231 9.914 -32.471 1.00 52.34 372 ALA A O 1
ATOM 2903 N N . ILE A 1 373 ? -11.934 10.822 -30.542 1.00 59.38 373 ILE A N 1
ATOM 2904 C CA . ILE A 1 373 ? -10.776 10.495 -29.719 1.00 59.38 373 ILE A CA 1
ATOM 2905 C C . ILE A 1 373 ? -11.239 9.381 -28.782 1.00 59.38 373 ILE A C 1
ATOM 2907 O O . ILE A 1 373 ? -11.993 9.644 -27.853 1.00 59.38 373 ILE A O 1
ATOM 2911 N N . LYS A 1 374 ? -10.817 8.139 -29.047 1.00 67.94 374 LYS A N 1
ATOM 2912 C CA . LYS A 1 374 ? -11.168 6.949 -28.255 1.00 67.94 374 LYS A CA 1
ATOM 2913 C C . LYS A 1 374 ? -10.628 7.066 -26.826 1.00 67.94 374 LYS A C 1
ATOM 2915 O O . LYS A 1 374 ? -9.600 6.478 -26.501 1.00 67.94 374 LYS A O 1
ATOM 2920 N N . MET A 1 375 ? -11.291 7.849 -25.987 1.00 70.38 375 MET A N 1
ATOM 2921 C CA . MET A 1 375 ? -10.984 7.939 -24.570 1.00 70.38 375 MET A CA 1
ATOM 2922 C C . MET A 1 375 ? -11.483 6.664 -23.904 1.00 70.38 375 MET A C 1
ATOM 2924 O O . MET A 1 375 ? -12.635 6.260 -24.090 1.00 70.38 375 MET A O 1
ATOM 2928 N N . SER A 1 376 ? -10.593 6.022 -23.155 1.00 84.94 376 SER A N 1
ATOM 2929 C CA . SER A 1 376 ? -10.977 4.933 -22.261 1.00 84.94 376 SER A CA 1
ATOM 2930 C C . SER A 1 376 ? -11.187 5.545 -20.887 1.00 84.94 376 SER A C 1
ATOM 2932 O O . SER A 1 376 ? -10.258 6.129 -20.331 1.00 84.94 376 SER A O 1
ATOM 2934 N N . ARG A 1 377 ? -12.414 5.469 -20.372 1.00 93.62 377 ARG A N 1
ATOM 2935 C CA . ARG A 1 377 ? -12.740 5.903 -19.014 1.00 93.62 377 ARG A CA 1
ATOM 2936 C C . ARG A 1 377 ? -12.985 4.675 -18.154 1.00 93.62 377 ARG A C 1
ATOM 2938 O O . ARG A 1 377 ? -13.856 3.878 -18.485 1.00 93.62 377 ARG A O 1
ATOM 2945 N N . ILE A 1 378 ? -12.234 4.558 -17.071 1.00 96.31 378 ILE A N 1
ATOM 2946 C CA . ILE A 1 378 ? -12.431 3.577 -16.007 1.00 96.31 378 ILE A CA 1
ATOM 2947 C C . ILE A 1 378 ? -13.201 4.285 -14.899 1.00 96.31 378 ILE A C 1
ATOM 2949 O O . ILE A 1 378 ? -12.813 5.384 -14.492 1.00 96.31 378 ILE A O 1
ATOM 2953 N N . ASP A 1 379 ? -14.308 3.697 -14.464 1.00 97.06 379 ASP A N 1
ATOM 2954 C CA . ASP A 1 379 ? -15.167 4.267 -13.428 1.00 97.06 379 ASP A CA 1
ATOM 2955 C C . ASP A 1 379 ? -15.710 3.139 -12.545 1.00 97.06 379 ASP A C 1
ATOM 2957 O O . ASP A 1 379 ? -16.683 2.477 -12.904 1.00 97.06 379 ASP A O 1
ATOM 2961 N N . ILE A 1 380 ? -15.027 2.893 -11.425 1.00 97.50 380 ILE A N 1
ATOM 2962 C CA . ILE A 1 380 ? -15.445 1.960 -10.380 1.00 97.50 380 ILE A CA 1
ATOM 2963 C C . ILE A 1 380 ? -16.048 2.787 -9.245 1.00 97.50 380 ILE A C 1
ATOM 2965 O O . ILE A 1 380 ? -15.298 3.434 -8.495 1.00 97.50 380 ILE A O 1
ATOM 2969 N N . PRO A 1 381 ? -17.381 2.805 -9.114 1.00 97.69 381 PRO A N 1
ATOM 2970 C CA . PRO A 1 381 ? -18.030 3.573 -8.071 1.00 97.69 381 PRO A CA 1
ATOM 2971 C C . PRO A 1 381 ? -17.816 2.917 -6.691 1.00 97.69 381 PRO A C 1
ATOM 2973 O O . PRO A 1 381 ? -17.418 1.749 -6.610 1.00 97.69 381 PRO A O 1
ATOM 2976 N N . PRO A 1 382 ? -18.054 3.648 -5.586 1.00 96.75 382 PRO A N 1
ATOM 2977 C CA . PRO A 1 382 ? -17.794 3.140 -4.241 1.00 96.75 382 PRO A CA 1
ATOM 2978 C C . PRO A 1 382 ? -18.502 1.830 -3.880 1.00 96.75 382 PRO A C 1
ATOM 2980 O O . PRO A 1 382 ? -17.959 1.022 -3.129 1.00 96.75 382 PRO A O 1
ATOM 2983 N N . GLU A 1 383 ? -19.702 1.615 -4.412 1.00 96.44 383 GLU A N 1
ATOM 2984 C CA . GLU A 1 383 ? -20.507 0.412 -4.206 1.00 96.44 383 GLU A CA 1
ATOM 2985 C C . GLU A 1 383 ? -19.888 -0.850 -4.824 1.00 96.44 383 GLU A C 1
ATOM 2987 O O . GLU A 1 383 ? -20.006 -1.933 -4.249 1.00 96.44 383 GLU A O 1
ATOM 2992 N N . ASP A 1 384 ? -19.170 -0.707 -5.939 1.00 97.81 384 ASP A N 1
ATOM 2993 C CA . ASP A 1 384 ? -18.594 -1.831 -6.681 1.00 97.81 384 ASP A CA 1
ATOM 2994 C C . ASP A 1 384 ? -17.113 -2.046 -6.355 1.00 97.81 384 ASP A C 1
ATOM 2996 O O . ASP A 1 384 ? -16.566 -3.119 -6.609 1.00 97.81 384 ASP A O 1
ATOM 3000 N N . PHE A 1 385 ? -16.452 -1.056 -5.751 1.00 97.81 385 PHE A N 1
ATOM 3001 C CA . PHE A 1 385 ? -15.016 -1.089 -5.476 1.00 97.81 385 PHE A CA 1
ATOM 3002 C C . PHE A 1 385 ? -14.594 -2.294 -4.625 1.00 97.81 385 PHE A C 1
ATOM 3004 O O . PHE A 1 385 ? -13.646 -3.001 -4.966 1.00 97.81 385 PHE A O 1
ATOM 3011 N N . ALA A 1 386 ? -15.338 -2.583 -3.554 1.00 97.19 386 ALA A N 1
ATOM 3012 C CA . ALA A 1 386 ? -15.092 -3.751 -2.708 1.00 97.19 386 ALA A CA 1
ATOM 3013 C C . ALA A 1 386 ? -15.302 -5.075 -3.468 1.00 97.19 386 ALA A C 1
ATOM 3015 O O . ALA A 1 386 ? -14.537 -6.029 -3.294 1.00 97.19 386 ALA A O 1
ATOM 3016 N N . THR A 1 387 ? -16.318 -5.125 -4.333 1.00 97.56 387 THR A N 1
ATOM 3017 C CA . THR A 1 387 ? -16.630 -6.294 -5.167 1.00 97.56 387 THR A CA 1
ATOM 3018 C C . THR A 1 387 ? -15.514 -6.562 -6.171 1.00 97.56 387 THR A C 1
ATOM 3020 O O . THR A 1 387 ? -15.050 -7.695 -6.281 1.00 97.56 387 THR A O 1
ATOM 3023 N N . TRP A 1 388 ? -15.033 -5.517 -6.848 1.00 97.88 388 TRP A N 1
ATOM 3024 C CA . TRP A 1 388 ? -13.920 -5.598 -7.788 1.00 97.88 388 TRP A CA 1
ATOM 3025 C C . TRP A 1 388 ? -12.633 -6.098 -7.119 1.00 97.88 388 TRP A C 1
ATOM 3027 O O . TRP A 1 388 ? -12.040 -7.061 -7.601 1.00 97.88 388 TRP A O 1
ATOM 3037 N N . LEU A 1 389 ? -12.242 -5.519 -5.977 1.00 97.69 389 LEU A N 1
ATOM 3038 C CA . LEU A 1 389 ? -11.059 -5.959 -5.225 1.00 97.69 389 LEU A CA 1
ATOM 3039 C C . LEU A 1 389 ? -11.141 -7.445 -4.838 1.00 97.69 389 LEU A C 1
ATOM 3041 O O . LEU A 1 389 ? -10.176 -8.195 -4.989 1.00 97.69 389 LEU A O 1
ATOM 3045 N N . THR A 1 390 ? -12.312 -7.882 -4.368 1.00 96.69 390 THR A N 1
ATOM 3046 C CA . THR A 1 390 ? -12.551 -9.283 -3.989 1.00 96.69 390 THR A CA 1
ATOM 3047 C C . THR A 1 390 ? -12.459 -10.211 -5.202 1.00 96.69 390 THR A C 1
ATOM 3049 O O . THR A 1 390 ? -11.804 -11.251 -5.132 1.00 96.69 390 THR A O 1
ATOM 3052 N N . ALA A 1 391 ? -13.067 -9.825 -6.328 1.00 97.12 391 ALA A N 1
ATOM 3053 C CA . ALA A 1 391 ? -13.018 -10.589 -7.571 1.00 97.12 391 ALA A CA 1
ATOM 3054 C C . ALA A 1 391 ? -11.585 -10.722 -8.104 1.00 97.12 391 ALA A C 1
ATOM 3056 O O . ALA A 1 391 ? -11.177 -11.819 -8.489 1.00 97.12 391 ALA A O 1
ATOM 3057 N N . TYR A 1 392 ? -10.807 -9.635 -8.062 1.00 97.44 392 TYR A N 1
ATOM 3058 C CA . TYR A 1 392 ? -9.401 -9.647 -8.458 1.00 97.44 392 TYR A CA 1
ATOM 3059 C C . TYR A 1 392 ? -8.584 -10.621 -7.614 1.00 97.44 392 TYR A C 1
ATOM 3061 O O . TYR A 1 392 ? -7.865 -11.452 -8.160 1.00 97.44 392 TYR A O 1
ATOM 3069 N N . ARG A 1 393 ? -8.734 -10.580 -6.284 1.00 96.06 393 ARG A N 1
ATOM 3070 C CA . ARG A 1 393 ? -8.013 -11.499 -5.397 1.00 96.06 393 ARG A CA 1
ATOM 3071 C C . ARG A 1 393 ? -8.341 -12.960 -5.688 1.00 96.06 393 ARG A C 1
ATOM 3073 O O . ARG A 1 393 ? -7.420 -13.762 -5.761 1.00 96.06 393 ARG A O 1
ATOM 3080 N N . ILE A 1 394 ? -9.619 -13.296 -5.880 1.00 95.38 394 ILE A N 1
ATOM 3081 C CA . ILE A 1 394 ? -10.039 -14.666 -6.218 1.00 95.38 394 ILE A CA 1
ATOM 3082 C C . ILE A 1 394 ? -9.378 -15.124 -7.525 1.00 95.38 394 ILE A C 1
ATOM 3084 O O . ILE A 1 394 ? -8.882 -16.249 -7.594 1.00 95.38 394 ILE A O 1
ATOM 3088 N N . ALA A 1 395 ? -9.349 -14.260 -8.544 1.00 95.31 395 ALA A N 1
ATOM 3089 C CA . ALA A 1 395 ? -8.707 -14.562 -9.819 1.00 95.31 395 ALA A CA 1
ATOM 3090 C C . ALA A 1 395 ? -7.193 -14.777 -9.659 1.00 95.31 395 ALA A C 1
ATOM 3092 O O . ALA A 1 395 ? -6.688 -15.808 -10.094 1.00 95.31 395 ALA A O 1
ATOM 3093 N N . ALA A 1 396 ? -6.505 -13.871 -8.958 1.00 93.69 396 ALA A N 1
ATOM 3094 C CA . ALA A 1 396 ? -5.066 -13.952 -8.718 1.00 93.69 396 ALA A CA 1
ATOM 3095 C C . ALA A 1 396 ? -4.668 -15.228 -7.952 1.00 93.69 396 ALA A C 1
ATOM 3097 O O . ALA A 1 396 ? -3.740 -15.924 -8.347 1.00 93.69 396 ALA A O 1
ATOM 3098 N N . THR A 1 397 ? -5.416 -15.604 -6.905 1.00 91.00 397 THR A N 1
ATOM 3099 C CA . THR A 1 397 ? -5.141 -16.841 -6.146 1.00 91.00 397 THR A CA 1
ATOM 3100 C C . THR A 1 397 ? -5.436 -18.115 -6.931 1.00 91.00 397 THR A C 1
ATOM 3102 O O . THR A 1 397 ? -4.892 -19.173 -6.625 1.00 91.00 397 THR A O 1
ATOM 3105 N N . ARG A 1 398 ? -6.331 -18.046 -7.924 1.00 91.62 398 ARG A N 1
ATOM 3106 C CA . ARG A 1 398 ? -6.666 -19.201 -8.756 1.00 91.62 398 ARG A CA 1
ATOM 3107 C C . ARG A 1 398 ? -5.579 -19.467 -9.790 1.00 91.62 398 ARG A C 1
ATOM 3109 O O . ARG A 1 398 ? -5.229 -20.626 -9.985 1.00 91.62 398 ARG A O 1
ATOM 3116 N N . GLU A 1 399 ? -5.052 -18.418 -10.414 1.00 83.00 399 GLU A N 1
ATOM 3117 C CA . GLU A 1 399 ? -3.955 -18.524 -11.382 1.00 83.00 399 GLU A CA 1
ATOM 3118 C C . GLU A 1 399 ? -2.715 -19.156 -10.735 1.00 83.00 399 GLU A C 1
ATOM 3120 O O . GLU A 1 399 ? -2.177 -20.119 -11.271 1.00 83.00 399 GLU A O 1
ATOM 3125 N N . GLU A 1 400 ? -2.373 -18.746 -9.506 1.00 78.19 400 GLU A N 1
ATOM 3126 C CA . GLU A 1 400 ? -1.291 -19.376 -8.738 1.00 78.19 400 GLU A CA 1
ATOM 3127 C C . GLU A 1 400 ? -1.510 -20.877 -8.511 1.00 78.19 400 GLU A C 1
ATOM 3129 O O . GLU A 1 400 ? -0.537 -21.613 -8.458 1.00 78.19 400 GLU A O 1
ATOM 3134 N N . SER A 1 401 ? -2.753 -21.355 -8.387 1.00 78.81 401 SER A N 1
ATOM 3135 C CA . SER A 1 401 ? -3.039 -22.779 -8.153 1.00 78.81 401 SER A CA 1
ATOM 3136 C C . SER A 1 401 ? -3.046 -23.647 -9.416 1.00 78.81 401 SER A C 1
ATOM 3138 O O . SER A 1 401 ? -2.907 -24.860 -9.299 1.00 78.81 401 SER A O 1
ATOM 3140 N N . GLU A 1 402 ? -3.241 -23.057 -10.601 1.00 79.00 402 GLU A N 1
ATOM 3141 C CA . GLU A 1 402 ? -3.277 -23.788 -11.880 1.00 79.00 402 GLU A CA 1
ATOM 3142 C C . GLU A 1 402 ? -1.866 -23.993 -12.478 1.00 79.00 402 GLU A C 1
ATOM 3144 O O . GLU A 1 402 ? -1.693 -24.858 -13.338 1.00 79.00 402 GLU A O 1
ATOM 3149 N N . ASP A 1 403 ? -0.863 -23.250 -11.994 1.00 68.44 403 ASP A N 1
ATOM 3150 C CA . ASP A 1 403 ? 0.543 -23.339 -12.423 1.00 68.44 403 ASP A CA 1
ATOM 3151 C C . ASP A 1 403 ? 1.387 -24.389 -11.656 1.00 68.44 403 ASP A C 1
ATOM 3153 O O . ASP A 1 403 ? 2.536 -24.645 -12.039 1.00 68.44 403 ASP A O 1
ATOM 3157 N N . TRP A 1 404 ? 0.835 -25.022 -10.609 1.00 53.09 404 TRP A N 1
ATOM 3158 C CA . TRP A 1 404 ? 1.440 -26.149 -9.868 1.00 53.09 404 TRP A CA 1
ATOM 3159 C C . TRP A 1 404 ? 0.853 -27.495 -10.297 1.00 53.09 404 TRP A C 1
ATOM 3161 O O . TRP A 1 404 ? 1.638 -28.474 -10.371 1.00 53.09 404 TRP A O 1
#

Sequence (404 aa):
MRQKKAAKEAEARRQKLREEAKAAAAAAEQKRLEEEAAEKKRLAEEVAEKKRLEEEAAEQKRLEEAEAEKKRLEEEEAAAAEKKRLDDEAAATIEKKRLDDEVTLNAEISQLAAEEDERLKIEAEQQKAEEQELKRQEDEEKHQQEQADLVAADAAVAAALQDKLADAARLNPSGPTNVDQEAPDPFSPIDPHAADANVIPEQPEYEESVLSEMSEAPGKVQDRLDRVILWKAQIVEIENQIRMLKAQVTSAIAGGDVGAVAEKSVELQRTEKVLRKMQKKEQRRWDNGVEGEVAENPLDTADTITLDGLGPGDAKKRVQEKLEELLSPTAKSLKLTITPAKGKDGKKHTKGLTDIFVMFLLLDYTKTSTDAIKMSRIDIPPEDFATWLTAYRIAATREESEDW

pLDDT: mean 84.41, std 17.5, range [31.0, 97.88]

Organism: NCBI:txid84603

Foldseek 3Di:
DVVVVVVVVVVVVVVVVVVVVVVVVVVVVVVVVVVVVVVVVVVVVVVVVVVVVVVVVVVVVVVVVVVVVVVVVVVVVVVVVVVVVVVVVVVVVVVVVVVVVVVVVVVVVVVVVVVVVVVVVVVVVVVVVVVVVVVVVVVVVVVVVVVVVVVVVVVVVVVVVVVVVVVPDDDDDDDDDDDDDDDDDDDDDDDDDDDDDPPPPPDDDPPPPVVPVPPDQDPALVVNLLVLLLLVLVLLVLVVVLVVLVVQLVVCVVVVPPPSNVVSVVVNVVSVVVSVVSLVVLQVCVVVPLPPCPVDDVPADLAEDECEPHALVVLLRNVSNSSSSCSHSPHLWHKHKYFAYDDPRSVSNVVSVVVVCVLQVQVVQWDQDPPPGRITIGTGDNVCSNVSSNVNNVVVVVVVVVVD